Protein AF-A0A819XMG4-F1 (afdb_monomer)

Radius of gyration: 34.29 Å; Cα contacts (8 Å, |Δi|>4): 970; chains: 1; bounding box: 86×48×92 Å

Solvent-accessible surface area (backbone atoms only — not comparable to full-atom values): 28006 Å² total; per-residue (Å²): 86,74,60,94,89,38,77,43,90,73,27,44,36,31,44,34,34,37,42,88,62,66,63,46,47,63,45,48,31,40,25,40,52,85,72,46,71,40,34,88,86,48,76,94,79,68,89,57,91,60,71,51,48,63,50,72,63,67,97,52,45,42,45,26,35,40,26,20,46,78,94,39,76,69,63,68,35,52,29,37,37,17,43,24,34,45,52,44,34,73,60,94,87,39,62,74,43,57,39,37,35,42,36,37,44,62,95,50,78,75,44,77,51,67,44,75,40,75,68,66,31,70,62,80,86,56,64,41,93,86,34,96,28,45,60,51,75,47,67,56,58,64,76,82,66,68,56,77,51,78,56,82,54,82,57,99,50,97,89,53,81,58,77,55,81,50,84,52,76,76,55,97,58,87,77,67,70,77,46,76,56,98,78,87,59,76,63,82,64,80,86,48,93,90,56,90,71,84,86,84,77,76,55,62,69,51,69,52,101,82,71,50,65,42,78,48,70,52,66,20,68,94,43,65,46,56,93,55,38,43,70,55,95,52,34,61,41,80,46,30,48,35,26,42,34,34,36,46,72,95,60,71,60,47,63,42,48,28,40,19,42,54,85,73,28,57,36,23,86,93,47,38,57,72,38,81,74,32,61,51,31,36,48,50,67,62,85,78,88,54,52,48,26,35,40,25,28,47,73,92,54,76,77,70,73,18,51,29,30,37,18,44,22,37,48,42,46,45,72,57,96,87,39,57,74,47,60,39,38,35,43,37,41,37,70,97,53,76,75,46,76,49,70,44,74,42,73,64,74,35,73,68,77,83,64,56,45,96,86,32,97,38,49,62,50,74,47,65,66,52,86,47,64,87,70,27,41,68,34,98,86,46,42,70,41,45,18,35,57,32,40,57,18,24,58,37,75,74,35,56,44,54,94,88,27,71,25,15,53,86,22,37,64,29,73,57,79,50,80,41,69,76,61,93,72,73,66,64,89,82,70,88,82,80,75,77,93,83,62,82,78,59,69,69,81,86,78,58,74,46,74,57,85,69,92,65,96,72,76,79,50,71,57,94,88,44,77,86

Sequence (468 aa):
ACVRNMCIQRGRLSFTAHWTRSNGRGYIIVRTPLNNTIYFGSPRNKSSIGQGQHEQVGNGTQVDNVYWPLSRMPPKGPYKICFSTGSLLNGTDKSPLTVTIEIRRFRQSMETMSRTFNRSTTKLNECLDTSDTFIGSYSSEEKEQNCHFQILLFESNPDLIQFIYLNVPDTDDSDEIGVQNFESDIINLKYSSSQPFFMLRNMSIIFDTNQNIYTTAIICGSTACLTGETCVQNMCIQQGELSFTAHWPQRKGQGYIIVRTPLNNTIYFGNPRTNISVDQGQHEQVRDGHQVDNIYWPSNRMLPKGFFKICFSTGSLLNGTDKSPITVTIEIRRFRQRMETMTRTFNRSTTNMTECLETSDTLIGSYSSVICEWPYAVAPTATCVNILIDRNNCGKVGHECNNTYNSCSGGVCSMARAIKLTEPKTIIQGAINGTMDSKIVFVSLPFNITLYNDTGDTVYLNLHGVSL

Structure (mmCIF, N/CA/C/O backbone):
data_AF-A0A819XMG4-F1
#
_entry.id   AF-A0A819XMG4-F1
#
loop_
_atom_site.group_PDB
_atom_site.id
_atom_site.type_symbol
_atom_site.label_atom_id
_atom_site.label_alt_id
_atom_site.label_comp_id
_atom_site.label_asym_id
_atom_site.label_entity_id
_atom_site.label_seq_id
_atom_site.pdbx_PDB_ins_code
_atom_site.Cartn_x
_atom_site.Cartn_y
_atom_site.Cartn_z
_atom_site.occupancy
_atom_site.B_iso_or_equiv
_atom_site.auth_seq_id
_atom_site.auth_comp_id
_atom_site.auth_asym_id
_atom_site.auth_atom_id
_atom_site.pdbx_PDB_model_num
ATOM 1 N N . ALA A 1 1 ? 29.562 -8.354 -17.360 1.00 78.38 1 ALA A N 1
ATOM 2 C CA . ALA A 1 1 ? 28.385 -8.423 -18.256 1.00 78.38 1 ALA A CA 1
ATOM 3 C C . ALA A 1 1 ? 28.687 -9.316 -19.430 1.00 78.38 1 ALA A C 1
ATOM 5 O O . ALA A 1 1 ? 29.847 -9.358 -19.792 1.00 78.38 1 ALA A O 1
ATOM 6 N N . CYS A 1 2 ? 27.703 -9.977 -20.038 1.00 81.06 2 CYS A N 1
ATOM 7 C CA . CYS A 1 2 ? 27.976 -10.848 -21.181 1.00 81.06 2 CYS A CA 1
ATOM 8 C C . CYS A 1 2 ? 27.476 -10.221 -22.484 1.00 81.06 2 CYS A C 1
ATOM 10 O O . CYS A 1 2 ? 26.294 -9.897 -22.588 1.00 81.06 2 CYS A O 1
ATOM 12 N N . VAL A 1 3 ? 28.366 -10.079 -23.465 1.00 80.00 3 VAL A N 1
ATOM 13 C CA . VAL A 1 3 ? 28.030 -9.751 -24.859 1.00 80.00 3 VAL A CA 1
ATOM 14 C C . VAL A 1 3 ? 28.596 -10.871 -25.721 1.00 80.00 3 VAL A C 1
ATOM 16 O O . VAL A 1 3 ? 29.788 -11.158 -25.650 1.00 80.00 3 VAL A O 1
ATOM 19 N N . ARG A 1 4 ? 27.730 -11.564 -26.474 1.00 78.81 4 ARG A N 1
ATOM 20 C CA . ARG A 1 4 ? 28.092 -12.748 -27.283 1.00 78.81 4 ARG A CA 1
ATOM 21 C C . ARG A 1 4 ? 28.925 -13.788 -26.518 1.00 78.81 4 ARG A C 1
ATOM 23 O O . ARG A 1 4 ? 29.974 -14.218 -26.982 1.00 78.81 4 ARG A O 1
ATOM 30 N N . ASN A 1 5 ? 28.455 -14.173 -25.332 1.00 80.81 5 ASN A N 1
ATOM 31 C CA . ASN A 1 5 ? 29.118 -15.137 -24.440 1.00 80.81 5 ASN A CA 1
ATOM 32 C C . ASN A 1 5 ? 30.500 -14.705 -23.914 1.00 80.81 5 ASN A C 1
ATOM 34 O O . ASN A 1 5 ? 31.219 -15.528 -23.357 1.00 80.81 5 ASN A O 1
ATOM 38 N N . MET A 1 6 ? 30.869 -13.426 -24.041 1.00 80.19 6 MET A N 1
ATOM 39 C CA . MET A 1 6 ? 32.114 -12.888 -23.493 1.00 80.19 6 MET A CA 1
ATOM 40 C C . MET A 1 6 ? 31.836 -11.929 -22.344 1.00 80.19 6 MET A C 1
ATOM 42 O O . MET A 1 6 ? 31.008 -11.022 -22.460 1.00 80.19 6 MET A O 1
ATOM 46 N N . CYS A 1 7 ? 32.540 -12.138 -21.233 1.00 83.62 7 CYS A N 1
ATOM 47 C CA . CYS A 1 7 ? 32.470 -11.279 -20.062 1.00 83.62 7 CYS A CA 1
ATOM 48 C C . CYS A 1 7 ? 33.234 -9.978 -20.319 1.00 83.62 7 CYS A C 1
ATOM 50 O O . CYS A 1 7 ? 34.452 -10.003 -20.413 1.00 83.62 7 CYS A O 1
ATOM 52 N N . ILE A 1 8 ? 32.515 -8.862 -20.384 1.00 86.38 8 ILE A N 1
ATOM 53 C CA . ILE A 1 8 ? 33.066 -7.506 -20.425 1.00 86.38 8 ILE A CA 1
ATOM 54 C C . ILE A 1 8 ? 32.796 -6.773 -19.111 1.00 86.38 8 ILE A C 1
ATOM 56 O O . ILE A 1 8 ? 31.780 -7.010 -18.430 1.00 86.38 8 ILE A O 1
ATOM 60 N N . GLN A 1 9 ? 33.673 -5.834 -18.789 1.00 85.69 9 GLN A N 1
ATOM 61 C CA . GLN A 1 9 ? 33.482 -4.876 -17.712 1.00 85.69 9 GLN A CA 1
ATOM 62 C C . GLN A 1 9 ? 32.343 -3.894 -18.023 1.00 85.69 9 GLN A C 1
ATOM 64 O O . GLN A 1 9 ? 32.033 -3.583 -19.176 1.00 85.69 9 GLN A O 1
ATOM 69 N N . ARG A 1 10 ? 31.694 -3.406 -16.963 1.00 84.69 10 ARG A N 1
ATOM 70 C CA . ARG A 1 10 ? 30.645 -2.377 -17.017 1.00 84.69 10 ARG A CA 1
ATOM 71 C C . ARG A 1 10 ? 30.978 -1.248 -16.053 1.00 84.69 10 ARG A C 1
ATOM 73 O O . ARG A 1 10 ? 31.658 -1.457 -15.052 1.00 84.69 10 ARG A O 1
ATOM 80 N N . GLY A 1 11 ? 30.390 -0.086 -16.298 1.00 88.88 11 GLY A N 1
ATOM 81 C CA . GLY A 1 11 ? 30.247 0.922 -15.258 1.00 88.88 11 GLY A CA 1
ATOM 82 C C . GLY A 1 11 ? 29.196 1.968 -15.612 1.00 88.88 11 GLY A C 1
ATOM 83 O O . GLY A 1 11 ? 28.167 1.598 -16.177 1.00 88.88 11 GLY A O 1
ATOM 84 N N . ARG A 1 12 ? 29.419 3.235 -15.244 1.00 89.56 12 ARG A N 1
ATOM 85 C CA . ARG A 1 12 ? 28.427 4.320 -15.377 1.00 89.56 12 ARG A CA 1
ATOM 86 C C . ARG A 1 12 ? 28.005 4.562 -16.830 1.00 89.56 12 ARG A C 1
ATOM 88 O O . ARG A 1 12 ? 26.828 4.779 -17.096 1.00 89.56 12 ARG A O 1
ATOM 95 N N . LEU A 1 13 ? 28.951 4.441 -17.761 1.00 93.75 13 LEU A N 1
ATOM 96 C CA . LEU A 1 13 ? 28.737 4.479 -19.208 1.00 93.75 13 LEU A CA 1
ATOM 97 C C . LEU A 1 13 ? 29.641 3.440 -19.874 1.00 93.75 13 LEU A C 1
ATOM 99 O O . LEU A 1 13 ? 30.786 3.255 -19.457 1.00 93.75 13 LEU A O 1
ATOM 103 N N . SER A 1 14 ? 29.140 2.765 -20.905 1.00 94.31 14 SER A N 1
ATOM 104 C CA . SER A 1 14 ? 29.921 1.832 -21.719 1.00 94.31 14 SER A CA 1
ATOM 105 C C . SER A 1 14 ? 29.500 1.870 -23.184 1.00 94.31 14 SER A C 1
ATOM 107 O O . SER A 1 14 ? 28.311 1.986 -23.485 1.00 94.31 14 SER A O 1
ATOM 109 N N . PHE A 1 15 ? 30.493 1.746 -24.060 1.00 95.75 15 PHE A N 1
ATOM 110 C CA . PHE A 1 15 ? 30.372 1.576 -25.500 1.00 95.75 15 PHE A CA 1
ATOM 111 C C . PHE A 1 15 ? 31.029 0.247 -25.862 1.00 95.75 15 PHE A C 1
ATOM 113 O O . PHE A 1 15 ? 32.250 0.101 -25.771 1.00 95.75 15 PHE A O 1
ATOM 120 N N . THR A 1 16 ? 30.224 -0.727 -26.266 1.00 95.31 16 THR A N 1
ATOM 121 C CA . THR A 1 16 ? 30.703 -2.062 -26.616 1.00 95.31 16 THR A CA 1
ATOM 122 C C . THR A 1 16 ? 30.488 -2.306 -28.100 1.00 95.31 16 THR A C 1
ATOM 124 O O . THR A 1 16 ? 29.355 -2.472 -28.549 1.00 95.31 16 THR A O 1
ATOM 127 N N . ALA A 1 17 ? 31.574 -2.349 -28.866 1.00 94.62 17 ALA A N 1
ATOM 128 C CA . ALA A 1 17 ? 31.543 -2.748 -30.263 1.00 94.62 17 ALA A CA 1
ATOM 129 C C . ALA A 1 17 ? 31.510 -4.267 -30.387 1.00 94.62 17 ALA A C 1
ATOM 131 O O . ALA A 1 17 ? 32.249 -4.957 -29.688 1.00 94.62 17 ALA A O 1
ATOM 132 N N . HIS A 1 18 ? 30.718 -4.781 -31.324 1.00 93.06 18 HIS A N 1
ATOM 133 C CA . HIS A 1 18 ? 30.775 -6.176 -31.722 1.00 93.06 18 HIS A CA 1
ATOM 134 C C . HIS A 1 18 ? 30.524 -6.394 -33.220 1.00 93.06 18 HIS A C 1
ATOM 136 O O . HIS A 1 18 ? 29.807 -5.631 -33.867 1.00 93.06 18 HIS A O 1
ATOM 142 N N . TRP A 1 19 ? 31.124 -7.441 -33.792 1.00 91.75 19 TRP A N 1
ATOM 143 C CA . TRP A 1 19 ? 31.068 -7.747 -35.232 1.00 91.75 19 TRP A CA 1
ATOM 144 C C . TRP A 1 19 ? 31.058 -9.255 -35.492 1.00 91.75 19 TRP A C 1
ATOM 146 O O . TRP A 1 19 ? 31.425 -10.039 -34.636 1.00 91.75 19 TRP A O 1
ATOM 156 N N . THR A 1 20 ? 30.598 -9.723 -36.650 1.00 82.94 20 THR A N 1
ATOM 157 C CA . THR A 1 20 ? 30.348 -11.166 -36.899 1.00 82.94 20 THR A CA 1
ATOM 158 C C . THR A 1 20 ? 31.553 -11.975 -37.376 1.00 82.94 20 THR A C 1
ATOM 160 O O . THR A 1 20 ? 31.467 -13.197 -37.471 1.00 82.94 20 THR A O 1
ATOM 163 N N . ARG A 1 21 ? 32.686 -11.337 -37.677 1.00 82.81 21 ARG A N 1
ATOM 164 C CA . ARG A 1 21 ? 33.847 -12.022 -38.267 1.00 82.81 21 ARG A CA 1
ATOM 165 C C . ARG A 1 21 ? 34.819 -12.567 -37.236 1.00 82.81 21 ARG A C 1
ATOM 167 O O . ARG A 1 21 ? 35.225 -11.853 -36.329 1.00 82.81 21 ARG A O 1
ATOM 174 N N . SER A 1 22 ? 35.229 -13.817 -37.424 1.00 75.44 22 SER A N 1
ATOM 175 C CA . SER A 1 22 ? 36.150 -14.551 -36.546 1.00 75.44 22 SER A CA 1
ATOM 176 C C . SER A 1 22 ? 37.628 -14.180 -36.717 1.00 75.44 22 SER A C 1
ATOM 178 O O . SER A 1 22 ? 38.406 -14.393 -35.796 1.00 75.44 22 SER A O 1
ATOM 180 N N . ASN A 1 23 ? 38.026 -13.614 -37.863 1.00 76.88 23 ASN A N 1
ATOM 181 C CA . ASN A 1 23 ? 39.432 -13.351 -38.182 1.00 76.88 23 ASN A CA 1
ATOM 182 C C . ASN A 1 23 ? 39.726 -11.854 -38.326 1.00 76.88 23 ASN A C 1
ATOM 184 O O . ASN A 1 23 ? 39.167 -11.186 -39.197 1.00 76.88 23 ASN A O 1
ATOM 188 N N . GLY A 1 24 ? 40.680 -11.368 -37.530 1.00 79.56 24 GLY A N 1
ATOM 189 C CA . GLY A 1 24 ? 41.187 -9.994 -37.544 1.00 79.56 24 GLY A CA 1
ATOM 190 C C . GLY A 1 24 ? 40.896 -9.244 -36.244 1.00 79.56 24 GLY A C 1
ATOM 191 O O . GLY A 1 24 ? 40.224 -9.755 -35.352 1.00 79.56 24 GLY A O 1
ATOM 192 N N . ARG A 1 25 ? 41.441 -8.031 -36.123 1.00 85.50 25 ARG A N 1
ATOM 193 C CA . ARG A 1 25 ? 41.230 -7.154 -34.963 1.00 85.50 25 ARG A CA 1
ATOM 194 C C . ARG A 1 25 ? 40.601 -5.849 -35.418 1.00 85.50 25 ARG A C 1
ATOM 196 O O . ARG A 1 25 ? 41.159 -5.188 -36.295 1.00 85.50 25 ARG A O 1
ATOM 203 N N . GLY A 1 26 ? 39.466 -5.514 -34.820 1.00 88.81 26 GLY A N 1
ATOM 204 C CA . GLY A 1 26 ? 38.863 -4.191 -34.899 1.00 88.81 26 GLY A CA 1
ATOM 205 C C . GLY A 1 26 ? 38.959 -3.498 -33.550 1.00 88.81 26 GLY A C 1
ATOM 206 O O . GLY A 1 26 ? 39.114 -4.165 -32.527 1.00 88.81 26 GLY A O 1
ATOM 207 N N . TYR A 1 27 ? 38.903 -2.171 -33.572 1.00 91.75 27 TYR A N 1
ATOM 208 C CA . TYR A 1 27 ? 39.078 -1.355 -32.378 1.00 91.75 27 TYR A CA 1
ATOM 209 C C . TYR A 1 27 ? 38.009 -0.275 -32.307 1.00 91.75 27 TYR A C 1
ATOM 211 O O . TYR A 1 27 ? 37.865 0.512 -33.249 1.00 91.75 27 TYR A O 1
ATOM 219 N N . ILE A 1 28 ? 37.290 -0.213 -31.187 1.00 93.69 28 ILE A N 1
ATOM 220 C CA . ILE A 1 28 ? 36.413 0.913 -30.882 1.00 93.69 28 ILE A CA 1
ATOM 221 C C . ILE A 1 28 ? 37.261 2.113 -30.448 1.00 93.69 28 ILE A C 1
ATOM 223 O O . ILE A 1 28 ? 38.245 1.988 -29.716 1.00 93.69 28 ILE A O 1
ATOM 227 N N . ILE A 1 29 ? 36.877 3.289 -30.930 1.00 94.38 29 ILE A N 1
ATOM 228 C CA . ILE A 1 29 ? 37.505 4.566 -30.616 1.00 94.38 29 ILE A CA 1
ATOM 229 C C . ILE A 1 29 ? 36.394 5.496 -30.147 1.00 94.38 29 ILE A C 1
ATOM 231 O O . ILE A 1 29 ? 35.442 5.751 -30.884 1.00 94.38 29 ILE A O 1
ATOM 235 N N . VAL A 1 30 ? 36.510 6.014 -28.929 1.00 94.75 30 VAL A N 1
ATOM 236 C CA . VAL A 1 30 ? 35.518 6.927 -28.353 1.00 94.75 30 VAL A CA 1
ATOM 237 C C . VAL A 1 30 ? 36.178 8.269 -28.079 1.00 94.75 30 VAL A C 1
ATOM 239 O O . VAL A 1 30 ? 37.107 8.354 -27.275 1.00 94.75 30 VAL A O 1
ATOM 242 N N . ARG A 1 31 ? 35.699 9.328 -28.734 1.00 94.25 31 ARG A N 1
ATOM 243 C CA . ARG A 1 31 ? 36.097 10.706 -28.438 1.00 94.25 31 ARG A CA 1
ATOM 244 C C . ARG A 1 31 ? 35.096 11.317 -27.467 1.00 94.25 31 ARG A C 1
ATOM 246 O O . ARG A 1 31 ? 33.903 11.347 -27.755 1.00 94.25 31 ARG A O 1
ATOM 253 N N . THR A 1 32 ? 35.580 11.766 -26.318 1.00 94.19 32 THR A N 1
ATOM 254 C CA . THR A 1 32 ? 34.751 12.328 -25.248 1.00 94.19 32 THR A CA 1
ATOM 255 C C . THR A 1 32 ? 34.384 13.791 -25.526 1.00 94.19 32 THR A C 1
ATOM 257 O O . THR A 1 32 ? 35.040 14.437 -26.351 1.00 94.19 32 THR A O 1
ATOM 260 N N . PRO A 1 33 ? 33.411 14.352 -24.784 1.00 94.00 33 PRO A N 1
ATOM 261 C CA . PRO A 1 33 ? 33.073 15.778 -24.836 1.00 94.00 33 PRO A CA 1
ATOM 262 C C . PRO A 1 33 ? 34.264 16.698 -24.547 1.00 94.00 33 PRO A C 1
ATOM 264 O O . PRO A 1 33 ? 34.378 17.784 -25.103 1.00 94.00 33 PRO A O 1
ATOM 267 N N . LEU A 1 34 ? 35.210 16.228 -23.728 1.00 90.94 34 LEU A N 1
ATOM 268 C CA . LEU A 1 34 ? 36.452 16.935 -23.396 1.00 90.94 34 LEU A CA 1
ATOM 269 C C . LEU A 1 34 ? 37.543 16.757 -24.462 1.00 90.94 34 LEU A C 1
ATOM 271 O O . LEU A 1 34 ? 38.717 16.998 -24.196 1.00 90.94 34 LEU A O 1
ATOM 275 N N . ASN A 1 35 ? 37.177 16.288 -25.657 1.00 91.19 35 ASN A N 1
ATOM 276 C CA . ASN A 1 35 ? 38.070 16.085 -26.792 1.00 91.19 35 ASN A CA 1
ATOM 277 C C . ASN A 1 35 ? 39.155 15.005 -26.583 1.00 91.19 35 ASN A C 1
ATOM 279 O O . ASN A 1 35 ? 40.084 14.896 -27.386 1.00 91.19 35 ASN A O 1
ATOM 283 N N . ASN A 1 36 ? 39.035 14.179 -25.537 1.00 89.31 36 ASN A N 1
ATOM 284 C CA . ASN A 1 36 ? 39.950 13.067 -25.273 1.00 89.31 36 ASN A CA 1
ATOM 285 C C . ASN A 1 36 ? 39.559 11.852 -26.117 1.00 89.31 36 ASN A C 1
ATOM 287 O O . ASN A 1 36 ? 38.379 11.542 -26.228 1.00 89.31 36 ASN A O 1
ATOM 291 N N . THR A 1 37 ? 40.532 11.134 -26.680 1.00 89.06 37 THR A N 1
ATOM 292 C CA . THR A 1 37 ? 40.277 9.911 -27.461 1.00 89.06 37 THR A CA 1
ATOM 293 C C . THR A 1 37 ? 40.676 8.671 -26.661 1.00 89.06 37 THR A C 1
ATOM 295 O O . THR A 1 37 ? 41.809 8.570 -26.185 1.00 89.06 37 THR A O 1
ATOM 298 N N . ILE A 1 38 ? 39.743 7.731 -26.512 1.00 89.50 38 ILE A N 1
ATOM 299 C CA . ILE A 1 38 ? 39.903 6.485 -25.758 1.00 89.50 38 ILE A CA 1
ATOM 300 C C . ILE A 1 38 ? 39.861 5.308 -26.734 1.00 89.50 38 ILE A C 1
ATOM 302 O O . ILE A 1 38 ? 38.881 5.141 -27.460 1.00 89.50 38 ILE A O 1
ATOM 306 N N . TYR A 1 39 ? 40.927 4.510 -26.751 1.00 88.38 39 TYR A N 1
ATOM 307 C CA . TYR A 1 39 ? 41.080 3.291 -27.553 1.00 88.38 39 TYR A CA 1
ATOM 308 C C . TYR A 1 39 ? 42.159 2.385 -26.924 1.00 88.38 39 TYR A C 1
ATOM 310 O O . TYR A 1 39 ? 42.750 2.745 -25.905 1.00 88.38 39 TYR A O 1
ATOM 318 N N . PHE A 1 40 ? 42.461 1.230 -27.528 1.00 80.38 40 PHE A N 1
ATOM 319 C CA . PHE A 1 40 ? 43.416 0.249 -26.975 1.00 80.38 40 PHE A CA 1
ATOM 320 C C . PHE A 1 40 ? 44.826 0.793 -26.675 1.00 80.38 40 PHE A C 1
ATOM 322 O O . PHE A 1 40 ? 45.523 0.253 -25.818 1.00 80.38 40 PHE A O 1
ATOM 329 N N . GLY A 1 41 ? 45.262 1.835 -27.392 1.00 74.00 41 GLY A N 1
ATOM 330 C CA . GLY A 1 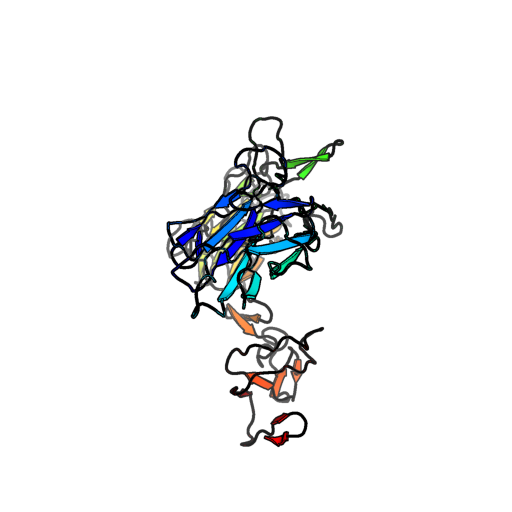41 ? 46.571 2.470 -27.215 1.00 74.00 41 GLY A CA 1
ATOM 331 C C . GLY A 1 41 ? 46.586 3.590 -26.172 1.00 74.00 41 GLY A C 1
ATOM 332 O O . GLY A 1 41 ? 47.648 4.145 -25.892 1.00 74.00 41 GLY A O 1
ATOM 333 N N . SER A 1 42 ? 45.436 3.944 -25.589 1.00 74.50 42 SER A N 1
ATOM 334 C CA . SER A 1 42 ? 45.362 4.977 -24.556 1.00 74.50 42 SER A CA 1
ATOM 335 C C . SER A 1 42 ? 46.052 4.493 -23.266 1.00 74.50 42 SER A C 1
ATOM 337 O O . SER A 1 42 ? 45.828 3.362 -22.828 1.00 74.50 42 SER A O 1
ATOM 339 N N . PRO A 1 43 ? 46.903 5.318 -22.623 1.00 67.50 43 PRO A N 1
ATOM 340 C CA . PRO A 1 43 ? 47.634 4.911 -21.425 1.00 67.50 43 PRO A CA 1
ATOM 341 C C . PRO A 1 43 ? 46.671 4.569 -20.281 1.00 67.50 43 PRO A C 1
ATOM 343 O O . PRO A 1 43 ? 45.867 5.403 -19.876 1.00 67.50 43 PRO A O 1
ATOM 346 N N . ARG A 1 44 ? 46.793 3.362 -19.709 1.00 61.84 44 ARG A N 1
ATOM 347 C CA . ARG A 1 44 ? 45.886 2.835 -18.664 1.00 61.84 44 ARG A CA 1
ATOM 348 C C . ARG A 1 44 ? 45.877 3.633 -17.343 1.00 61.84 44 ARG A C 1
ATOM 350 O O . ARG A 1 44 ? 44.974 3.433 -16.539 1.00 61.84 44 ARG A O 1
ATOM 357 N N . ASN A 1 45 ? 46.853 4.523 -17.119 1.00 51.12 45 ASN A N 1
ATOM 358 C CA . ASN A 1 45 ? 47.187 5.077 -15.796 1.00 51.12 45 ASN A CA 1
ATOM 359 C C . ASN A 1 45 ? 47.215 6.616 -15.679 1.00 51.12 45 ASN A C 1
ATOM 361 O O . ASN A 1 45 ? 47.820 7.130 -14.742 1.00 51.12 45 ASN A O 1
ATOM 365 N N . LYS A 1 46 ? 46.575 7.390 -16.567 1.00 54.44 46 LYS A N 1
ATOM 366 C CA . LYS A 1 46 ? 46.447 8.840 -16.315 1.00 54.44 46 LYS A CA 1
ATOM 367 C C . LYS A 1 46 ? 45.197 9.130 -15.477 1.00 54.44 46 LYS A C 1
ATOM 369 O O . LYS A 1 46 ? 44.088 8.739 -15.820 1.00 54.44 46 LYS A O 1
ATOM 374 N N . SER A 1 47 ? 45.405 9.799 -14.346 1.00 47.03 47 SER A N 1
ATOM 375 C CA . SER A 1 47 ? 44.415 10.154 -13.320 1.00 47.03 47 SER A CA 1
ATOM 376 C C . SER A 1 47 ? 43.446 11.272 -13.725 1.00 47.03 47 SER A C 1
ATOM 378 O O . SER A 1 47 ? 42.689 11.750 -12.883 1.00 47.03 47 SER A O 1
ATOM 380 N N . SER A 1 48 ? 43.444 11.719 -14.984 1.00 54.31 48 SER A N 1
ATOM 381 C CA . SER A 1 48 ? 42.565 12.808 -15.397 1.00 54.31 48 SER A CA 1
ATOM 382 C C . SER A 1 48 ? 41.119 12.334 -15.566 1.00 54.31 48 SER A C 1
ATOM 384 O O . SER A 1 48 ? 40.820 11.325 -16.212 1.00 54.31 48 SER A O 1
ATOM 386 N N . ILE A 1 49 ? 40.218 13.110 -14.965 1.00 48.53 49 ILE A N 1
ATOM 387 C CA . ILE A 1 49 ? 38.764 13.025 -15.097 1.00 48.53 49 ILE A CA 1
ATOM 388 C C . ILE A 1 49 ? 38.424 12.926 -16.593 1.00 48.53 49 ILE A C 1
ATOM 390 O O . ILE A 1 49 ? 38.819 13.775 -17.391 1.00 48.53 49 ILE A O 1
ATOM 394 N N . GLY A 1 50 ? 37.746 11.847 -16.992 1.00 53.69 50 GLY A N 1
ATOM 395 C CA . GLY A 1 50 ? 37.285 11.646 -18.368 1.00 53.69 50 GLY A CA 1
ATOM 396 C C . GLY A 1 50 ? 37.915 10.500 -19.160 1.00 53.69 50 GLY A C 1
ATOM 397 O O . GLY A 1 50 ? 37.467 10.261 -20.279 1.00 53.69 50 GLY A O 1
ATOM 398 N N . GLN A 1 51 ? 38.881 9.755 -18.616 1.00 61.53 51 GLN A N 1
ATOM 399 C CA . GLN A 1 51 ? 39.435 8.580 -19.301 1.00 61.53 51 GLN A CA 1
ATOM 400 C C . GLN A 1 51 ? 38.672 7.300 -18.930 1.00 61.53 51 GLN A C 1
ATOM 402 O O . GLN A 1 51 ? 38.807 6.771 -17.822 1.00 61.53 51 GLN A O 1
ATOM 407 N N . GLY A 1 52 ? 37.859 6.819 -19.871 1.00 57.28 52 GLY A N 1
ATOM 408 C CA . GLY A 1 52 ? 37.322 5.462 -19.849 1.00 57.28 52 GLY A CA 1
ATOM 409 C C . GLY A 1 52 ? 38.443 4.424 -19.975 1.00 57.28 52 GLY A C 1
ATOM 410 O O . GLY A 1 52 ? 39.544 4.720 -20.438 1.00 57.28 52 GLY A O 1
ATOM 411 N N . GLN A 1 53 ? 38.174 3.206 -19.528 1.00 75.44 53 GLN A N 1
ATOM 412 C CA . GLN A 1 53 ? 39.046 2.048 -19.663 1.00 75.44 53 GLN A CA 1
ATOM 413 C C . GLN A 1 53 ? 38.707 1.301 -20.950 1.00 75.44 53 GLN A C 1
ATOM 415 O O . GLN A 1 53 ? 37.549 1.255 -21.360 1.00 75.44 53 GLN A O 1
ATOM 420 N N . HIS A 1 54 ? 39.732 0.726 -21.573 1.00 77.69 54 HIS A N 1
ATOM 421 C CA . HIS A 1 54 ? 39.603 -0.131 -22.745 1.00 77.69 54 HIS A CA 1
ATOM 422 C C . HIS A 1 54 ? 39.848 -1.586 -22.346 1.00 77.69 54 HIS A C 1
ATOM 424 O O . HIS A 1 54 ? 40.800 -1.881 -21.616 1.00 77.69 54 HIS A O 1
ATOM 430 N N . GLU A 1 55 ? 38.990 -2.482 -22.821 1.00 77.06 55 GLU A N 1
ATOM 431 C CA . GLU A 1 55 ? 39.117 -3.920 -22.616 1.00 77.06 55 GLU A CA 1
ATOM 432 C C . GLU A 1 55 ? 38.839 -4.666 -23.924 1.00 77.06 55 GLU A C 1
ATOM 434 O O . GLU A 1 55 ? 37.738 -4.595 -24.472 1.00 77.06 55 GLU A O 1
ATOM 439 N N . GLN A 1 56 ? 39.830 -5.442 -24.371 1.00 70.31 56 GLN A N 1
ATOM 440 C CA . GLN A 1 56 ? 39.673 -6.442 -25.421 1.00 70.31 56 GLN A CA 1
ATOM 441 C C . GLN A 1 56 ? 39.666 -7.829 -24.776 1.00 70.31 56 GLN A C 1
ATOM 443 O O . GLN A 1 56 ? 40.648 -8.242 -24.153 1.00 70.31 56 GLN A O 1
ATOM 448 N N . VAL A 1 57 ? 38.562 -8.559 -24.912 1.00 68.75 57 VAL A N 1
ATOM 449 C CA . VAL A 1 57 ? 38.381 -9.849 -24.233 1.00 68.75 57 VAL A CA 1
ATOM 450 C C . VAL A 1 57 ? 38.776 -10.975 -25.175 1.00 68.75 57 VAL A C 1
ATOM 452 O O . VAL A 1 57 ? 37.923 -11.419 -25.915 1.00 68.75 57 VAL A O 1
ATOM 455 N N . GLY A 1 58 ? 40.025 -11.456 -25.166 1.00 55.88 58 GLY A N 1
ATOM 456 C CA . GLY A 1 58 ? 40.447 -12.698 -25.848 1.00 55.88 58 GLY A CA 1
ATOM 457 C C . GLY A 1 58 ? 41.160 -12.542 -27.206 1.00 55.88 58 GLY A C 1
ATOM 458 O O . GLY A 1 58 ? 41.039 -11.542 -27.908 1.00 55.88 58 GLY A O 1
ATOM 459 N N . ASN A 1 59 ? 41.953 -13.551 -27.585 1.00 54.94 59 ASN A N 1
ATOM 460 C CA . ASN A 1 59 ? 42.714 -13.565 -28.840 1.00 54.94 59 ASN A CA 1
ATOM 461 C C . ASN A 1 59 ? 41.777 -13.965 -30.001 1.00 54.94 59 ASN A C 1
ATOM 463 O O . ASN A 1 59 ? 41.384 -15.123 -30.098 1.00 54.94 59 ASN A O 1
ATOM 467 N N . GLY A 1 60 ? 41.404 -13.009 -30.861 1.00 58.72 60 GLY A N 1
ATOM 468 C CA . GLY A 1 60 ? 40.503 -13.241 -32.008 1.00 58.72 60 GLY A CA 1
ATOM 469 C C . GLY A 1 60 ? 39.026 -12.938 -31.741 1.00 58.72 60 GLY A C 1
ATOM 470 O O . GLY A 1 60 ? 38.151 -13.406 -32.466 1.00 58.72 60 GLY A O 1
ATOM 471 N N . THR A 1 61 ? 38.723 -12.180 -30.693 1.00 62.53 61 THR A N 1
ATOM 472 C CA . THR A 1 61 ? 37.343 -11.961 -30.279 1.00 62.53 61 THR A CA 1
ATOM 473 C C . THR A 1 61 ? 36.662 -10.801 -30.981 1.00 62.53 61 THR A C 1
ATOM 475 O O . THR A 1 61 ? 37.260 -9.807 -31.385 1.00 62.53 61 THR A O 1
ATOM 478 N N . GLN A 1 62 ? 35.358 -10.994 -31.133 1.00 81.56 62 GLN A N 1
ATOM 479 C CA . GLN A 1 62 ? 34.417 -10.169 -31.875 1.00 81.56 62 GLN A CA 1
ATOM 480 C C . GLN A 1 62 ? 33.880 -8.979 -31.078 1.00 81.56 62 GLN A C 1
ATOM 482 O O . GLN A 1 62 ? 32.836 -8.449 -31.451 1.00 81.56 62 GLN A O 1
ATOM 487 N N . VAL A 1 63 ? 34.508 -8.627 -29.951 1.00 89.19 63 VAL A N 1
ATOM 488 C CA . VAL A 1 63 ? 34.024 -7.594 -29.030 1.00 89.19 63 VAL A CA 1
ATOM 489 C C . VAL A 1 63 ? 35.173 -6.702 -28.580 1.00 89.19 63 VAL A C 1
ATOM 491 O O . VAL A 1 63 ? 36.239 -7.195 -28.213 1.00 89.19 63 VAL A O 1
ATOM 494 N N . ASP A 1 64 ? 34.921 -5.396 -28.574 1.00 90.62 64 ASP A N 1
ATOM 495 C CA . ASP A 1 64 ? 35.817 -4.383 -28.022 1.00 90.62 64 ASP A CA 1
ATOM 496 C C . ASP A 1 64 ? 35.025 -3.394 -27.157 1.00 90.62 64 ASP A C 1
ATOM 498 O O . ASP A 1 64 ? 33.908 -3.021 -27.521 1.00 90.62 64 ASP A O 1
ATOM 502 N N . ASN A 1 65 ? 35.552 -2.990 -25.999 1.00 92.69 65 ASN A N 1
ATOM 503 C CA . ASN A 1 65 ? 34.778 -2.252 -24.996 1.00 92.69 65 ASN A CA 1
ATOM 504 C C . ASN A 1 65 ? 35.514 -1.012 -24.478 1.00 92.69 65 ASN A C 1
ATOM 506 O O . ASN A 1 65 ? 36.678 -1.091 -24.087 1.00 92.69 65 ASN A O 1
ATOM 510 N N . VAL A 1 66 ? 34.804 0.117 -24.404 1.00 93.31 66 VAL A N 1
ATOM 511 C CA . VAL A 1 66 ? 35.228 1.332 -23.695 1.00 93.31 66 VAL A CA 1
ATOM 512 C C . VAL A 1 66 ? 34.208 1.657 -22.613 1.00 93.31 66 VAL A C 1
ATOM 514 O O . VAL A 1 66 ? 33.032 1.832 -22.915 1.00 93.31 66 VAL A O 1
ATOM 517 N N . TYR A 1 67 ? 34.634 1.764 -21.354 1.00 93.56 67 TYR A N 1
ATOM 518 C CA . TYR A 1 67 ? 33.720 1.992 -20.230 1.00 93.56 67 TYR A CA 1
ATOM 519 C C . TYR A 1 67 ? 34.300 2.903 -19.147 1.00 93.56 67 TYR A C 1
ATOM 521 O O . TYR A 1 67 ? 35.509 3.005 -18.971 1.00 93.56 67 TYR A O 1
ATOM 529 N N . TRP A 1 68 ? 33.432 3.534 -18.363 1.00 91.94 68 TRP A N 1
ATOM 530 C CA . TRP A 1 68 ? 33.801 4.277 -17.159 1.00 91.94 68 TRP A CA 1
ATOM 531 C C . TRP A 1 68 ? 33.387 3.456 -15.942 1.00 91.94 68 TRP A C 1
ATOM 533 O O . TRP A 1 68 ? 32.189 3.212 -15.810 1.00 91.94 68 TRP A O 1
ATOM 543 N N . PRO A 1 69 ? 34.318 3.005 -15.074 1.00 88.00 69 PRO A N 1
ATOM 544 C CA . PRO A 1 69 ? 33.992 2.259 -13.855 1.00 88.00 69 PRO A CA 1
ATOM 545 C C . PRO A 1 69 ? 32.940 2.963 -12.991 1.00 88.00 69 PRO A C 1
ATOM 547 O O . PRO A 1 69 ? 32.793 4.178 -13.065 1.00 88.00 69 PRO A O 1
ATOM 550 N N . LEU A 1 70 ? 32.250 2.223 -12.116 1.00 84.31 70 LEU A N 1
ATOM 551 C CA . LEU A 1 70 ? 31.239 2.811 -11.220 1.00 84.31 70 LEU A CA 1
ATOM 552 C C . LEU A 1 70 ? 31.791 3.948 -10.338 1.00 84.31 70 LEU A C 1
ATOM 554 O O . LEU A 1 70 ? 31.062 4.876 -10.009 1.00 84.31 70 LEU A O 1
ATOM 558 N N . SER A 1 71 ? 33.088 3.919 -10.029 1.00 83.69 71 SER A N 1
ATOM 559 C CA . SER A 1 71 ? 33.795 4.948 -9.260 1.00 83.69 71 SER A CA 1
ATOM 560 C C . SER A 1 71 ? 34.230 6.181 -10.065 1.00 83.69 71 SER A C 1
ATOM 562 O O . SER A 1 71 ? 34.891 7.056 -9.513 1.00 83.69 71 SER A O 1
ATOM 564 N N . ARG A 1 72 ? 33.942 6.257 -11.373 1.00 82.75 72 ARG A N 1
ATOM 565 C CA . ARG A 1 72 ? 34.357 7.380 -12.230 1.00 82.75 72 ARG A CA 1
ATOM 566 C C . ARG A 1 72 ? 33.192 7.911 -13.048 1.00 82.75 72 ARG A C 1
ATOM 568 O O . ARG A 1 72 ? 32.611 7.182 -13.848 1.00 82.75 72 ARG A O 1
ATOM 575 N N . MET A 1 73 ? 32.919 9.205 -12.914 1.00 85.69 73 MET A N 1
ATOM 576 C CA . MET A 1 73 ? 31.873 9.867 -13.686 1.00 85.69 73 MET A CA 1
ATOM 577 C C . MET A 1 73 ? 32.337 10.121 -15.137 1.00 85.69 73 MET A C 1
ATOM 579 O O . MET A 1 73 ? 33.410 10.704 -15.344 1.00 85.69 73 MET A O 1
ATOM 583 N N . PRO A 1 74 ? 31.591 9.659 -16.159 1.00 91.06 74 PRO A N 1
ATOM 584 C CA . PRO A 1 74 ? 31.861 10.015 -17.548 1.00 91.06 74 PRO A CA 1
ATOM 585 C C . PRO A 1 74 ? 31.570 11.512 -17.770 1.00 91.06 74 PRO A C 1
ATOM 587 O O . PRO A 1 74 ? 30.614 12.030 -17.195 1.00 91.06 74 PRO A O 1
ATOM 590 N N . PRO A 1 75 ? 32.346 12.237 -18.598 1.00 91.12 75 PRO A N 1
ATOM 591 C CA . PRO A 1 75 ? 32.042 13.630 -18.914 1.00 91.12 75 PRO A CA 1
ATOM 592 C C . PRO A 1 75 ? 30.634 13.800 -19.507 1.00 91.12 75 PRO A C 1
ATOM 594 O O . PRO A 1 75 ? 30.196 12.991 -20.334 1.00 91.12 75 PRO A O 1
ATOM 597 N N . LYS A 1 76 ? 29.932 14.864 -19.111 1.00 90.62 76 LYS A N 1
ATOM 598 C CA . LYS A 1 76 ? 28.645 15.246 -19.707 1.00 90.62 76 LYS A CA 1
ATOM 599 C C . LYS A 1 76 ? 28.872 15.899 -21.083 1.00 90.62 76 LYS A C 1
ATOM 601 O O . LYS A 1 76 ? 29.869 16.598 -21.260 1.00 90.62 76 LYS A O 1
ATOM 606 N N . GLY A 1 77 ? 28.001 15.630 -22.057 1.00 93.19 77 GLY A N 1
ATOM 607 C CA . GLY A 1 77 ? 28.058 16.207 -23.408 1.00 93.19 77 GLY A CA 1
ATOM 608 C C . GLY A 1 77 ? 28.143 15.183 -24.554 1.00 93.19 77 GLY A C 1
ATOM 609 O O . GLY A 1 77 ? 27.960 13.981 -24.347 1.00 93.19 77 GLY A O 1
ATOM 610 N N . PRO A 1 78 ? 28.459 15.632 -25.782 1.00 94.69 78 PRO A N 1
ATOM 611 C CA . PRO A 1 78 ? 28.505 14.781 -26.969 1.00 94.69 78 PRO A CA 1
ATOM 612 C C . PRO A 1 78 ? 29.779 13.924 -27.071 1.00 94.69 78 PRO A C 1
ATOM 614 O O . PRO A 1 78 ? 30.906 14.416 -27.031 1.00 94.69 78 PRO A O 1
ATOM 617 N N . TYR A 1 79 ? 29.586 12.628 -27.291 1.00 95.75 79 TYR A N 1
ATOM 618 C CA . TYR A 1 79 ? 30.598 11.632 -27.627 1.00 95.75 79 TYR A CA 1
ATOM 619 C C . TYR A 1 79 ? 30.566 11.339 -29.122 1.00 95.75 79 TYR A C 1
ATOM 621 O O . TYR A 1 79 ? 29.492 11.256 -29.720 1.00 95.75 79 TYR A O 1
ATOM 629 N N . LYS A 1 80 ? 31.740 11.099 -29.707 1.00 96.81 80 LYS A N 1
ATOM 630 C CA . LYS A 1 80 ? 31.876 10.574 -31.073 1.00 96.81 80 LYS A CA 1
ATOM 631 C C . LYS A 1 80 ? 32.394 9.153 -31.004 1.00 96.81 80 LYS A C 1
ATOM 633 O O . LYS A 1 80 ? 33.380 8.887 -30.313 1.00 96.81 80 LYS A O 1
ATOM 638 N N . ILE A 1 81 ? 31.729 8.250 -31.709 1.00 97.06 81 ILE A N 1
ATOM 639 C CA . ILE A 1 81 ? 32.038 6.826 -31.680 1.00 97.06 81 ILE A CA 1
ATOM 640 C C . ILE A 1 81 ? 32.518 6.429 -33.061 1.00 97.06 81 ILE A C 1
ATOM 642 O O . ILE A 1 81 ? 31.823 6.622 -34.058 1.00 97.06 81 ILE A O 1
ATOM 646 N N . CYS A 1 82 ? 33.710 5.858 -33.113 1.00 96.69 82 CYS A N 1
ATOM 647 C CA . CYS A 1 82 ? 34.340 5.404 -34.334 1.00 96.69 82 CYS A CA 1
ATOM 648 C C . CYS A 1 82 ? 34.837 3.972 -34.175 1.00 96.69 82 CYS A C 1
ATOM 650 O O . CYS A 1 82 ? 35.007 3.463 -33.066 1.00 96.69 82 CYS A O 1
ATOM 652 N N . PHE A 1 83 ? 35.091 3.320 -35.300 1.00 95.38 83 PHE A N 1
ATOM 653 C CA . PHE A 1 83 ? 35.627 1.973 -35.332 1.00 95.38 83 PHE A CA 1
ATOM 654 C C . PHE A 1 83 ? 36.694 1.848 -36.413 1.00 95.38 83 PHE A C 1
ATOM 656 O O . PHE A 1 83 ? 36.466 2.162 -37.583 1.00 95.38 83 PHE A O 1
ATOM 663 N N . SER A 1 84 ? 37.875 1.393 -36.004 1.00 93.62 84 SER A N 1
ATOM 664 C CA . SER A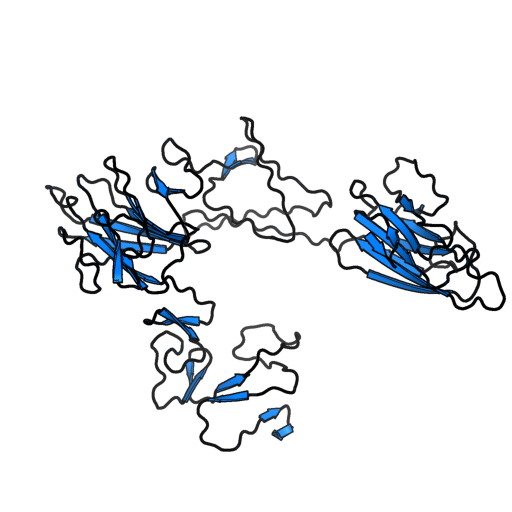 1 84 ? 38.961 1.031 -36.908 1.00 93.62 84 SER A CA 1
ATOM 665 C C . SER A 1 84 ? 38.820 -0.439 -37.252 1.00 93.62 84 SER A C 1
ATOM 667 O O . SER A 1 84 ? 38.868 -1.297 -36.368 1.00 93.62 84 SER A O 1
ATOM 669 N N . THR A 1 85 ? 38.645 -0.750 -38.534 1.00 90.25 85 THR A N 1
ATOM 670 C CA . THR A 1 85 ? 38.500 -2.142 -38.965 1.00 90.25 85 THR A CA 1
ATOM 671 C C . THR A 1 85 ? 39.816 -2.909 -38.892 1.00 90.25 85 THR A C 1
ATOM 673 O O . THR A 1 85 ? 39.796 -4.135 -38.950 1.00 90.25 85 THR A O 1
ATOM 676 N N . GLY A 1 86 ? 40.958 -2.217 -38.785 1.00 83.88 86 GLY A N 1
ATOM 677 C CA . GLY A 1 86 ? 42.271 -2.840 -38.631 1.00 83.88 86 GLY A CA 1
ATOM 678 C C . GLY A 1 86 ? 42.524 -3.916 -39.689 1.00 83.88 86 GLY A C 1
ATOM 679 O O . GLY A 1 86 ? 42.426 -3.664 -40.887 1.00 83.88 86 GLY A O 1
ATOM 680 N N . SER A 1 87 ? 42.814 -5.141 -39.249 1.00 81.44 87 SER A N 1
ATOM 681 C CA . SER A 1 87 ? 43.047 -6.287 -40.140 1.00 81.44 87 SER A CA 1
ATOM 682 C C . SER A 1 87 ? 41.775 -7.044 -40.555 1.00 81.44 87 SER A C 1
ATOM 684 O O . SER A 1 87 ? 41.871 -7.984 -41.348 1.00 81.44 87 SER A O 1
ATOM 686 N N . LEU A 1 88 ? 40.584 -6.652 -40.073 1.00 81.25 88 LEU A N 1
ATOM 687 C CA . LEU A 1 88 ? 39.308 -7.334 -40.369 1.00 81.25 88 LEU A CA 1
ATOM 688 C C . LEU A 1 88 ? 38.932 -7.302 -41.857 1.00 81.25 88 LEU A C 1
ATOM 690 O O . LEU A 1 88 ? 38.172 -8.158 -42.316 1.00 81.25 88 LEU A O 1
ATOM 694 N N . LEU A 1 89 ? 39.454 -6.323 -42.600 1.00 80.81 89 LEU A N 1
ATOM 695 C CA . LEU A 1 89 ? 39.175 -6.099 -44.021 1.00 80.81 89 LEU A CA 1
ATOM 696 C C . LEU A 1 89 ? 40.387 -6.378 -44.935 1.00 80.81 89 LEU A C 1
ATOM 698 O O . LEU A 1 89 ? 40.325 -6.090 -46.125 1.00 80.81 89 LEU A O 1
ATOM 702 N N . ASN A 1 90 ? 41.477 -6.968 -44.424 1.00 79.19 90 ASN A N 1
ATOM 703 C CA . ASN A 1 90 ? 42.632 -7.336 -45.256 1.00 79.19 90 ASN A CA 1
ATOM 704 C C . ASN A 1 90 ? 42.383 -8.686 -45.964 1.00 79.19 90 ASN A C 1
ATOM 706 O O . ASN A 1 90 ? 42.503 -9.743 -45.334 1.00 79.19 90 ASN A O 1
ATOM 710 N N . GLY A 1 91 ? 42.010 -8.659 -47.250 1.00 70.62 91 GLY A N 1
ATOM 711 C CA . GLY A 1 91 ? 41.800 -9.835 -48.116 1.00 70.62 91 GLY A CA 1
ATOM 712 C C . GLY A 1 91 ? 40.646 -9.654 -49.117 1.00 70.62 91 GLY A C 1
ATOM 713 O O . GLY A 1 91 ? 39.804 -8.782 -48.923 1.00 70.62 91 GLY A O 1
ATOM 714 N N . THR A 1 92 ? 40.599 -10.476 -50.172 1.00 59.09 92 THR A N 1
ATOM 715 C CA . THR A 1 92 ? 39.650 -10.356 -51.303 1.00 59.09 92 THR A CA 1
ATOM 716 C C . THR A 1 92 ? 38.188 -10.659 -50.952 1.00 59.09 92 THR A C 1
ATOM 718 O O . THR A 1 92 ? 37.306 -10.024 -51.515 1.00 59.09 92 THR A O 1
ATOM 721 N N . ASP A 1 93 ? 37.913 -11.508 -49.954 1.00 58.81 93 ASP A N 1
ATOM 722 C CA . ASP A 1 93 ? 36.538 -11.931 -49.593 1.00 58.81 93 ASP A CA 1
ATOM 723 C C . ASP A 1 93 ? 36.013 -11.287 -48.307 1.00 58.81 93 ASP A C 1
ATOM 725 O O . ASP A 1 93 ? 35.192 -11.833 -47.569 1.00 58.81 93 ASP A O 1
ATOM 729 N N . LYS A 1 94 ? 36.554 -10.118 -47.972 1.00 66.69 94 LYS A N 1
ATOM 730 C CA . LYS A 1 94 ? 36.363 -9.508 -46.662 1.00 66.69 94 LYS A CA 1
ATOM 731 C C . LYS A 1 94 ? 35.582 -8.208 -46.732 1.00 66.69 94 LYS A C 1
ATOM 733 O O . LYS A 1 94 ? 35.716 -7.407 -45.832 1.00 66.69 94 LYS A O 1
ATOM 738 N N . SER A 1 95 ? 34.661 -7.995 -47.657 1.00 76.25 95 SER A N 1
ATOM 739 C CA . SER A 1 95 ? 33.710 -6.869 -47.606 1.00 76.25 95 SER A CA 1
ATOM 740 C C . SER A 1 95 ? 32.305 -7.383 -47.927 1.00 76.25 95 SER A C 1
ATOM 742 O O . SER A 1 95 ? 32.208 -8.244 -48.798 1.00 76.25 95 SER A O 1
ATOM 744 N N . PRO A 1 96 ? 31.231 -6.941 -47.241 1.00 89.81 96 PRO A N 1
ATOM 745 C CA . PRO A 1 96 ? 31.151 -5.883 -46.223 1.00 89.81 96 PRO A CA 1
ATOM 746 C C . PRO A 1 96 ? 31.275 -6.378 -44.761 1.00 89.81 96 PRO A C 1
ATOM 748 O O . PRO A 1 96 ? 31.021 -7.548 -44.463 1.00 89.81 96 PRO A O 1
ATOM 751 N N . LEU A 1 97 ? 31.668 -5.501 -43.825 1.00 90.38 97 LEU A N 1
ATOM 752 C CA . LEU A 1 97 ? 31.700 -5.761 -42.372 1.00 90.38 97 LEU A CA 1
ATOM 753 C C . LEU A 1 97 ? 30.707 -4.857 -41.641 1.00 90.38 97 LEU A C 1
ATOM 755 O O . LEU A 1 97 ? 30.906 -3.647 -41.597 1.00 90.38 97 LEU A O 1
ATOM 759 N N . THR A 1 98 ? 29.698 -5.438 -40.999 1.00 93.56 98 THR A N 1
ATOM 760 C CA . THR A 1 98 ? 28.802 -4.698 -40.101 1.00 93.56 98 THR A CA 1
ATOM 761 C C . THR A 1 98 ? 29.321 -4.747 -38.669 1.00 93.56 98 THR A C 1
ATOM 763 O O . THR A 1 98 ? 29.627 -5.819 -38.139 1.00 93.56 98 THR A O 1
ATOM 766 N N . VAL A 1 99 ? 29.411 -3.571 -38.057 1.00 94.81 99 VAL A N 1
ATOM 767 C CA . VAL A 1 99 ? 29.789 -3.370 -36.658 1.00 94.81 99 VAL A CA 1
ATOM 768 C C . VAL A 1 99 ? 28.608 -2.745 -35.938 1.00 94.81 99 VAL A C 1
ATOM 770 O O . VAL A 1 99 ? 28.057 -1.752 -36.415 1.00 94.81 99 VAL A O 1
ATOM 773 N N . THR A 1 100 ? 28.254 -3.305 -34.788 1.00 96.25 100 THR A N 1
ATOM 774 C CA . THR A 1 100 ? 27.205 -2.796 -33.904 1.00 96.25 100 THR A CA 1
ATOM 775 C C . THR A 1 100 ? 27.837 -2.313 -32.608 1.00 96.25 100 THR A C 1
ATOM 777 O O . THR A 1 100 ? 28.660 -3.010 -32.021 1.00 96.25 100 THR A O 1
ATOM 780 N N . ILE A 1 101 ? 27.461 -1.117 -32.166 1.00 96.94 101 ILE A N 1
ATOM 781 C CA . ILE A 1 101 ? 27.832 -0.545 -30.876 1.00 96.94 101 ILE A CA 1
ATOM 782 C C . ILE A 1 101 ? 26.618 -0.637 -29.958 1.00 96.94 101 ILE A C 1
ATOM 784 O O . ILE A 1 101 ? 25.576 -0.053 -30.251 1.00 96.94 101 ILE A O 1
ATOM 788 N N . GLU A 1 102 ? 26.766 -1.347 -28.845 1.00 96.38 102 GLU A N 1
ATOM 789 C CA . GLU A 1 102 ? 25.845 -1.273 -27.713 1.00 96.38 102 GLU A CA 1
ATOM 790 C C . GLU A 1 102 ? 26.284 -0.139 -26.791 1.00 96.38 102 GLU A C 1
ATOM 792 O O . GLU A 1 102 ? 27.418 -0.124 -26.306 1.00 96.38 102 GLU A O 1
ATOM 797 N N . ILE A 1 103 ? 25.377 0.797 -26.532 1.00 95.88 103 ILE A N 1
ATOM 798 C CA . ILE A 1 103 ? 25.582 1.897 -25.596 1.00 95.88 103 ILE A CA 1
ATOM 799 C C . ILE A 1 103 ? 24.722 1.621 -24.377 1.00 95.88 103 ILE A C 1
ATOM 801 O O . ILE A 1 103 ? 23.514 1.395 -24.477 1.00 95.88 103 ILE A O 1
ATOM 805 N N . ARG A 1 104 ? 25.352 1.595 -23.207 1.00 93.00 104 ARG A N 1
ATOM 806 C CA . ARG A 1 104 ? 24.654 1.349 -21.946 1.00 93.00 104 ARG A CA 1
ATOM 807 C C . ARG A 1 104 ? 25.084 2.371 -20.917 1.00 93.00 104 ARG A C 1
ATOM 809 O O . ARG A 1 104 ? 26.279 2.478 -20.625 1.00 93.00 104 ARG A O 1
ATOM 816 N N . ARG A 1 105 ? 24.102 3.044 -20.322 1.00 90.31 105 ARG A N 1
ATOM 817 C CA . ARG A 1 105 ? 24.267 3.745 -19.050 1.00 90.31 105 ARG A CA 1
ATOM 818 C C . ARG A 1 105 ? 23.799 2.878 -17.901 1.00 90.31 105 ARG A C 1
ATOM 820 O O . ARG A 1 105 ? 22.987 1.964 -18.069 1.00 90.31 105 ARG A O 1
ATOM 827 N N . PHE A 1 106 ? 24.327 3.162 -16.722 1.00 82.81 106 PHE A N 1
ATOM 828 C CA . PHE A 1 106 ? 23.831 2.547 -15.506 1.00 82.81 106 PHE A CA 1
ATOM 829 C C . PHE A 1 106 ? 22.330 2.843 -15.359 1.00 82.81 106 PHE A C 1
ATOM 831 O O . PHE A 1 106 ? 21.914 3.990 -15.435 1.00 82.81 106 PHE A O 1
ATOM 838 N N . ARG A 1 107 ? 21.517 1.789 -15.195 1.00 79.81 107 ARG A N 1
ATOM 839 C CA . ARG A 1 107 ? 20.051 1.847 -15.002 1.00 79.81 107 ARG A CA 1
ATOM 840 C C . ARG A 1 107 ? 19.201 2.390 -16.164 1.00 79.81 107 ARG A C 1
ATOM 842 O O . ARG A 1 107 ? 17.988 2.458 -16.002 1.00 79.81 107 ARG A O 1
ATOM 849 N N . GLN A 1 108 ? 19.769 2.685 -17.332 1.00 84.06 108 GLN A N 1
ATOM 850 C CA . GLN A 1 108 ? 18.986 3.045 -18.525 1.00 84.06 108 GLN A CA 1
ATOM 851 C C . GLN A 1 108 ? 18.842 1.858 -19.490 1.00 84.06 108 GLN A C 1
ATOM 853 O O . GLN A 1 108 ? 19.614 0.892 -19.444 1.00 84.06 108 GLN A O 1
ATOM 858 N N . SER A 1 109 ? 17.839 1.922 -20.371 1.00 85.69 109 SER A N 1
ATOM 859 C CA . SER A 1 109 ? 17.697 0.966 -21.472 1.00 85.69 109 SER A CA 1
ATOM 860 C C . SER A 1 109 ? 18.914 1.024 -22.392 1.00 85.69 109 SER A C 1
ATOM 862 O O . SER A 1 109 ? 19.504 2.079 -22.603 1.00 85.69 109 SER A O 1
ATOM 864 N N . MET A 1 110 ? 19.287 -0.121 -22.954 1.00 92.19 110 MET A N 1
ATOM 865 C CA . MET A 1 110 ? 20.374 -0.195 -23.922 1.00 92.19 110 MET A CA 1
ATOM 866 C C . MET A 1 110 ? 19.982 0.495 -25.230 1.00 92.19 110 MET A C 1
ATOM 868 O O . MET A 1 110 ? 18.913 0.227 -25.775 1.00 92.19 110 MET A O 1
ATOM 872 N N . GLU A 1 111 ? 20.888 1.306 -25.761 1.00 94.69 111 GLU A N 1
ATOM 873 C CA . GLU A 1 111 ? 20.794 1.888 -27.097 1.00 94.69 111 GLU A CA 1
ATOM 874 C C . GLU A 1 111 ? 21.761 1.170 -28.043 1.00 94.69 111 GLU A C 1
ATOM 876 O O . GLU A 1 111 ? 22.771 0.604 -27.614 1.00 94.69 111 GLU A O 1
ATOM 881 N N . THR A 1 112 ? 21.462 1.171 -29.342 1.00 96.00 112 THR A N 1
ATOM 882 C CA . THR A 1 112 ? 22.337 0.548 -30.343 1.00 96.00 112 THR A CA 1
ATOM 883 C C . THR A 1 112 ? 22.508 1.436 -31.564 1.00 96.00 112 THR A C 1
ATOM 885 O O . THR A 1 112 ? 21.576 2.109 -31.993 1.00 96.00 112 THR A O 1
ATOM 888 N N . MET A 1 113 ? 23.706 1.412 -32.143 1.00 96.75 113 MET A N 1
ATOM 889 C CA . MET A 1 113 ? 23.996 1.997 -33.455 1.00 96.75 113 MET A CA 1
ATOM 890 C C . MET A 1 113 ? 24.849 1.027 -34.261 1.00 96.75 113 MET A C 1
ATOM 892 O O . MET A 1 113 ? 25.605 0.247 -33.690 1.00 96.75 113 MET A O 1
ATOM 896 N N . SER A 1 114 ? 24.724 1.033 -35.586 1.00 96.12 114 SER A N 1
ATOM 897 C CA . SER A 1 114 ? 25.480 0.117 -36.444 1.00 96.12 114 SER A CA 1
ATOM 898 C C . SER A 1 114 ? 25.967 0.810 -37.710 1.00 96.12 114 SER A C 1
ATOM 900 O O . SER A 1 114 ? 25.273 1.664 -38.255 1.00 96.12 114 SER A O 1
ATOM 902 N N . ARG A 1 115 ? 27.143 0.408 -38.205 1.00 95.88 115 ARG A N 1
ATOM 903 C CA . ARG A 1 115 ? 27.679 0.839 -39.505 1.00 95.88 115 ARG A CA 1
ATOM 904 C C . ARG A 1 115 ? 28.261 -0.347 -40.263 1.00 95.88 115 ARG A C 1
ATOM 906 O O . ARG A 1 115 ? 28.889 -1.228 -39.678 1.00 95.88 115 ARG A O 1
ATOM 913 N N . THR A 1 116 ? 28.081 -0.331 -41.580 1.00 94.94 116 THR A N 1
ATOM 914 C CA . THR A 1 116 ? 28.687 -1.293 -42.502 1.00 94.94 116 THR A CA 1
ATOM 915 C C . THR A 1 116 ? 29.891 -0.666 -43.205 1.00 94.94 116 THR A C 1
ATOM 917 O O . THR A 1 116 ? 29.786 0.403 -43.804 1.00 94.94 116 THR A O 1
ATOM 920 N N . PHE A 1 117 ? 31.040 -1.333 -43.123 1.00 92.50 117 PHE A N 1
ATOM 921 C CA . PHE A 1 117 ? 32.308 -0.916 -43.709 1.00 92.50 117 PHE A CA 1
ATOM 922 C C . PHE A 1 117 ? 32.612 -1.740 -44.957 1.00 92.50 117 PHE A C 1
ATOM 924 O O . PHE A 1 117 ? 32.679 -2.970 -44.895 1.00 92.50 117 PHE A O 1
ATOM 931 N N . ASN A 1 118 ? 32.847 -1.046 -46.073 1.00 90.94 118 ASN A N 1
ATOM 932 C CA . ASN A 1 118 ? 33.139 -1.680 -47.361 1.00 90.94 118 ASN A CA 1
ATOM 933 C C . ASN A 1 118 ? 34.637 -1.713 -47.711 1.00 90.94 118 ASN A C 1
ATOM 935 O O . ASN A 1 118 ? 35.027 -2.379 -48.667 1.00 90.94 118 ASN A O 1
ATOM 939 N N . ARG A 1 119 ? 35.474 -0.990 -46.957 1.00 88.62 119 ARG A N 1
ATOM 940 C CA . ARG A 1 119 ? 36.924 -0.862 -47.164 1.00 88.62 119 ARG A CA 1
ATOM 941 C C . ARG A 1 119 ? 37.652 -0.757 -45.830 1.00 88.62 119 ARG A C 1
ATOM 943 O O . ARG A 1 119 ? 37.068 -0.268 -44.865 1.00 88.62 119 ARG A O 1
ATOM 950 N N . SER A 1 120 ? 38.910 -1.198 -45.794 1.00 87.69 120 SER A N 1
ATOM 951 C CA . SER A 1 120 ? 39.739 -1.139 -44.586 1.00 87.69 120 SER A CA 1
ATOM 952 C C . SER A 1 120 ? 39.963 0.300 -44.122 1.00 87.69 120 SER A C 1
ATOM 954 O O . SER A 1 120 ? 40.340 1.163 -44.913 1.00 87.69 120 SER A O 1
ATOM 956 N N . THR A 1 121 ? 39.749 0.544 -42.832 1.00 87.31 121 THR A N 1
ATOM 957 C CA . THR A 1 121 ? 40.059 1.790 -42.137 1.00 87.31 121 THR A CA 1
ATOM 958 C C . THR A 1 121 ? 41.049 1.494 -41.008 1.00 87.31 121 THR A C 1
ATOM 960 O O . THR A 1 121 ? 40.809 0.646 -40.148 1.00 87.31 121 THR A O 1
ATOM 963 N N . THR A 1 122 ? 42.205 2.162 -41.025 1.00 82.31 122 THR A N 1
ATOM 964 C CA . THR A 1 122 ? 43.304 1.920 -40.066 1.00 82.31 122 THR A CA 1
ATOM 965 C C . THR A 1 122 ? 43.651 3.139 -39.214 1.00 82.31 122 THR A C 1
ATOM 967 O O . THR A 1 122 ? 44.512 3.061 -38.338 1.00 82.31 122 THR A O 1
ATOM 970 N N . LYS A 1 123 ? 42.976 4.274 -39.424 1.00 82.06 123 LYS A N 1
ATOM 971 C CA . LYS A 1 123 ? 43.244 5.512 -38.689 1.00 82.06 123 LYS A CA 1
ATOM 972 C C . LYS A 1 123 ? 42.687 5.440 -37.264 1.00 82.06 123 LYS A C 1
ATOM 974 O O . LYS A 1 123 ? 41.493 5.619 -37.050 1.00 82.06 123 LYS A O 1
ATOM 979 N N . LEU A 1 124 ? 43.564 5.202 -36.290 1.00 77.62 124 LEU A N 1
ATOM 980 C CA . LEU A 1 124 ? 43.200 5.100 -34.868 1.00 77.62 124 LEU A CA 1
ATOM 981 C C . LEU A 1 124 ? 43.022 6.458 -34.169 1.00 77.62 124 LEU A C 1
ATOM 983 O O . LEU A 1 124 ? 42.330 6.537 -33.160 1.00 77.62 124 LEU A O 1
ATOM 987 N N . ASN A 1 125 ? 43.605 7.530 -34.715 1.00 75.12 125 ASN A N 1
ATOM 988 C CA . ASN A 1 125 ? 43.654 8.841 -34.050 1.00 75.12 125 ASN A CA 1
ATOM 989 C C . ASN A 1 125 ? 42.600 9.838 -34.563 1.00 75.12 125 ASN A C 1
ATOM 991 O O . ASN A 1 125 ? 42.442 10.921 -34.004 1.00 75.12 125 ASN A O 1
ATOM 995 N N . GLU A 1 126 ? 41.872 9.490 -35.624 1.00 82.81 126 GLU A N 1
ATOM 996 C CA . GLU A 1 126 ? 40.872 10.358 -36.244 1.00 82.81 126 GLU A CA 1
ATOM 997 C C . GLU A 1 126 ? 39.473 9.804 -35.969 1.00 82.81 126 GLU A C 1
ATOM 999 O O . GLU A 1 126 ? 38.943 9.002 -36.737 1.00 82.81 126 GLU A O 1
ATOM 1004 N N . CYS A 1 127 ? 38.878 10.234 -34.854 1.00 92.19 127 CYS A N 1
ATOM 1005 C CA . CYS A 1 127 ? 37.446 10.077 -34.620 1.00 92.19 127 CYS A CA 1
ATOM 1006 C C . CYS A 1 127 ? 36.747 11.429 -34.776 1.00 92.19 127 CYS A C 1
ATOM 1008 O O . CYS A 1 127 ? 36.581 12.182 -33.814 1.00 92.19 127 CYS A O 1
ATOM 1010 N N . LEU A 1 128 ? 36.443 11.765 -36.029 1.00 93.31 128 LEU A N 1
ATOM 1011 C CA . LEU A 1 128 ? 35.771 12.991 -36.459 1.00 93.31 128 LEU A CA 1
ATOM 1012 C C . LEU A 1 128 ? 34.546 12.595 -37.285 1.00 93.31 128 LEU A C 1
ATOM 1014 O O . LEU A 1 128 ? 34.562 11.544 -37.909 1.00 93.31 128 LEU A O 1
ATOM 1018 N N . ASP A 1 129 ? 33.522 13.442 -37.353 1.00 91.56 129 ASP A N 1
ATOM 1019 C CA . ASP A 1 129 ? 32.260 13.099 -38.042 1.00 91.56 129 ASP A CA 1
ATOM 1020 C C . ASP A 1 129 ? 32.455 12.897 -39.555 1.00 91.56 129 ASP A C 1
ATOM 1022 O O . ASP A 1 129 ? 31.657 12.247 -40.222 1.00 91.56 129 ASP A O 1
ATOM 1026 N N . THR A 1 130 ? 33.550 13.435 -40.094 1.00 92.06 130 THR A N 1
ATOM 1027 C CA . THR A 1 130 ? 33.971 13.290 -41.490 1.00 92.06 130 THR A CA 1
ATOM 1028 C C . THR A 1 130 ? 34.868 12.077 -41.737 1.00 92.06 130 THR A C 1
ATOM 1030 O O . THR A 1 130 ? 35.251 11.833 -42.881 1.00 92.06 130 THR A O 1
ATOM 1033 N N . SER A 1 131 ? 35.253 11.322 -40.701 1.00 92.88 131 SER A N 1
ATOM 1034 C CA . SER A 1 131 ? 36.175 10.201 -40.861 1.00 92.88 131 SER A CA 1
ATOM 1035 C C . SER A 1 131 ? 35.471 8.951 -41.397 1.00 92.88 131 SER A C 1
ATOM 1037 O O . SER A 1 131 ? 34.335 8.613 -41.053 1.00 92.88 131 SER A O 1
ATOM 1039 N N . ASP A 1 132 ? 36.205 8.166 -42.185 1.00 91.62 132 ASP A N 1
ATOM 1040 C CA . ASP A 1 132 ? 35.736 6.860 -42.659 1.00 91.62 132 ASP A CA 1
ATOM 1041 C C . ASP A 1 132 ? 35.511 5.845 -41.525 1.00 91.62 132 ASP A C 1
ATOM 1043 O O . ASP A 1 132 ? 34.908 4.799 -41.751 1.00 91.62 132 ASP A O 1
ATOM 1047 N N . THR A 1 133 ? 35.979 6.140 -40.308 1.00 93.81 133 THR A N 1
ATOM 1048 C CA . THR A 1 133 ? 35.811 5.315 -39.104 1.00 93.81 133 THR A CA 1
ATOM 1049 C C . THR A 1 133 ? 34.547 5.664 -38.308 1.00 93.81 133 THR A C 1
ATOM 1051 O O . THR A 1 133 ? 34.156 4.879 -37.449 1.00 93.81 133 THR A O 1
ATOM 1054 N N . PHE A 1 134 ? 33.895 6.804 -38.561 1.00 96.38 134 PHE A N 1
ATOM 1055 C CA . PHE A 1 134 ? 32.791 7.332 -37.747 1.00 96.38 134 PHE A CA 1
ATOM 1056 C C . PHE A 1 134 ? 31.514 6.478 -37.783 1.00 96.38 134 PHE A C 1
ATOM 1058 O O . PHE A 1 134 ? 30.960 6.231 -38.844 1.00 96.38 134 PHE A O 1
ATOM 1065 N N . ILE A 1 135 ? 31.003 6.019 -36.646 1.00 96.69 135 ILE A N 1
ATOM 1066 C CA . ILE A 1 135 ? 29.745 5.256 -36.591 1.00 96.69 135 ILE A CA 1
ATOM 1067 C C . ILE A 1 135 ? 28.569 6.176 -36.271 1.00 96.69 135 ILE A C 1
ATOM 1069 O O . ILE A 1 135 ? 27.524 6.069 -36.909 1.00 96.69 135 ILE A O 1
ATOM 1073 N N . GLY A 1 136 ? 28.736 7.070 -35.299 1.00 96.81 136 GLY A N 1
ATOM 1074 C CA . GLY A 1 136 ? 27.678 7.963 -34.850 1.00 96.81 136 GLY A CA 1
ATOM 1075 C C . GLY A 1 136 ? 28.086 8.803 -33.645 1.00 96.81 136 GLY A C 1
ATOM 1076 O O . GLY A 1 136 ? 29.175 8.643 -33.083 1.00 96.81 136 GLY A O 1
ATOM 1077 N N . SER A 1 137 ? 27.181 9.694 -33.251 1.00 96.50 137 SER A N 1
ATOM 1078 C CA . SER A 1 137 ? 27.315 10.530 -32.058 1.00 96.50 137 SER A CA 1
ATOM 1079 C C . SER A 1 137 ? 26.361 10.064 -30.966 1.00 96.50 137 SER A C 1
ATOM 1081 O O . SER A 1 137 ? 25.272 9.570 -31.249 1.00 96.50 137 SER A O 1
ATOM 1083 N N . TYR A 1 138 ? 26.763 10.259 -29.715 1.00 95.31 138 TYR A N 1
ATOM 1084 C CA . TYR A 1 138 ? 25.958 9.961 -28.537 1.00 95.31 138 TYR A CA 1
ATOM 1085 C C . TYR A 1 138 ? 26.041 11.119 -27.549 1.00 95.31 138 TYR A C 1
ATOM 1087 O O . TYR A 1 138 ? 27.141 11.452 -27.125 1.00 95.31 138 TYR A O 1
ATOM 1095 N N . SER A 1 139 ? 24.926 11.741 -27.163 1.00 93.00 139 SER A N 1
ATOM 1096 C CA . SER A 1 139 ? 24.964 12.775 -26.119 1.00 93.00 139 SER A CA 1
ATOM 1097 C C . SER A 1 139 ? 24.747 12.148 -24.752 1.00 93.00 139 SER A C 1
ATOM 1099 O O . SER A 1 139 ? 23.721 11.507 -24.527 1.00 93.00 139 SER A O 1
ATOM 1101 N N . SER A 1 140 ? 25.705 12.337 -23.838 1.00 88.75 140 SER A N 1
ATOM 1102 C CA . SER A 1 140 ? 25.526 11.977 -22.433 1.00 88.75 140 SER A CA 1
ATOM 1103 C C . SER A 1 140 ? 24.722 13.007 -21.643 1.00 88.75 140 SER A C 1
ATOM 1105 O O . SER A 1 140 ? 24.427 12.751 -20.479 1.00 88.75 140 SER A O 1
ATOM 1107 N N . GLU A 1 141 ? 24.355 14.143 -22.252 1.00 81.12 141 GLU A N 1
ATOM 1108 C CA . GLU A 1 141 ? 23.403 15.075 -21.651 1.00 81.12 141 GLU A CA 1
ATOM 1109 C C . GLU A 1 141 ? 22.109 14.314 -21.407 1.00 81.12 141 GLU A C 1
ATOM 1111 O O . GLU A 1 141 ? 21.365 13.957 -22.321 1.00 81.12 141 GLU A O 1
ATOM 1116 N N . GLU A 1 142 ? 21.887 13.977 -20.146 1.00 62.16 142 GLU A N 1
ATOM 1117 C CA . GLU A 1 142 ? 20.556 13.648 -19.698 1.00 62.16 142 GLU A CA 1
ATOM 1118 C C . GLU A 1 142 ? 19.701 14.864 -20.027 1.00 62.16 142 GLU A C 1
ATOM 1120 O O . GLU A 1 142 ? 20.083 16.000 -19.742 1.00 62.16 142 GLU A O 1
ATOM 1125 N N . LYS A 1 143 ? 18.533 14.637 -20.634 1.00 52.03 143 LYS A N 1
ATOM 1126 C CA . LYS A 1 143 ? 17.429 15.547 -20.345 1.00 52.03 143 LYS A CA 1
ATOM 1127 C C . LYS A 1 143 ? 17.380 15.564 -18.830 1.00 52.03 143 LYS A C 1
ATOM 1129 O O . LYS A 1 143 ? 17.126 14.492 -18.291 1.00 52.03 143 LYS A O 1
ATOM 1134 N N . GLU A 1 144 ? 17.714 16.686 -18.1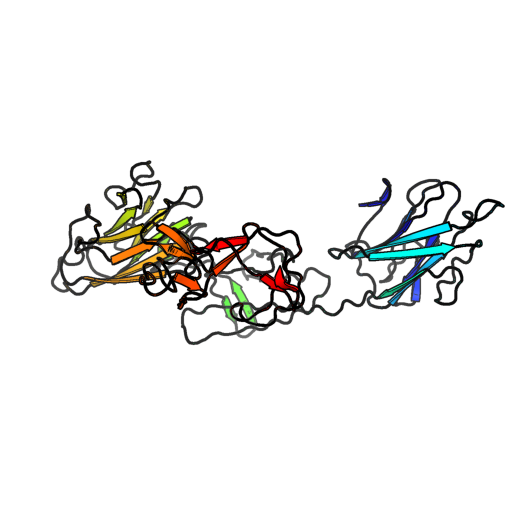96 1.00 48.34 144 GLU A N 1
ATOM 1135 C CA . GLU A 1 144 ? 17.596 16.857 -16.751 1.00 48.34 144 GLU A CA 1
ATOM 1136 C C . GLU A 1 144 ? 16.208 16.357 -16.358 1.00 48.34 144 GLU A C 1
ATOM 1138 O O . GLU A 1 144 ? 15.194 17.035 -16.534 1.00 48.34 144 GLU A O 1
ATOM 1143 N N . GLN A 1 145 ? 16.136 15.105 -15.919 1.00 46.91 145 GLN A N 1
ATOM 1144 C CA . GLN A 1 145 ? 14.966 14.600 -15.254 1.00 46.91 145 GLN A CA 1
ATOM 1145 C C . GLN A 1 145 ? 15.163 15.117 -13.850 1.00 46.91 145 GLN A C 1
ATOM 1147 O O . GLN A 1 145 ? 15.736 14.444 -13.004 1.00 46.91 145 GLN A O 1
ATOM 1152 N N . ASN A 1 146 ? 14.751 16.367 -13.637 1.00 41.47 146 ASN A N 1
ATOM 1153 C CA . ASN A 1 146 ? 14.570 16.879 -12.294 1.00 41.47 146 ASN A CA 1
ATOM 1154 C C . ASN A 1 146 ? 13.631 15.895 -11.602 1.00 41.47 146 ASN A C 1
ATOM 1156 O O . ASN A 1 146 ? 12.432 15.838 -11.897 1.00 41.47 146 ASN A O 1
ATOM 1160 N N . CYS A 1 147 ? 14.194 15.052 -10.741 1.00 41.75 147 CYS A N 1
ATOM 1161 C CA . CYS A 1 147 ? 13.406 14.199 -9.886 1.00 41.75 147 CYS A CA 1
ATOM 1162 C C . CYS A 1 147 ? 12.778 15.122 -8.846 1.00 41.75 147 CYS A C 1
ATOM 1164 O O . CYS A 1 147 ? 13.390 15.494 -7.850 1.00 41.75 147 CYS A O 1
ATOM 1166 N N . HIS A 1 148 ? 11.551 15.556 -9.116 1.00 40.12 148 HIS A N 1
ATOM 1167 C CA . HIS A 1 148 ? 10.770 16.291 -8.139 1.00 40.12 148 HIS A CA 1
ATOM 1168 C C . HIS A 1 148 ? 10.324 15.316 -7.053 1.00 40.12 148 HIS A C 1
ATOM 1170 O O . HIS A 1 148 ? 9.431 14.496 -7.269 1.00 40.12 148 HIS A O 1
ATOM 1176 N N . PHE A 1 149 ? 10.928 15.419 -5.875 1.00 42.41 149 PHE A N 1
ATOM 1177 C CA . PHE A 1 149 ? 10.425 14.743 -4.691 1.00 42.41 149 PHE A CA 1
ATOM 1178 C C . PHE A 1 149 ? 9.466 15.691 -3.973 1.00 42.41 149 PHE A C 1
ATOM 1180 O O . PHE A 1 149 ? 9.857 16.751 -3.490 1.00 42.41 149 PHE A O 1
ATOM 1187 N N . GLN A 1 150 ? 8.188 15.318 -3.916 1.00 40.25 150 GLN A N 1
ATOM 1188 C CA . GLN A 1 150 ? 7.237 15.947 -3.005 1.00 40.25 150 GLN A CA 1
ATOM 1189 C C . GLN A 1 150 ? 7.207 15.135 -1.717 1.00 40.25 150 GLN A C 1
ATOM 1191 O O . GLN A 1 150 ? 6.714 14.007 -1.693 1.00 40.25 150 GLN A O 1
ATOM 1196 N N . ILE A 1 151 ? 7.722 15.716 -0.637 1.00 45.75 151 ILE A N 1
ATOM 1197 C CA . ILE A 1 151 ? 7.502 15.181 0.704 1.00 45.75 151 ILE A CA 1
ATOM 1198 C C . ILE A 1 151 ? 6.182 15.775 1.192 1.00 45.75 151 ILE A C 1
ATOM 1200 O O . ILE A 1 151 ? 6.105 16.960 1.512 1.00 45.75 151 ILE A O 1
ATOM 1204 N N . LEU A 1 152 ? 5.123 14.960 1.205 1.00 39.91 152 LEU A N 1
ATOM 1205 C CA . LEU A 1 152 ? 3.868 15.339 1.849 1.00 39.91 152 LEU A CA 1
ATOM 1206 C C . LEU A 1 152 ? 4.008 15.126 3.356 1.00 39.91 152 LEU A C 1
ATOM 1208 O O . LEU A 1 152 ? 4.009 13.990 3.834 1.00 39.91 152 LEU A O 1
ATOM 1212 N N . LEU A 1 153 ? 4.103 16.224 4.096 1.00 43.69 153 LEU A N 1
ATOM 1213 C CA . LEU A 1 153 ? 3.976 16.211 5.545 1.00 43.69 153 LEU A CA 1
ATOM 1214 C C . LEU A 1 153 ? 2.498 16.406 5.880 1.00 43.69 153 LEU A C 1
ATOM 1216 O O . LEU A 1 153 ? 1.904 17.431 5.555 1.00 43.69 153 LEU A O 1
ATOM 1220 N N . PHE A 1 154 ? 1.887 15.392 6.488 1.00 39.16 154 PHE A N 1
ATOM 1221 C CA . PHE A 1 154 ? 0.543 15.516 7.037 1.00 39.16 154 PHE A CA 1
ATOM 1222 C C . PHE A 1 154 ? 0.669 15.995 8.479 1.00 39.16 154 PHE A C 1
ATOM 1224 O O . PHE A 1 154 ? 0.975 15.200 9.367 1.00 39.16 154 PHE A O 1
ATOM 1231 N N . GLU A 1 155 ? 0.433 17.283 8.713 1.00 39.72 155 GLU A N 1
ATOM 1232 C CA . GLU A 1 155 ? 0.097 17.742 10.057 1.00 39.72 155 GLU A CA 1
ATOM 1233 C C . GLU A 1 155 ? -1.320 17.281 10.417 1.00 39.72 155 GLU A C 1
ATOM 1235 O O . GLU A 1 155 ? -2.199 17.126 9.568 1.00 39.72 155 GLU A O 1
ATOM 1240 N N . SER A 1 156 ? -1.555 17.053 11.705 1.00 40.41 156 SER A N 1
ATOM 1241 C CA . SER A 1 156 ? -2.847 16.648 12.269 1.00 40.41 156 SER A CA 1
ATOM 1242 C C . SER A 1 156 ? -3.937 17.731 12.185 1.00 40.41 156 SER A C 1
ATOM 1244 O O . SER A 1 156 ? -5.038 17.520 12.693 1.00 40.41 156 SER A O 1
ATOM 1246 N N . ASN A 1 157 ? -3.665 18.868 11.536 1.00 40.84 157 ASN A N 1
ATOM 1247 C CA . ASN A 1 157 ? -4.598 19.972 11.350 1.00 40.84 157 ASN A CA 1
ATOM 1248 C C . ASN A 1 157 ? -5.074 20.023 9.877 1.00 40.84 157 ASN A C 1
ATOM 1250 O O . ASN A 1 157 ? -4.243 20.216 8.989 1.00 40.84 157 ASN A O 1
ATOM 1254 N N . PRO A 1 158 ? -6.376 19.832 9.581 1.00 43.81 158 PRO A N 1
ATOM 1255 C CA . PRO A 1 158 ? -6.886 19.653 8.214 1.00 43.81 158 PRO A CA 1
ATOM 1256 C C . PRO A 1 158 ? -6.723 20.858 7.272 1.00 43.81 158 PRO A C 1
ATOM 1258 O O . PRO A 1 158 ? -6.885 20.683 6.066 1.00 43.81 158 PRO A O 1
ATOM 1261 N N . ASP A 1 159 ? -6.375 22.039 7.787 1.00 38.31 159 ASP A N 1
ATOM 1262 C CA . ASP A 1 159 ? -6.366 23.287 7.012 1.00 38.31 159 ASP A CA 1
ATOM 1263 C C . ASP A 1 159 ? -4.962 23.794 6.631 1.00 38.31 159 ASP A C 1
ATOM 1265 O O . ASP A 1 159 ? -4.836 24.846 6.004 1.00 38.31 159 ASP A O 1
ATOM 1269 N N . LEU A 1 160 ? -3.893 23.057 6.964 1.00 35.03 160 LEU A N 1
ATOM 1270 C CA . LEU A 1 160 ? -2.519 23.445 6.628 1.00 35.03 160 LEU A CA 1
ATOM 1271 C C . LEU A 1 160 ? -1.781 22.298 5.923 1.00 35.03 160 LEU A C 1
ATOM 1273 O O . LEU A 1 160 ? -1.257 21.384 6.550 1.00 35.03 160 LEU A O 1
ATOM 1277 N N . ILE A 1 161 ? -1.718 22.350 4.591 1.00 38.41 161 ILE A N 1
ATOM 1278 C CA . ILE A 1 161 ? -0.799 21.507 3.818 1.00 38.41 161 ILE A CA 1
ATOM 1279 C C . ILE A 1 161 ? 0.454 22.338 3.561 1.00 38.41 161 ILE A C 1
ATOM 1281 O O . ILE A 1 161 ? 0.457 23.216 2.697 1.00 38.41 161 ILE A O 1
ATOM 1285 N N . GLN A 1 162 ? 1.523 22.079 4.312 1.00 41.22 162 GLN A N 1
ATOM 1286 C CA . GLN A 1 162 ? 2.833 22.618 3.966 1.00 41.22 162 GLN A CA 1
ATOM 1287 C C . GLN A 1 162 ? 3.494 21.715 2.929 1.00 41.22 162 GLN A C 1
ATOM 1289 O O . GLN A 1 162 ? 3.783 20.544 3.172 1.00 41.22 162 GLN A O 1
ATOM 1294 N N . PHE A 1 163 ? 3.742 22.283 1.752 1.00 36.25 163 PHE A N 1
ATOM 1295 C CA . PHE A 1 163 ? 4.568 21.655 0.734 1.00 36.25 163 PHE A CA 1
ATOM 1296 C C . PHE A 1 163 ? 6.010 22.096 0.948 1.00 36.25 163 PHE A C 1
ATOM 1298 O O . PHE A 1 163 ? 6.338 23.262 0.726 1.00 36.25 163 PHE A O 1
ATOM 1305 N N . ILE A 1 164 ? 6.882 21.170 1.341 1.00 41.69 164 ILE A N 1
ATOM 1306 C CA . ILE A 1 164 ? 8.321 21.404 1.248 1.00 41.69 164 ILE A CA 1
ATOM 1307 C C . ILE A 1 164 ? 8.758 20.916 -0.130 1.00 41.69 164 ILE A C 1
ATOM 1309 O O . ILE A 1 164 ? 8.765 19.718 -0.417 1.00 41.69 164 ILE A O 1
ATOM 1313 N N . TYR A 1 165 ? 9.085 21.868 -0.999 1.00 33.84 165 TYR A N 1
ATOM 1314 C CA . TYR A 1 165 ? 9.675 21.585 -2.299 1.00 33.84 165 TYR A CA 1
ATOM 1315 C C . TYR A 1 165 ? 11.185 21.458 -2.132 1.00 33.84 165 TYR A C 1
ATOM 1317 O O . TYR A 1 165 ? 11.878 22.454 -1.937 1.00 33.84 165 TYR A O 1
ATOM 1325 N N . LEU A 1 166 ? 11.694 20.234 -2.230 1.00 42.91 166 LEU A N 1
ATOM 1326 C CA . LEU A 1 166 ? 13.126 19.985 -2.332 1.00 42.91 166 LEU A CA 1
ATOM 1327 C C . LEU A 1 166 ? 13.443 19.718 -3.799 1.00 42.91 166 LEU A C 1
ATOM 1329 O O . LEU A 1 166 ? 13.041 18.700 -4.362 1.00 42.91 166 LEU A O 1
ATOM 1333 N N . ASN A 1 167 ? 14.129 20.666 -4.429 1.00 39.50 167 ASN A N 1
ATOM 1334 C CA . ASN A 1 167 ? 14.706 20.451 -5.745 1.00 39.50 167 ASN A CA 1
ATOM 1335 C C . ASN A 1 167 ? 16.117 19.904 -5.540 1.00 39.50 167 ASN A C 1
ATOM 1337 O O . ASN A 1 167 ? 17.041 20.673 -5.277 1.00 39.50 167 ASN A O 1
ATOM 1341 N N . VAL A 1 168 ? 16.258 18.581 -5.584 1.00 46.78 168 VAL A N 1
ATOM 1342 C CA . VAL A 1 168 ? 17.575 17.949 -5.546 1.00 46.78 168 VAL A CA 1
ATOM 1343 C C . VAL A 1 168 ? 17.975 17.702 -6.997 1.00 46.78 168 VAL A C 1
ATOM 1345 O O . VAL A 1 168 ? 17.299 16.918 -7.668 1.00 46.78 168 VAL A O 1
ATOM 1348 N N . PRO A 1 169 ? 18.994 18.402 -7.527 1.00 44.81 169 PRO A N 1
ATOM 1349 C CA . PRO A 1 169 ? 19.507 18.081 -8.849 1.00 44.81 169 PRO A CA 1
ATOM 1350 C C . PRO A 1 169 ? 19.953 16.620 -8.841 1.00 44.81 169 PRO A C 1
ATOM 1352 O O . PRO A 1 169 ? 20.599 16.190 -7.890 1.00 44.81 169 PRO A O 1
ATOM 1355 N N . ASP A 1 170 ? 19.593 15.864 -9.879 1.00 45.59 170 ASP A N 1
ATOM 1356 C CA . ASP A 1 170 ? 20.060 14.488 -10.065 1.00 45.59 170 ASP A CA 1
ATOM 1357 C C . ASP A 1 170 ? 21.568 14.551 -10.352 1.00 45.59 170 ASP A C 1
ATOM 1359 O O . ASP A 1 170 ? 22.035 14.682 -11.491 1.00 45.59 170 ASP A O 1
ATOM 1363 N N . THR A 1 171 ? 22.355 14.637 -9.282 1.00 45.12 171 THR A N 1
ATOM 1364 C CA . THR A 1 171 ? 23.789 14.451 -9.361 1.00 45.12 171 THR A CA 1
ATOM 1365 C C . THR A 1 171 ? 23.993 12.951 -9.266 1.00 45.12 171 THR A C 1
ATOM 1367 O O . THR A 1 171 ? 23.521 12.306 -8.347 1.00 45.12 171 THR A O 1
ATOM 1370 N N . ASP A 1 172 ? 24.619 12.357 -10.277 1.00 48.19 172 ASP A N 1
ATOM 1371 C CA . ASP A 1 172 ? 24.781 10.909 -10.453 1.00 48.19 172 ASP A CA 1
ATOM 1372 C C . ASP A 1 172 ? 25.453 10.167 -9.270 1.00 48.19 172 ASP A C 1
ATOM 1374 O O . ASP A 1 172 ? 25.636 8.943 -9.318 1.00 48.19 172 ASP A O 1
ATOM 1378 N N . ASP A 1 173 ? 25.881 10.859 -8.221 1.00 43.81 173 ASP A N 1
ATOM 1379 C CA . ASP A 1 173 ? 26.304 10.242 -6.975 1.00 43.81 173 ASP A CA 1
ATOM 1380 C C . ASP A 1 173 ? 25.074 9.974 -6.102 1.00 43.81 173 ASP A C 1
ATOM 1382 O O . ASP A 1 173 ? 24.071 10.670 -6.158 1.00 43.81 173 ASP A O 1
ATOM 1386 N N . SER A 1 174 ? 25.083 8.886 -5.334 1.00 38.41 174 SER A N 1
ATOM 1387 C CA . SER A 1 174 ? 24.049 8.712 -4.319 1.00 38.41 174 SER A CA 1
ATOM 1388 C C . SER A 1 174 ? 24.179 9.874 -3.341 1.00 38.41 174 SER A C 1
ATOM 1390 O O . SER A 1 174 ? 25.029 9.810 -2.454 1.00 38.41 174 SER A O 1
ATOM 1392 N N . ASP A 1 175 ? 23.389 10.925 -3.523 1.00 41.88 175 ASP A N 1
ATOM 1393 C CA . ASP A 1 175 ? 23.292 11.984 -2.538 1.00 41.88 175 ASP A CA 1
ATOM 1394 C C . ASP A 1 175 ? 22.655 11.355 -1.296 1.00 41.88 175 ASP A C 1
ATOM 1396 O O . ASP A 1 175 ? 21.468 11.017 -1.249 1.00 41.88 175 ASP A O 1
ATOM 1400 N N . GLU A 1 176 ? 23.498 11.084 -0.301 1.00 38.00 176 GLU A N 1
ATOM 1401 C CA . GLU A 1 176 ? 23.046 10.775 1.043 1.00 38.00 176 GLU A CA 1
ATOM 1402 C C . GLU A 1 176 ? 22.463 12.065 1.614 1.00 38.00 176 GLU A C 1
ATOM 1404 O O . GLU A 1 176 ? 23.183 13.023 1.894 1.00 38.00 176 GLU A O 1
ATOM 1409 N N . ILE A 1 177 ? 21.149 12.089 1.832 1.00 40.81 177 ILE A N 1
ATOM 1410 C CA . ILE A 1 177 ? 20.575 13.037 2.785 1.00 40.81 177 ILE A CA 1
ATOM 1411 C C . ILE A 1 177 ? 20.968 12.511 4.169 1.00 40.81 177 ILE A C 1
ATOM 1413 O O . ILE A 1 177 ? 20.254 11.717 4.782 1.00 40.81 177 ILE A O 1
ATOM 1417 N N . GLY A 1 178 ? 22.170 12.878 4.614 1.00 35.16 178 GLY A N 1
ATOM 1418 C CA . GLY A 1 178 ? 22.673 12.557 5.942 1.00 35.16 178 GLY A CA 1
ATOM 1419 C C . GLY A 1 178 ? 21.884 13.332 6.991 1.00 35.16 178 GLY A C 1
ATOM 1420 O O . GLY A 1 178 ? 21.996 14.551 7.082 1.00 35.16 178 GLY A O 1
ATOM 1421 N N . VAL A 1 179 ? 21.086 12.626 7.787 1.00 36.38 179 VAL A N 1
ATOM 1422 C CA . VAL A 1 179 ? 20.433 13.188 8.972 1.00 36.38 179 VAL A CA 1
ATOM 1423 C C . VAL A 1 179 ? 21.321 12.865 10.169 1.00 36.38 179 VAL A C 1
ATOM 1425 O O . VAL A 1 179 ? 21.415 11.710 10.585 1.00 36.38 179 VAL A O 1
ATOM 1428 N N . GLN A 1 180 ? 22.040 13.865 10.680 1.00 30.92 180 GLN A N 1
ATOM 1429 C CA . GLN A 1 180 ? 22.999 13.687 11.770 1.00 30.92 180 GLN A CA 1
ATOM 1430 C C . GLN A 1 180 ? 22.335 13.975 13.124 1.00 30.92 180 GLN A C 1
ATOM 1432 O O . GLN A 1 180 ? 21.901 15.094 13.387 1.00 30.92 180 GLN A O 1
ATOM 1437 N N . ASN A 1 181 ? 22.277 12.966 13.996 1.00 33.19 181 ASN A N 1
ATOM 1438 C CA . ASN A 1 181 ? 21.959 13.139 15.414 1.00 33.19 181 ASN A CA 1
ATOM 1439 C C . ASN A 1 181 ? 23.253 13.445 16.197 1.00 33.19 181 ASN A C 1
ATOM 1441 O O . ASN A 1 181 ? 24.317 12.920 15.865 1.00 33.19 181 ASN A O 1
ATOM 1445 N N . PHE A 1 182 ? 23.171 14.269 17.245 1.00 33.41 182 PHE A N 1
ATOM 1446 C CA . PHE A 1 182 ? 24.307 14.587 18.119 1.00 33.41 182 PHE A CA 1
ATOM 1447 C C . PHE A 1 182 ? 24.755 13.400 18.991 1.00 33.41 182 PHE A C 1
ATOM 1449 O O . PHE A 1 182 ? 25.864 13.429 19.517 1.00 33.41 182 PHE A O 1
ATOM 1456 N N . GLU A 1 183 ? 23.960 12.329 19.085 1.00 37.28 183 GLU A N 1
ATOM 1457 C CA . GLU A 1 183 ? 24.329 11.105 19.807 1.00 37.28 183 GLU A CA 1
ATOM 1458 C C . GLU A 1 183 ? 24.2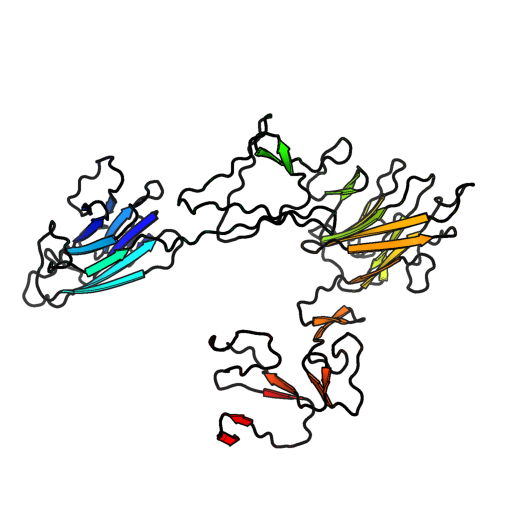43 9.860 18.894 1.00 37.28 183 GLU A C 1
ATOM 1460 O O . GLU A 1 183 ? 23.250 9.145 18.802 1.00 37.28 183 GLU A O 1
ATOM 1465 N N . SER A 1 184 ? 25.339 9.690 18.150 1.00 35.34 184 SER A N 1
ATOM 1466 C CA . SER A 1 184 ? 26.005 8.459 17.683 1.00 35.34 184 SER A CA 1
ATOM 1467 C C . SER A 1 184 ? 25.360 7.421 16.753 1.00 35.34 184 SER A C 1
ATOM 1469 O O . SER A 1 184 ? 26.096 6.509 16.395 1.00 35.34 184 SER A O 1
ATOM 1471 N N . ASP A 1 185 ? 24.137 7.556 16.237 1.00 35.34 185 ASP A N 1
ATOM 1472 C CA . ASP A 1 185 ? 23.677 6.660 15.152 1.00 35.34 185 ASP A CA 1
ATOM 1473 C C . ASP A 1 185 ? 23.184 7.410 13.903 1.00 35.34 185 ASP A C 1
ATOM 1475 O O . ASP A 1 185 ? 22.245 8.206 13.944 1.00 35.34 185 ASP A O 1
ATOM 1479 N N . ILE A 1 186 ? 23.835 7.134 12.765 1.00 34.75 186 ILE A N 1
ATOM 1480 C CA . ILE A 1 186 ? 23.459 7.629 11.434 1.00 34.75 186 ILE A CA 1
ATOM 1481 C C . ILE A 1 186 ? 22.394 6.691 10.859 1.00 34.75 186 ILE A C 1
ATOM 1483 O O . ILE A 1 186 ? 22.678 5.531 10.545 1.00 34.75 186 ILE A O 1
ATOM 1487 N N . ILE A 1 187 ? 21.175 7.193 10.654 1.00 36.97 187 ILE A N 1
ATOM 1488 C CA . ILE A 1 187 ? 20.168 6.479 9.863 1.00 36.97 187 ILE A CA 1
ATOM 1489 C C . ILE A 1 187 ? 20.422 6.791 8.386 1.00 36.97 187 ILE A C 1
ATOM 1491 O O . ILE A 1 187 ? 20.052 7.846 7.878 1.00 36.97 187 ILE A O 1
ATOM 1495 N N . ASN A 1 188 ? 21.054 5.851 7.686 1.00 37.25 188 ASN A N 1
ATOM 1496 C CA . ASN A 1 188 ? 21.292 5.954 6.248 1.00 37.25 188 ASN A CA 1
ATOM 1497 C C . ASN A 1 188 ? 20.015 5.609 5.469 1.00 37.25 188 ASN A C 1
ATOM 1499 O O . ASN A 1 188 ? 19.687 4.433 5.283 1.00 37.25 188 ASN A O 1
ATOM 1503 N N . LEU A 1 189 ? 19.298 6.620 4.976 1.00 37.38 189 LEU A N 1
ATOM 1504 C CA . LEU A 1 189 ? 18.194 6.415 4.039 1.00 37.38 189 LEU A CA 1
ATOM 1505 C C . LEU A 1 189 ? 18.753 6.261 2.620 1.00 37.38 189 LEU A C 1
ATOM 1507 O O . LEU A 1 189 ? 19.061 7.233 1.939 1.00 37.38 189 LEU A O 1
ATOM 1511 N N . LYS A 1 190 ? 18.885 5.013 2.158 1.00 39.41 190 LYS A N 1
ATOM 1512 C CA . LYS A 1 190 ? 19.259 4.726 0.767 1.00 39.41 190 LYS A CA 1
ATOM 1513 C C . LYS A 1 190 ? 18.039 4.815 -0.142 1.00 39.41 190 LYS A C 1
ATOM 1515 O O . LYS A 1 190 ? 17.161 3.954 -0.102 1.00 39.41 190 LYS A O 1
ATOM 1520 N N . TYR A 1 191 ? 18.021 5.823 -1.007 1.00 39.25 191 TYR A N 1
ATOM 1521 C CA . TYR A 1 191 ? 17.065 5.918 -2.104 1.00 39.25 191 TYR A CA 1
ATOM 1522 C C . TYR A 1 191 ? 17.354 4.857 -3.184 1.00 39.25 191 TYR A C 1
ATOM 1524 O O . TYR A 1 191 ? 18.501 4.624 -3.576 1.00 39.25 191 TYR A O 1
ATOM 1532 N N . SER A 1 192 ? 16.299 4.224 -3.701 1.00 39.53 192 SER A N 1
ATOM 1533 C CA . SER A 1 192 ? 16.343 3.417 -4.923 1.00 39.53 192 SER A CA 1
ATOM 1534 C C . SER A 1 192 ? 15.233 3.890 -5.849 1.00 39.53 192 SER A C 1
ATOM 1536 O O . SER A 1 192 ? 14.070 3.908 -5.455 1.00 39.53 192 SER A O 1
ATOM 1538 N N . SER A 1 193 ? 15.560 4.180 -7.108 1.00 39.66 193 SER A N 1
ATOM 1539 C CA . SER A 1 193 ? 14.585 4.593 -8.128 1.00 39.66 193 SER A CA 1
ATOM 1540 C C . SER A 1 193 ? 13.503 3.542 -8.427 1.00 39.66 193 SER A C 1
ATOM 1542 O O . SER A 1 193 ? 12.523 3.838 -9.103 1.00 39.66 193 SER A O 1
ATOM 1544 N N . SER A 1 194 ? 13.634 2.317 -7.902 1.00 34.53 194 SER A N 1
ATOM 1545 C CA . SER A 1 194 ? 12.599 1.277 -7.957 1.00 34.53 194 SER A CA 1
ATOM 1546 C C . SER A 1 194 ? 11.477 1.442 -6.917 1.00 34.53 194 SER A C 1
ATOM 1548 O O . SER A 1 194 ? 10.505 0.692 -6.965 1.00 34.53 194 SER A O 1
ATOM 1550 N N . GLN A 1 195 ? 11.607 2.370 -5.961 1.00 40.53 195 GLN A N 1
ATOM 1551 C CA . GLN A 1 195 ? 10.587 2.707 -4.961 1.00 40.53 195 GLN A CA 1
ATOM 1552 C C . GLN A 1 195 ? 10.559 4.234 -4.749 1.00 40.53 195 GLN A C 1
ATOM 1554 O O . GLN A 1 195 ? 11.218 4.737 -3.843 1.00 40.53 195 GLN A O 1
ATOM 1559 N N . PRO A 1 196 ? 9.804 4.996 -5.564 1.00 36.41 196 PRO A N 1
ATOM 1560 C CA . PRO A 1 196 ? 9.817 6.463 -5.520 1.00 36.41 196 PRO A CA 1
ATOM 1561 C C . PRO A 1 196 ? 9.083 7.070 -4.310 1.00 36.41 196 PRO A C 1
ATOM 1563 O O . PRO A 1 196 ? 8.999 8.288 -4.195 1.00 36.41 196 PRO A O 1
ATOM 1566 N N . PHE A 1 197 ? 8.550 6.247 -3.402 1.00 35.94 197 PHE A N 1
ATOM 1567 C CA . PHE A 1 197 ? 7.779 6.710 -2.252 1.00 35.94 197 PHE A CA 1
ATOM 1568 C C . PHE A 1 197 ? 8.340 6.131 -0.956 1.00 35.94 197 PHE A C 1
ATOM 1570 O O . PHE A 1 197 ? 8.224 4.932 -0.701 1.00 35.94 197 PHE A O 1
ATOM 1577 N N . PHE A 1 198 ? 8.871 7.002 -0.101 1.00 37.09 198 PHE A N 1
ATOM 1578 C CA . PHE A 1 198 ? 9.065 6.710 1.314 1.00 37.09 198 PHE A CA 1
ATOM 1579 C C . PHE A 1 198 ? 7.896 7.328 2.071 1.00 37.09 198 PHE A C 1
ATOM 1581 O O . PHE A 1 198 ? 7.763 8.546 2.147 1.00 37.09 198 PHE A O 1
ATOM 1588 N N . MET A 1 199 ? 7.010 6.486 2.599 1.00 34.44 199 MET A N 1
ATOM 1589 C CA . MET A 1 199 ? 5.937 6.956 3.468 1.00 34.44 199 MET A CA 1
ATOM 1590 C C . MET A 1 199 ? 6.443 6.917 4.907 1.00 34.44 199 MET A C 1
ATOM 1592 O O . MET A 1 199 ? 6.325 5.908 5.598 1.00 34.44 199 MET A O 1
ATOM 1596 N N . LEU A 1 200 ? 7.043 8.017 5.339 1.00 38.78 200 LEU A N 1
ATOM 1597 C CA . LEU A 1 200 ? 7.408 8.226 6.731 1.00 38.78 200 LEU A CA 1
ATOM 1598 C C . LEU A 1 200 ? 6.144 8.675 7.476 1.00 38.78 200 LEU A C 1
ATOM 1600 O O . LEU A 1 200 ? 5.670 9.790 7.280 1.00 38.78 200 LEU A O 1
ATOM 1604 N N . ARG A 1 201 ? 5.539 7.790 8.276 1.00 37.25 201 ARG A N 1
ATOM 1605 C CA . ARG A 1 201 ? 4.402 8.144 9.142 1.00 37.25 201 ARG A CA 1
ATOM 1606 C C . ARG A 1 201 ? 4.848 8.161 10.594 1.00 37.25 201 ARG A C 1
ATOM 1608 O O . ARG A 1 201 ? 5.551 7.254 11.024 1.00 37.25 201 ARG A O 1
ATOM 1615 N N . ASN A 1 202 ? 4.373 9.168 11.327 1.00 39.09 202 ASN A N 1
ATOM 1616 C CA . ASN A 1 202 ? 4.639 9.390 12.747 1.00 39.09 202 ASN A CA 1
ATOM 1617 C C . ASN A 1 202 ? 6.113 9.686 13.079 1.00 39.09 202 ASN A C 1
ATOM 1619 O O . ASN A 1 202 ? 6.617 9.221 14.091 1.00 39.09 202 ASN A O 1
ATOM 1623 N N . MET A 1 203 ? 6.813 10.471 12.260 1.00 40.78 203 MET A N 1
ATOM 1624 C CA . MET A 1 203 ? 8.024 11.149 12.734 1.00 40.78 203 MET A CA 1
ATOM 1625 C C . MET A 1 203 ? 7.690 12.609 12.984 1.00 40.78 203 MET A C 1
ATOM 1627 O O . MET A 1 203 ? 7.214 13.296 12.080 1.00 40.78 203 MET A O 1
ATOM 1631 N N . SER A 1 204 ? 7.953 13.081 14.200 1.00 36.56 204 SER A N 1
ATOM 1632 C CA . SER A 1 204 ? 8.046 14.513 14.450 1.00 36.56 204 SER A CA 1
ATOM 1633 C C . SER A 1 204 ? 9.357 14.983 13.842 1.00 36.56 204 SER A C 1
ATOM 1635 O O . SER A 1 204 ? 10.428 14.606 14.316 1.00 36.56 204 SER A O 1
ATOM 1637 N N . ILE A 1 205 ? 9.260 15.763 12.769 1.00 40.06 205 ILE A N 1
ATOM 1638 C CA . ILE A 1 205 ? 10.408 16.452 12.193 1.00 40.06 205 ILE A CA 1
ATOM 1639 C C . ILE A 1 205 ? 10.483 17.818 12.861 1.00 40.06 205 ILE A C 1
ATOM 1641 O O . ILE A 1 205 ? 9.643 18.679 12.613 1.00 40.06 205 ILE A O 1
ATOM 1645 N N . ILE A 1 206 ? 11.449 17.992 13.758 1.00 38.06 206 ILE A N 1
ATOM 1646 C CA . ILE A 1 206 ? 11.747 19.302 14.344 1.00 38.06 206 ILE A CA 1
ATOM 1647 C C . ILE A 1 206 ? 12.742 19.989 13.408 1.00 38.06 206 ILE A C 1
ATOM 1649 O O . ILE A 1 206 ? 13.690 19.351 12.953 1.00 38.06 206 ILE A O 1
ATOM 1653 N N . PHE A 1 207 ? 12.515 21.269 13.120 1.00 35.47 207 PHE A N 1
ATOM 1654 C CA . PHE A 1 207 ? 13.480 22.133 12.444 1.00 35.47 207 PHE A CA 1
ATOM 1655 C C . PHE A 1 207 ? 14.064 23.082 13.488 1.00 35.47 207 PHE A C 1
ATOM 1657 O O . PHE A 1 207 ? 13.306 23.767 14.179 1.00 35.47 207 PHE A O 1
ATOM 1664 N N . ASP A 1 208 ? 15.388 23.126 13.631 1.00 37.88 208 ASP A N 1
ATOM 1665 C CA . ASP A 1 208 ? 16.021 24.217 14.376 1.00 37.88 208 ASP A CA 1
ATOM 1666 C C . ASP A 1 208 ? 16.161 25.472 13.491 1.00 37.88 208 ASP A C 1
ATOM 1668 O O . ASP A 1 208 ? 15.907 25.458 12.282 1.00 37.88 208 ASP A O 1
ATOM 1672 N N . THR A 1 209 ? 16.598 26.582 14.088 1.00 36.84 209 THR A N 1
ATOM 1673 C CA . THR A 1 209 ? 16.848 27.848 13.375 1.00 36.84 209 THR A CA 1
ATOM 1674 C C . THR A 1 209 ? 17.951 27.756 12.313 1.00 36.84 209 THR A C 1
ATOM 1676 O O . THR A 1 209 ? 18.138 28.708 11.560 1.00 36.84 209 THR A O 1
ATOM 1679 N N . ASN A 1 210 ? 18.667 26.630 12.236 1.00 42.59 210 ASN A N 1
ATOM 1680 C CA . ASN A 1 210 ? 19.747 26.364 11.292 1.00 42.59 210 ASN A CA 1
ATOM 1681 C C . ASN A 1 210 ? 19.352 25.337 10.213 1.00 42.59 210 ASN A C 1
ATOM 1683 O O . ASN A 1 210 ? 20.220 24.899 9.465 1.00 42.59 210 ASN A O 1
ATOM 1687 N N . GLN A 1 211 ? 18.064 24.978 10.103 1.00 40.03 211 GLN A N 1
ATOM 1688 C CA . GLN A 1 211 ? 17.530 24.011 9.130 1.00 40.03 211 GLN A CA 1
ATOM 1689 C C . GLN A 1 211 ? 18.013 22.561 9.322 1.00 40.03 211 GLN A C 1
ATOM 1691 O O . GLN A 1 211 ? 17.954 21.763 8.386 1.00 40.03 211 GLN A O 1
ATOM 1696 N N . ASN A 1 212 ? 18.434 22.181 10.530 1.00 39.03 212 ASN A N 1
ATOM 1697 C CA . ASN A 1 212 ? 18.715 20.780 10.836 1.00 39.03 212 ASN A CA 1
ATOM 1698 C C . ASN A 1 212 ? 17.406 19.989 10.983 1.00 39.03 212 ASN A C 1
ATOM 1700 O O . ASN A 1 212 ? 16.462 20.449 11.627 1.00 39.03 212 ASN A O 1
ATOM 1704 N N . ILE A 1 213 ? 17.358 18.800 10.378 1.00 37.84 213 ILE A N 1
ATOM 1705 C CA . ILE A 1 213 ? 16.208 17.886 10.392 1.00 37.84 213 ILE A CA 1
ATOM 1706 C C . ILE A 1 213 ? 16.448 16.837 11.478 1.00 37.84 213 ILE A C 1
ATOM 1708 O O . ILE A 1 213 ? 17.469 16.159 11.453 1.00 37.84 213 ILE A O 1
ATOM 1712 N N . TYR A 1 214 ? 15.505 16.656 12.401 1.00 41.56 214 TYR A N 1
ATOM 1713 C CA . TYR A 1 214 ? 15.569 15.596 13.415 1.00 41.56 214 TYR A CA 1
ATOM 1714 C C . TYR A 1 214 ? 14.453 14.578 13.186 1.00 41.56 214 TYR A C 1
ATOM 1716 O O . TYR A 1 214 ? 13.308 14.968 12.988 1.00 41.56 214 TYR A O 1
ATOM 1724 N N . THR A 1 215 ? 14.751 13.279 13.253 1.00 41.50 215 THR A N 1
ATOM 1725 C CA . THR A 1 215 ? 13.726 12.227 13.306 1.00 41.50 215 THR A CA 1
ATOM 1726 C C . THR A 1 215 ? 13.727 11.607 14.691 1.00 41.50 215 THR A C 1
ATOM 1728 O O . THR A 1 215 ? 14.665 10.896 15.050 1.00 41.50 215 THR A O 1
ATOM 1731 N N . THR A 1 216 ? 12.700 11.869 15.490 1.00 45.97 216 THR A N 1
ATOM 1732 C CA . THR A 1 216 ? 12.557 11.194 16.778 1.00 45.97 216 THR A CA 1
ATOM 1733 C C . THR A 1 216 ? 11.845 9.859 16.576 1.00 45.97 216 THR A C 1
ATOM 1735 O O . THR A 1 216 ? 10.872 9.761 15.824 1.00 45.97 216 THR A O 1
ATOM 1738 N N . ALA A 1 217 ? 12.310 8.812 17.269 1.00 54.41 217 ALA A N 1
ATOM 1739 C CA . ALA A 1 217 ? 11.424 7.709 17.626 1.00 54.41 217 ALA A CA 1
ATOM 1740 C C . ALA A 1 217 ? 10.135 8.314 18.204 1.00 54.41 217 ALA A C 1
ATOM 1742 O O . ALA A 1 217 ? 10.210 9.357 18.855 1.00 54.41 217 ALA A O 1
ATOM 1743 N N . ILE A 1 218 ? 8.965 7.713 17.966 1.00 60.72 218 ILE A N 1
ATOM 1744 C CA . ILE A 1 218 ? 7.718 8.207 18.564 1.00 60.72 218 ILE A CA 1
ATOM 1745 C C . ILE A 1 218 ? 7.873 8.085 20.079 1.00 60.72 218 ILE A C 1
ATOM 1747 O O . ILE A 1 218 ? 7.668 7.010 20.647 1.00 60.72 218 ILE A O 1
ATOM 1751 N N . ILE A 1 219 ? 8.290 9.174 20.721 1.00 76.25 219 ILE A N 1
ATOM 1752 C CA . ILE A 1 219 ? 8.372 9.265 22.167 1.00 76.25 219 ILE A CA 1
ATOM 1753 C C . ILE A 1 219 ? 6.927 9.284 22.639 1.00 76.25 219 ILE A C 1
ATOM 1755 O O . ILE A 1 219 ? 6.175 10.222 22.378 1.00 76.25 219 ILE A O 1
ATOM 1759 N N . CYS A 1 220 ? 6.533 8.198 23.283 1.00 85.88 220 CYS A N 1
ATOM 1760 C CA . CYS A 1 220 ? 5.213 8.002 23.823 1.00 85.88 220 CYS A CA 1
ATOM 1761 C C . CYS A 1 220 ? 5.287 8.127 25.340 1.00 85.88 220 CYS A C 1
ATOM 1763 O O . CYS A 1 220 ? 5.716 7.209 26.039 1.00 85.88 220 CYS A O 1
ATOM 1765 N N . GLY A 1 221 ? 4.953 9.312 25.852 1.00 85.88 221 GLY A N 1
ATOM 1766 C CA . GLY A 1 221 ? 5.262 9.650 27.238 1.00 85.88 221 GLY A CA 1
ATOM 1767 C C . GLY A 1 221 ? 6.775 9.730 27.456 1.00 85.88 221 GLY A C 1
ATOM 1768 O O . GLY A 1 221 ? 7.426 10.613 26.909 1.00 85.88 221 GLY A O 1
ATOM 1769 N N . SER A 1 222 ? 7.331 8.823 28.262 1.00 85.94 222 SER A N 1
ATOM 1770 C CA . SER A 1 222 ? 8.770 8.744 28.562 1.00 85.94 222 SER A CA 1
ATOM 1771 C C . SER A 1 222 ? 9.515 7.649 27.791 1.00 85.94 222 SER A C 1
ATOM 1773 O O . SER A 1 222 ? 10.731 7.532 27.932 1.00 85.94 222 SER A O 1
ATOM 1775 N N . THR A 1 223 ? 8.818 6.840 26.988 1.00 85.25 223 THR A N 1
ATOM 1776 C CA . THR A 1 223 ? 9.394 5.672 26.306 1.00 85.25 223 THR A CA 1
ATOM 1777 C C . THR A 1 223 ? 9.121 5.709 24.810 1.00 85.25 223 THR A C 1
ATOM 1779 O O . THR A 1 223 ? 8.046 6.116 24.381 1.00 85.25 223 THR A O 1
ATOM 1782 N N . ALA A 1 224 ? 10.077 5.262 23.998 1.00 87.06 224 ALA A N 1
ATOM 1783 C CA . ALA A 1 224 ? 9.838 5.019 22.579 1.00 87.06 224 ALA A CA 1
ATOM 1784 C C . ALA A 1 224 ? 9.077 3.699 22.388 1.00 87.06 224 ALA A C 1
ATOM 1786 O O . ALA A 1 224 ? 9.407 2.704 23.034 1.00 87.06 224 ALA A O 1
ATOM 1787 N N . CYS A 1 225 ? 8.090 3.685 21.492 1.00 88.50 225 CYS A N 1
ATOM 1788 C CA . CYS A 1 225 ? 7.366 2.456 21.161 1.00 88.50 225 CYS A CA 1
ATOM 1789 C C . CYS A 1 225 ? 8.227 1.480 20.357 1.00 88.50 225 CYS A C 1
ATOM 1791 O O . CYS A 1 225 ? 9.039 1.892 19.523 1.00 88.50 225 CYS A O 1
ATOM 1793 N N . LEU A 1 226 ? 8.042 0.183 20.606 1.00 90.19 226 LEU A N 1
ATOM 1794 C CA . LEU A 1 226 ? 8.744 -0.881 19.899 1.00 90.19 226 LEU A CA 1
ATOM 1795 C C . LEU A 1 226 ? 8.237 -1.023 18.457 1.00 90.19 226 LEU A C 1
ATOM 1797 O O . LEU A 1 226 ? 7.205 -0.484 18.051 1.00 90.19 226 LEU A O 1
ATOM 1801 N N . THR A 1 227 ? 8.975 -1.788 17.651 1.00 85.62 227 THR A N 1
ATOM 1802 C CA . THR A 1 227 ? 8.523 -2.136 16.298 1.00 85.62 227 THR A CA 1
ATOM 1803 C C . THR A 1 227 ? 7.216 -2.919 16.373 1.00 85.62 227 THR A C 1
ATOM 1805 O O . THR A 1 227 ? 7.147 -3.945 17.044 1.00 85.62 227 THR A O 1
ATOM 1808 N N . GLY A 1 228 ? 6.205 -2.451 15.641 1.00 87.12 228 GLY A N 1
ATOM 1809 C CA . GLY A 1 228 ? 4.862 -3.025 15.686 1.00 87.12 228 GLY A CA 1
ATOM 1810 C C . GLY A 1 228 ? 3.954 -2.381 16.729 1.00 87.12 228 GLY A C 1
ATOM 1811 O O . GLY A 1 228 ? 2.812 -2.796 16.833 1.00 87.12 228 GLY A O 1
ATOM 1812 N N . GLU A 1 229 ? 4.405 -1.355 17.452 1.00 91.38 229 GLU A N 1
ATOM 1813 C CA . GLU A 1 229 ? 3.571 -0.584 18.372 1.00 91.38 229 GLU A CA 1
ATOM 1814 C C . GLU A 1 229 ? 3.269 0.821 17.833 1.00 91.38 229 GLU A C 1
ATOM 1816 O O . GLU A 1 229 ? 3.980 1.368 16.986 1.00 91.38 229 GLU A O 1
ATOM 1821 N N . THR A 1 230 ? 2.209 1.436 18.350 1.00 90.38 230 THR A N 1
ATOM 1822 C CA . THR A 1 230 ? 1.893 2.848 18.136 1.00 90.38 230 THR A CA 1
ATOM 1823 C C . THR A 1 230 ? 1.627 3.548 19.456 1.00 90.38 230 THR A C 1
ATOM 1825 O O . THR A 1 230 ? 1.088 2.958 20.385 1.00 90.38 230 THR A O 1
ATOM 1828 N N . CYS A 1 231 ? 1.942 4.841 19.513 1.00 91.62 231 CYS A N 1
ATOM 1829 C CA . CYS A 1 231 ? 1.591 5.671 20.651 1.00 91.62 231 CYS A CA 1
ATOM 1830 C C . CYS A 1 231 ? 0.119 6.095 20.610 1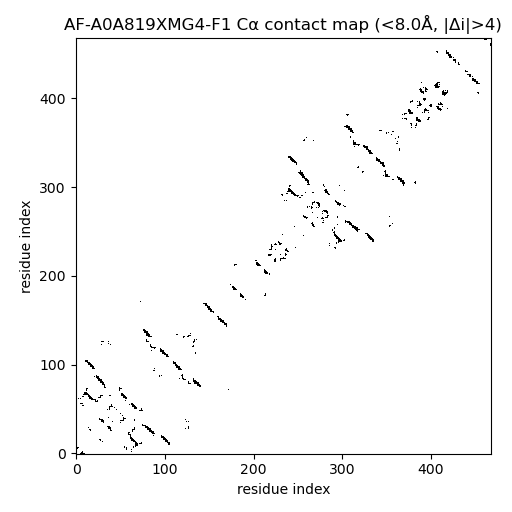.00 91.62 231 CYS A C 1
ATOM 1832 O O . CYS A 1 231 ? -0.309 6.708 19.629 1.00 91.62 231 CYS A O 1
ATOM 1834 N N . VAL A 1 232 ? -0.632 5.812 21.675 1.00 89.88 232 VAL A N 1
ATOM 1835 C CA . VAL A 1 232 ? -1.985 6.326 21.925 1.00 89.88 232 VAL A CA 1
ATOM 1836 C C . VAL A 1 232 ? -2.072 6.767 23.383 1.00 89.88 232 VAL A C 1
ATOM 1838 O O . VAL A 1 232 ? -1.809 5.986 24.291 1.00 89.88 232 VAL A O 1
ATOM 1841 N N . GLN A 1 233 ? -2.411 8.041 23.613 1.00 88.19 233 GLN A N 1
ATOM 1842 C CA . GLN A 1 233 ? -2.484 8.652 24.952 1.00 88.19 233 GLN A CA 1
ATOM 1843 C C . GLN A 1 233 ? -1.249 8.375 25.839 1.00 88.19 233 GLN A C 1
ATOM 1845 O O . GLN A 1 233 ? -1.382 7.997 27.001 1.00 88.19 233 GLN A O 1
ATOM 1850 N N . ASN A 1 234 ? -0.042 8.581 25.300 1.00 88.56 234 ASN A N 1
ATOM 1851 C CA . ASN A 1 234 ? 1.232 8.321 25.989 1.00 88.56 234 ASN A CA 1
ATOM 1852 C C . ASN A 1 234 ? 1.476 6.849 26.370 1.00 88.56 234 ASN A C 1
ATOM 1854 O O . ASN A 1 234 ? 2.310 6.579 27.229 1.00 88.56 234 ASN A O 1
ATOM 1858 N N . MET A 1 235 ? 0.791 5.903 25.723 1.00 88.75 235 MET A N 1
ATOM 1859 C CA . MET A 1 235 ? 1.092 4.478 25.835 1.00 88.75 235 MET A CA 1
ATOM 1860 C C . MET A 1 235 ? 1.387 3.849 24.487 1.00 88.75 235 MET A C 1
ATOM 1862 O O . MET A 1 235 ? 0.702 4.108 23.497 1.00 88.75 235 MET A O 1
ATOM 1866 N N . CYS A 1 236 ? 2.385 2.979 24.480 1.00 91.56 236 CYS A N 1
ATOM 1867 C CA . CYS A 1 236 ? 2.653 2.114 23.351 1.00 91.56 236 CYS A CA 1
ATOM 1868 C C . CYS A 1 236 ? 1.687 0.937 23.393 1.00 91.56 236 CYS A C 1
ATOM 1870 O O . CYS A 1 236 ? 1.616 0.220 24.388 1.00 91.56 236 CYS A O 1
ATOM 1872 N N . ILE A 1 237 ? 0.918 0.786 22.322 1.00 93.00 237 ILE A N 1
ATOM 1873 C CA . ILE A 1 237 ? -0.010 -0.324 22.125 1.00 93.00 237 ILE A CA 1
ATOM 1874 C C . ILE A 1 237 ? 0.379 -1.086 20.869 1.00 93.00 237 ILE A C 1
ATOM 1876 O O . ILE A 1 237 ? 0.861 -0.496 19.899 1.00 93.00 237 ILE A O 1
ATOM 1880 N N . GLN A 1 238 ? 0.145 -2.388 20.865 1.00 93.25 238 GLN A N 1
ATOM 1881 C CA . GLN A 1 238 ? 0.440 -3.252 19.736 1.00 93.25 238 GLN A CA 1
ATOM 1882 C C . GLN A 1 238 ? -0.438 -2.913 18.525 1.00 93.25 238 GLN A C 1
ATOM 1884 O O . GLN A 1 238 ? -1.622 -2.580 18.617 1.00 93.25 238 GLN A O 1
ATOM 1889 N N . GLN A 1 239 ? 0.157 -3.035 17.350 1.00 91.94 239 GLN A N 1
ATOM 1890 C CA . GLN A 1 239 ? -0.466 -2.855 16.054 1.00 91.94 239 GLN A CA 1
ATOM 1891 C C . GLN A 1 239 ? -0.174 -4.088 15.189 1.00 91.94 239 GLN A C 1
ATOM 1893 O O . GLN A 1 239 ? 0.822 -4.790 15.354 1.00 91.94 239 GLN A O 1
ATOM 1898 N N . GLY A 1 240 ? -1.048 -4.365 14.226 1.00 92.00 240 GLY A N 1
ATOM 1899 C CA . GLY A 1 240 ? -0.775 -5.372 13.205 1.00 92.00 240 GLY A CA 1
ATOM 1900 C C . GLY A 1 240 ? -1.460 -5.053 11.882 1.00 92.00 240 GLY A C 1
ATOM 1901 O O . GLY A 1 240 ? -1.589 -3.881 11.524 1.00 92.00 240 GLY A O 1
ATOM 1902 N N . GLU A 1 241 ? -1.909 -6.080 11.153 1.00 93.56 241 GLU A N 1
ATOM 1903 C CA . GLU A 1 241 ? -2.640 -5.899 9.889 1.00 93.56 241 GLU A CA 1
ATOM 1904 C C . GLU A 1 241 ? -3.903 -5.053 10.076 1.00 93.56 241 GLU A C 1
ATOM 1906 O O . GLU A 1 241 ? -4.232 -4.250 9.203 1.00 93.56 241 GLU A O 1
ATOM 1911 N N . LEU A 1 242 ? -4.591 -5.225 11.209 1.00 95.75 242 LEU A N 1
ATOM 1912 C CA . LEU A 1 242 ? -5.757 -4.451 11.634 1.00 95.75 242 LEU A CA 1
ATOM 1913 C C . LEU A 1 242 ? -5.695 -4.231 13.149 1.00 95.75 242 LEU A C 1
ATOM 1915 O O . LEU A 1 242 ? -5.394 -5.172 13.881 1.00 95.75 242 LEU A O 1
ATOM 1919 N N . SER A 1 243 ? -6.024 -3.034 13.624 1.00 96.50 243 SER A N 1
ATOM 1920 C CA . SER A 1 243 ? -6.263 -2.755 15.039 1.00 96.50 243 SER A CA 1
ATOM 1921 C C . SER A 1 243 ? -7.479 -1.853 15.245 1.00 96.50 243 SER A C 1
ATOM 1923 O O . SER A 1 243 ? -7.778 -0.981 14.426 1.00 96.50 243 SER A O 1
ATOM 1925 N N . PHE A 1 244 ? -8.167 -2.089 16.358 1.00 97.31 244 PHE A N 1
ATOM 1926 C CA . PHE A 1 244 ? -9.235 -1.274 16.909 1.00 97.31 244 PHE A CA 1
ATOM 1927 C C . PHE A 1 244 ? -8.798 -0.821 18.294 1.00 97.31 244 PHE A C 1
ATOM 1929 O O . PHE A 1 244 ? -8.714 -1.626 19.221 1.00 97.31 244 PHE A O 1
ATOM 1936 N N . THR A 1 245 ? -8.532 0.468 18.435 1.00 97.19 245 THR A N 1
ATOM 1937 C CA . THR A 1 245 ? -8.067 1.048 19.688 1.00 97.19 245 THR A CA 1
ATOM 1938 C C . THR A 1 245 ? -9.136 1.977 20.230 1.00 97.19 245 THR A C 1
ATOM 1940 O O . THR A 1 245 ? -9.392 3.035 19.661 1.00 97.19 245 THR A O 1
ATOM 1943 N N . ALA A 1 246 ? -9.765 1.589 21.333 1.00 96.62 246 ALA A N 1
ATOM 1944 C CA . ALA A 1 246 ? -10.659 2.454 22.076 1.00 96.62 246 ALA A CA 1
ATOM 1945 C C . ALA A 1 246 ? -9.864 3.359 23.005 1.00 96.62 246 ALA A C 1
ATOM 1947 O O . ALA A 1 246 ? -9.002 2.875 23.732 1.00 96.62 246 ALA A O 1
ATOM 1948 N N . HIS A 1 247 ? -10.213 4.641 23.045 1.00 95.00 247 HIS A N 1
ATOM 1949 C CA . HIS A 1 247 ? -9.754 5.540 24.087 1.00 95.00 247 HIS A CA 1
ATOM 1950 C C . HIS A 1 247 ? -10.836 6.524 24.548 1.00 95.00 247 HIS A C 1
ATOM 1952 O O . HIS A 1 247 ? -11.776 6.843 23.814 1.00 95.00 247 HIS A O 1
ATOM 1958 N N . TRP A 1 248 ? -10.735 6.988 25.794 1.00 93.69 248 TRP A N 1
ATOM 1959 C CA . TRP A 1 248 ? -11.721 7.884 26.415 1.00 93.69 248 TRP A CA 1
ATOM 1960 C C . TRP A 1 248 ? -11.058 8.913 27.350 1.00 93.69 248 TRP A C 1
ATOM 1962 O O . TRP A 1 248 ? -9.865 8.805 27.626 1.00 93.69 248 TRP A O 1
ATOM 1972 N N . PRO A 1 249 ? -11.779 9.960 27.805 1.00 89.56 249 PRO A N 1
ATOM 1973 C CA . PRO A 1 249 ? -11.244 10.935 28.755 1.00 89.56 249 PRO A CA 1
ATOM 1974 C C . PRO A 1 249 ? -10.928 10.331 30.126 1.00 89.56 249 PRO A C 1
ATOM 1976 O O . PRO A 1 249 ? -11.584 9.383 30.562 1.00 89.56 249 PRO A O 1
ATOM 1979 N N . GLN A 1 250 ? -10.005 10.956 30.859 1.00 84.00 250 GLN A N 1
ATOM 1980 C CA . GLN A 1 250 ? -9.557 10.485 32.169 1.00 84.00 250 GLN A CA 1
ATOM 1981 C C . GLN A 1 250 ? -10.672 10.490 33.204 1.00 84.00 250 GLN A C 1
ATOM 1983 O O . GLN A 1 250 ? -11.070 11.529 33.724 1.00 84.00 250 GLN A O 1
ATOM 1988 N N . ARG A 1 251 ? -11.181 9.287 33.493 1.00 84.88 251 ARG A N 1
ATOM 1989 C CA . ARG A 1 251 ? -12.214 9.012 34.492 1.00 84.88 251 ARG A CA 1
ATOM 1990 C C . ARG A 1 251 ? -11.868 7.760 35.278 1.00 84.88 251 ARG A C 1
ATOM 1992 O O . ARG A 1 251 ? -11.258 6.833 34.751 1.00 84.88 251 ARG A O 1
ATOM 1999 N N . LYS A 1 252 ? -12.289 7.730 36.543 1.00 85.00 252 LYS A N 1
ATOM 2000 C CA . LYS A 1 252 ? -12.193 6.525 37.370 1.00 85.00 252 LYS A CA 1
ATOM 2001 C C . LYS A 1 252 ? -13.114 5.445 36.799 1.00 85.00 252 LYS A C 1
ATOM 2003 O O . LYS A 1 252 ? -14.270 5.720 36.495 1.00 85.00 252 LYS A O 1
ATOM 2008 N N . GLY A 1 253 ? -12.600 4.225 36.704 1.00 86.56 253 GLY A N 1
ATOM 2009 C CA . GLY A 1 253 ? -13.324 3.067 36.189 1.00 86.56 253 GLY A CA 1
ATOM 2010 C C . GLY A 1 253 ? -12.635 2.444 34.979 1.00 86.56 253 GLY A C 1
ATOM 2011 O O . GLY A 1 253 ? -11.586 2.902 34.536 1.00 86.56 253 GLY A O 1
ATOM 2012 N N . GLN A 1 254 ? -13.230 1.372 34.469 1.00 88.31 254 GLN A N 1
ATOM 2013 C CA . GLN A 1 254 ? -12.720 0.588 33.348 1.00 88.31 254 GLN A CA 1
ATOM 2014 C C . GLN A 1 254 ? -13.808 0.455 32.291 1.00 88.31 254 GLN A C 1
ATOM 2016 O O . GLN A 1 254 ? -14.938 0.080 32.616 1.00 88.31 254 GLN A O 1
ATOM 2021 N N . GLY A 1 255 ? -13.451 0.775 31.051 1.00 91.62 255 GLY A N 1
ATOM 2022 C CA . GLY A 1 255 ? -14.233 0.457 29.865 1.00 91.62 255 GLY A CA 1
ATOM 2023 C C . GLY A 1 255 ? -13.534 -0.621 29.054 1.00 91.62 255 GLY A C 1
ATOM 2024 O O . GLY A 1 255 ? -12.338 -0.857 29.237 1.00 91.62 255 GLY A O 1
ATOM 2025 N N . TYR A 1 256 ? -14.300 -1.278 28.191 1.00 93.69 256 TYR A N 1
ATOM 2026 C CA . TYR A 1 256 ? -13.824 -2.423 27.428 1.00 93.69 256 TYR A CA 1
ATOM 2027 C C . TYR A 1 256 ? -14.285 -2.339 25.980 1.00 93.69 256 TYR A C 1
ATOM 2029 O O . TYR A 1 256 ? -15.489 -2.224 25.719 1.00 93.69 256 TYR A O 1
ATOM 2037 N N . ILE A 1 257 ? -13.344 -2.444 25.045 1.00 95.56 257 ILE A N 1
ATOM 2038 C CA . ILE A 1 257 ? -13.662 -2.645 23.635 1.00 95.56 257 ILE A CA 1
ATOM 2039 C C . ILE A 1 257 ? -14.063 -4.105 23.408 1.00 95.56 257 ILE A C 1
ATOM 2041 O O . ILE A 1 257 ? -13.483 -5.041 23.961 1.00 95.56 257 ILE A O 1
ATOM 2045 N N . ILE A 1 258 ? -15.102 -4.294 22.603 1.00 95.62 258 ILE A N 1
ATOM 2046 C CA . ILE A 1 258 ? -15.628 -5.602 22.228 1.00 95.62 258 ILE A CA 1
ATOM 2047 C C . ILE A 1 258 ? -15.739 -5.607 20.713 1.00 95.62 258 ILE A C 1
ATOM 2049 O O . ILE A 1 258 ? -16.427 -4.764 20.136 1.00 95.62 258 ILE A O 1
ATOM 2053 N N . VAL A 1 259 ? -15.082 -6.555 20.058 1.00 95.88 259 VAL A N 1
ATOM 2054 C CA . VAL A 1 259 ? -15.118 -6.679 18.601 1.00 95.88 259 VAL A CA 1
ATOM 2055 C C . VAL A 1 259 ? -15.716 -8.024 18.234 1.00 95.88 259 VAL A C 1
ATOM 2057 O O . VAL A 1 259 ? -15.169 -9.069 18.582 1.00 95.88 259 VAL A O 1
ATOM 2060 N N . ARG A 1 260 ? -16.838 -8.006 17.513 1.00 95.44 260 ARG A N 1
ATOM 2061 C CA . ARG A 1 260 ? -17.396 -9.202 16.881 1.00 95.44 260 ARG A CA 1
ATOM 2062 C C . ARG A 1 260 ? -16.881 -9.296 15.455 1.00 95.44 260 ARG A C 1
ATOM 2064 O O . ARG A 1 260 ? -17.032 -8.360 14.673 1.00 95.44 260 ARG A O 1
ATOM 2071 N N . THR A 1 261 ? -16.260 -10.414 15.128 1.00 95.12 261 THR A N 1
ATOM 2072 C CA . THR A 1 261 ? -15.652 -10.673 13.829 1.00 95.12 261 THR A CA 1
ATOM 2073 C C . THR A 1 261 ? -16.706 -11.063 12.782 1.00 95.12 261 THR A C 1
ATOM 2075 O O . THR A 1 261 ? -17.830 -11.442 13.132 1.00 95.12 261 THR A O 1
ATOM 2078 N N . PRO A 1 262 ? -16.336 -11.066 11.489 1.00 94.25 262 PRO A N 1
ATOM 2079 C CA . PRO A 1 262 ? -17.178 -11.590 10.414 1.00 94.25 262 PRO A CA 1
ATOM 2080 C C . PRO A 1 262 ? -17.635 -13.041 10.590 1.00 94.25 262 PRO A C 1
ATOM 2082 O O . PRO A 1 262 ? -18.673 -13.427 10.062 1.00 94.25 262 PRO A O 1
ATOM 2085 N N . LEU A 1 263 ? -16.865 -13.850 11.325 1.00 92.31 263 LEU A N 1
ATOM 2086 C CA . LEU A 1 263 ? -17.180 -15.253 11.602 1.00 92.31 263 LEU A CA 1
ATOM 2087 C C . LEU A 1 263 ? -17.999 -15.417 12.892 1.00 92.31 263 LEU A C 1
ATOM 2089 O O . LEU A 1 263 ? -18.121 -16.524 13.406 1.00 92.31 263 LEU A O 1
ATOM 2093 N N . ASN A 1 264 ? -18.593 -14.326 13.395 1.00 92.44 264 ASN A N 1
ATOM 2094 C CA . ASN A 1 264 ? -19.412 -14.272 14.608 1.00 92.44 264 ASN A CA 1
ATOM 2095 C C . ASN A 1 264 ? -18.676 -14.585 15.922 1.00 92.44 264 ASN A C 1
ATOM 2097 O O . ASN A 1 264 ? -19.331 -14.762 16.952 1.00 92.44 264 ASN A O 1
ATOM 2101 N N . ASN A 1 265 ? -17.344 -14.581 15.919 1.00 91.56 265 ASN A N 1
ATOM 2102 C CA . ASN A 1 265 ? -16.548 -14.702 17.134 1.00 91.56 265 ASN A CA 1
ATOM 2103 C C . ASN A 1 265 ? -16.435 -13.342 17.833 1.00 91.56 265 ASN A C 1
ATOM 2105 O O . ASN A 1 265 ? -16.373 -12.309 17.172 1.00 91.56 265 ASN A O 1
ATOM 2109 N N . THR A 1 266 ? -16.404 -13.319 19.166 1.00 91.62 266 THR A N 1
ATOM 2110 C CA . THR A 1 266 ? -16.290 -12.074 19.946 1.00 91.62 266 THR A CA 1
ATOM 2111 C C . THR A 1 266 ? -14.947 -12.020 20.669 1.00 91.62 266 THR A C 1
ATOM 2113 O O . THR A 1 266 ? -14.604 -12.938 21.418 1.00 91.62 266 THR A O 1
ATOM 2116 N N . ILE A 1 267 ? -14.222 -10.919 20.484 1.00 92.75 267 ILE A N 1
ATOM 2117 C CA . ILE A 1 267 ? -12.929 -10.621 21.107 1.00 92.75 267 ILE A CA 1
ATOM 2118 C C . ILE A 1 267 ? -13.124 -9.488 22.113 1.00 92.75 267 ILE A C 1
ATOM 2120 O O . ILE A 1 267 ? -13.717 -8.462 21.780 1.00 92.75 267 ILE A O 1
ATOM 2124 N N . TYR A 1 268 ? -12.669 -9.698 23.346 1.00 92.19 268 TYR A N 1
ATOM 2125 C CA . TYR A 1 268 ? -12.741 -8.751 24.465 1.00 92.19 268 TYR A CA 1
ATOM 2126 C C . TYR A 1 268 ? -11.845 -9.252 25.613 1.00 92.19 268 TYR A C 1
ATOM 2128 O O . TYR A 1 268 ? -11.321 -10.365 25.541 1.00 92.19 268 TYR A O 1
ATOM 2136 N N . PHE A 1 269 ? -11.716 -8.490 26.706 1.00 87.94 269 PHE A N 1
ATOM 2137 C CA . PHE A 1 269 ? -10.837 -8.844 27.838 1.00 87.94 269 PHE A CA 1
ATOM 2138 C C . PHE A 1 269 ? -11.080 -10.240 28.447 1.00 87.94 269 PHE A C 1
ATOM 2140 O O . PHE A 1 269 ? -10.146 -10.875 28.933 1.00 87.94 269 PHE A O 1
ATOM 2147 N N . GLY A 1 270 ? -12.327 -10.728 28.435 1.00 83.69 270 GLY A N 1
ATOM 2148 C CA . GLY A 1 270 ? -12.692 -12.047 28.961 1.00 83.69 270 GLY A CA 1
ATOM 2149 C C . GLY A 1 270 ? -12.436 -13.195 27.981 1.00 83.69 270 GLY A C 1
ATOM 2150 O O . GLY A 1 270 ? -12.481 -14.355 28.382 1.00 83.69 270 GLY A O 1
ATOM 2151 N N . ASN A 1 271 ? -12.128 -12.881 26.719 1.00 83.00 271 ASN A N 1
ATOM 2152 C CA . ASN A 1 271 ? -11.752 -13.836 25.679 1.00 83.00 271 ASN A CA 1
ATOM 2153 C C . ASN A 1 271 ? -10.517 -13.342 24.888 1.00 83.00 271 ASN A C 1
ATOM 2155 O O . ASN A 1 271 ? -10.622 -13.052 23.695 1.00 83.00 271 ASN A O 1
ATOM 2159 N N . PRO A 1 272 ? -9.341 -13.208 25.536 1.00 74.88 272 PRO A N 1
ATOM 2160 C CA . PRO A 1 272 ? -8.199 -12.503 24.951 1.00 74.88 272 PRO A CA 1
ATOM 2161 C C . PRO A 1 272 ? -7.298 -13.381 24.062 1.00 74.88 272 PRO A C 1
ATOM 2163 O O . PRO A 1 272 ? -6.296 -12.901 23.535 1.00 74.88 272 PRO A O 1
ATOM 2166 N N . ARG A 1 273 ? -7.565 -14.692 23.956 1.00 68.56 273 ARG A N 1
ATOM 2167 C CA . ARG A 1 273 ? -6.573 -15.674 23.479 1.00 68.56 273 ARG A CA 1
ATOM 2168 C C . ARG A 1 273 ? -6.628 -15.914 21.981 1.00 68.56 273 ARG A C 1
ATOM 2170 O O . ARG A 1 273 ? -7.681 -16.256 21.479 1.00 68.56 273 ARG A O 1
ATOM 2177 N N . THR A 1 274 ? -5.453 -15.966 21.352 1.00 63.34 274 THR A N 1
ATOM 2178 C CA . THR A 1 274 ? -5.149 -16.351 19.958 1.00 63.34 274 THR A CA 1
ATOM 2179 C C . THR A 1 274 ? -5.512 -17.795 19.583 1.00 63.34 274 THR A C 1
ATOM 2181 O O . THR A 1 274 ? -4.663 -18.593 19.182 1.00 63.34 274 THR A O 1
ATOM 2184 N N . ASN A 1 275 ? -6.775 -18.176 19.683 1.00 69.75 275 ASN A N 1
ATOM 2185 C CA . ASN A 1 275 ? -7.249 -19.444 19.145 1.00 69.75 275 ASN A CA 1
ATOM 2186 C C . ASN A 1 275 ? -8.186 -19.213 17.952 1.00 69.75 275 ASN A C 1
ATOM 2188 O O . ASN A 1 275 ? -8.516 -18.085 17.579 1.00 69.75 275 ASN A O 1
ATOM 2192 N N . ILE A 1 276 ? -8.591 -20.308 17.314 1.00 69.50 276 ILE A N 1
ATOM 2193 C CA . ILE A 1 276 ? -9.525 -20.249 16.189 1.00 69.50 276 ILE A CA 1
ATOM 2194 C C . ILE A 1 276 ? -10.895 -19.681 16.595 1.00 69.50 276 ILE A C 1
ATOM 2196 O O . ILE A 1 276 ? -11.578 -19.121 15.751 1.00 69.50 276 ILE A O 1
ATOM 2200 N N . SER A 1 277 ? -11.270 -19.742 17.881 1.00 62.00 277 SER A N 1
ATOM 2201 C CA . SER A 1 277 ? -12.533 -19.181 18.389 1.00 62.00 277 SER A CA 1
ATOM 2202 C C . SER A 1 277 ? -12.532 -17.658 18.589 1.00 62.00 277 SER A C 1
ATOM 2204 O O . SER A 1 277 ? -13.534 -17.112 19.034 1.00 62.00 277 SER A O 1
ATOM 2206 N N . VAL A 1 278 ? -11.440 -16.959 18.262 1.00 68.38 278 VAL A N 1
ATOM 2207 C CA . VAL A 1 278 ? -11.385 -15.481 18.174 1.00 68.38 278 VAL A CA 1
ATOM 2208 C C . VAL A 1 278 ? -10.835 -15.002 16.833 1.00 68.38 278 VAL A C 1
ATOM 2210 O O . VAL A 1 278 ? -10.378 -13.870 16.704 1.00 68.38 278 VAL A O 1
ATOM 2213 N N . ASP A 1 279 ? -10.781 -15.890 15.842 1.00 79.31 279 ASP A N 1
ATOM 2214 C CA . ASP A 1 279 ? -10.193 -15.608 14.534 1.00 79.31 279 ASP A CA 1
ATOM 2215 C C . ASP A 1 279 ? -8.799 -14.978 14.601 1.00 79.31 279 ASP A C 1
ATOM 2217 O O . ASP A 1 279 ? -8.462 -14.071 13.838 1.00 79.31 279 ASP A O 1
ATOM 2221 N N . GLN A 1 280 ? -7.983 -15.474 15.536 1.00 85.75 280 GLN A N 1
ATOM 2222 C CA . GLN A 1 280 ? -6.580 -15.090 15.708 1.00 85.75 280 GLN A CA 1
ATOM 2223 C C . GLN A 1 280 ? -6.339 -13.633 16.143 1.00 85.75 280 GLN A C 1
ATOM 2225 O O . GLN A 1 280 ? -5.176 -13.225 16.203 1.00 85.75 280 GLN A O 1
ATOM 2230 N N . GLY A 1 281 ? -7.387 -12.868 16.466 1.00 86.00 281 GLY A N 1
ATOM 2231 C CA . GLY A 1 281 ? -7.226 -11.544 17.061 1.00 86.00 281 GLY A CA 1
ATOM 2232 C C . GLY A 1 281 ? -6.697 -11.627 18.495 1.00 86.00 281 GLY A C 1
ATOM 2233 O O . GLY A 1 281 ? -6.796 -12.662 19.161 1.00 86.00 281 GLY A O 1
ATOM 2234 N N . GLN A 1 282 ? -6.099 -10.534 18.953 1.00 90.62 282 GLN A N 1
ATOM 2235 C CA . GLN A 1 282 ? -5.536 -10.375 20.289 1.00 90.62 282 GLN A CA 1
ATOM 2236 C C . GLN A 1 282 ? -6.184 -9.195 20.982 1.00 90.62 282 GLN A C 1
ATOM 2238 O O . GLN A 1 282 ? -6.419 -8.164 20.359 1.00 90.62 282 GLN A O 1
ATOM 2243 N N . HIS A 1 283 ? -6.451 -9.358 22.272 1.00 91.25 283 HIS A N 1
ATOM 2244 C CA . HIS A 1 283 ? -6.840 -8.264 23.146 1.00 91.25 283 HIS A CA 1
ATOM 2245 C C . HIS A 1 283 ? -5.633 -7.836 23.973 1.00 91.25 283 HIS A C 1
ATOM 2247 O O . HIS A 1 283 ? -4.910 -8.673 24.517 1.00 91.25 283 HIS A O 1
ATOM 2253 N N . GLU A 1 284 ? -5.428 -6.531 24.051 1.00 88.81 284 GLU A N 1
ATOM 2254 C CA . GLU A 1 284 ? -4.396 -5.901 24.849 1.00 88.81 284 GLU A CA 1
ATOM 2255 C C . GLU A 1 284 ? -5.025 -4.760 25.643 1.00 88.81 284 GLU A C 1
ATOM 2257 O O . GLU A 1 284 ? -5.582 -3.817 25.083 1.00 88.81 284 GLU A O 1
ATOM 2262 N N . GLN A 1 285 ? -4.883 -4.839 26.962 1.00 80.81 285 GLN A N 1
ATOM 2263 C CA . GLN A 1 285 ? -5.257 -3.767 27.869 1.00 80.81 285 GLN A CA 1
ATOM 2264 C C . GLN A 1 285 ? -4.034 -3.351 28.672 1.00 80.81 285 GLN A C 1
ATOM 2266 O O . GLN A 1 285 ? -3.420 -4.173 29.360 1.00 80.81 285 GLN A O 1
ATOM 2271 N N . VAL A 1 286 ? -3.708 -2.063 28.622 1.00 78.19 286 VAL A N 1
ATOM 2272 C CA . VAL A 1 286 ? -2.633 -1.491 29.434 1.00 78.19 286 VAL A CA 1
ATOM 2273 C C . VAL A 1 286 ? -3.173 -1.283 30.854 1.00 78.19 286 VAL A C 1
ATOM 2275 O O . VAL A 1 286 ? -4.127 -0.536 31.064 1.00 78.19 286 VAL A O 1
ATOM 2278 N N . ARG A 1 287 ? -2.630 -2.012 31.839 1.00 61.91 287 ARG A N 1
ATOM 2279 C CA . ARG A 1 287 ? -3.289 -2.235 33.145 1.00 61.91 287 ARG A CA 1
ATOM 2280 C C . ARG A 1 287 ? -3.233 -1.094 34.175 1.00 61.91 287 ARG A C 1
ATOM 2282 O O . ARG A 1 287 ? -3.899 -1.218 35.199 1.00 61.91 287 ARG A O 1
ATOM 2289 N N . ASP A 1 288 ? -2.580 0.034 33.919 1.00 62.22 288 ASP A N 1
ATOM 2290 C CA . ASP A 1 288 ? -2.314 1.038 34.968 1.00 62.22 288 ASP A CA 1
ATOM 2291 C C . ASP A 1 288 ? -3.203 2.292 34.910 1.00 62.22 288 ASP A C 1
ATOM 2293 O O . ASP A 1 288 ? -2.756 3.407 34.669 1.00 62.22 288 ASP A O 1
ATOM 2297 N N . GLY A 1 289 ? -4.508 2.134 35.163 1.00 60.78 289 GLY A N 1
ATOM 2298 C CA . GLY A 1 289 ? -5.429 3.283 35.281 1.00 60.78 289 GLY A CA 1
ATOM 2299 C C . GLY A 1 289 ? -5.615 4.079 33.982 1.00 60.78 289 GLY A C 1
ATOM 2300 O O . GLY A 1 289 ? -6.108 5.213 33.993 1.00 60.78 289 GLY A O 1
ATOM 2301 N N . HIS A 1 290 ? -5.217 3.487 32.863 1.00 69.62 290 HIS A N 1
ATOM 2302 C CA . HIS A 1 290 ? -5.214 4.138 31.574 1.00 69.62 290 HIS A CA 1
ATOM 2303 C C . HIS A 1 290 ? -6.525 3.933 30.812 1.00 69.62 290 HIS A C 1
ATOM 2305 O O . HIS A 1 290 ? -7.243 2.953 31.001 1.00 69.62 290 HIS A O 1
ATOM 2311 N N . GLN A 1 291 ? -6.848 4.902 29.955 1.00 86.44 291 GLN A N 1
ATOM 2312 C CA . GLN A 1 291 ? -8.110 4.966 29.219 1.00 86.44 291 GLN A CA 1
ATOM 2313 C C . GLN A 1 291 ? -7.985 4.411 27.803 1.00 86.44 291 GLN A C 1
ATOM 2315 O O . GLN A 1 291 ? -8.586 4.973 26.895 1.00 86.44 291 GLN A O 1
ATOM 2320 N N . VAL A 1 292 ? -7.177 3.368 27.600 1.00 92.88 292 VAL A N 1
ATOM 2321 C CA . VAL A 1 292 ? -6.990 2.747 26.284 1.00 92.88 292 VAL A CA 1
ATOM 2322 C C . VAL A 1 292 ? -7.226 1.250 26.377 1.00 92.88 292 VAL A C 1
ATOM 2324 O O . VAL A 1 292 ? -6.731 0.590 27.291 1.00 92.88 292 VAL A O 1
ATOM 2327 N N . ASP A 1 293 ? -7.979 0.724 25.418 1.00 94.44 293 ASP A N 1
ATOM 2328 C CA . ASP A 1 293 ? -8.210 -0.706 25.243 1.00 94.44 293 ASP A CA 1
ATOM 2329 C C . ASP A 1 293 ? -8.050 -1.068 23.764 1.00 94.44 293 ASP A C 1
ATOM 2331 O O . ASP A 1 293 ? -8.531 -0.338 22.895 1.00 94.44 293 ASP A O 1
ATOM 2335 N N . ASN A 1 294 ? -7.351 -2.157 23.452 1.00 95.75 294 ASN A N 1
ATOM 2336 C CA . ASN A 1 294 ? -6.906 -2.450 22.092 1.00 95.75 294 ASN A CA 1
ATOM 2337 C C . ASN A 1 294 ? -7.250 -3.886 21.677 1.00 95.75 294 ASN A C 1
ATOM 2339 O O . ASN A 1 294 ? -7.051 -4.840 22.428 1.00 95.75 294 ASN A O 1
ATOM 2343 N N . ILE A 1 295 ? -7.746 -4.050 20.451 1.00 95.75 295 ILE A N 1
ATOM 2344 C CA . ILE A 1 295 ? -7.893 -5.353 19.795 1.00 95.75 295 ILE A CA 1
ATOM 2345 C C . ILE A 1 295 ? -7.183 -5.301 18.450 1.00 95.75 295 ILE A C 1
ATOM 2347 O O . ILE A 1 295 ? -7.508 -4.456 17.620 1.00 95.75 295 ILE A O 1
ATOM 2351 N N . TYR A 1 296 ? -6.252 -6.218 18.199 1.00 95.62 296 TYR A N 1
ATOM 2352 C CA . TYR A 1 296 ? -5.444 -6.207 16.979 1.00 95.62 296 TYR A CA 1
ATOM 2353 C C . TYR A 1 296 ? -5.191 -7.604 16.398 1.00 95.62 296 TYR A C 1
ATOM 2355 O O . TYR A 1 296 ? -5.264 -8.620 17.086 1.00 95.62 296 TYR A O 1
ATOM 2363 N N . TRP A 1 297 ? -4.879 -7.652 15.103 1.00 94.56 297 TRP A N 1
ATOM 2364 C CA . TRP A 1 297 ? -4.460 -8.849 14.372 1.00 94.56 297 TRP A CA 1
ATOM 2365 C C . TRP A 1 297 ? -2.993 -8.704 13.983 1.00 94.56 297 TRP A C 1
ATOM 2367 O O . TRP A 1 297 ? -2.706 -7.878 13.118 1.00 94.56 297 TRP A O 1
ATOM 2377 N N . PRO A 1 298 ? -2.064 -9.485 14.563 1.00 92.06 298 PRO A N 1
ATOM 2378 C CA . PRO A 1 298 ? -0.645 -9.410 14.218 1.00 92.06 298 PRO A CA 1
ATOM 2379 C C . PRO A 1 298 ? -0.383 -9.604 12.719 1.00 92.06 298 PRO A C 1
ATOM 2381 O O . PRO A 1 298 ? -1.103 -10.348 12.053 1.00 92.06 298 PRO A O 1
ATOM 2384 N N . SER A 1 299 ? 0.700 -9.016 12.202 1.00 90.25 299 SER A N 1
ATOM 2385 C CA . SER A 1 299 ? 1.043 -9.041 10.766 1.00 90.25 299 SER A CA 1
ATOM 2386 C C . SER A 1 299 ? 1.219 -10.437 10.149 1.00 90.25 299 SER A C 1
ATOM 2388 O O . SER A 1 299 ? 1.150 -10.607 8.937 1.00 90.25 299 SER A O 1
ATOM 2390 N N . ASN A 1 300 ? 1.439 -11.464 10.972 1.00 87.75 300 ASN A N 1
ATOM 2391 C CA . ASN A 1 300 ? 1.572 -12.855 10.533 1.00 87.75 300 ASN A CA 1
ATOM 2392 C C . ASN A 1 300 ? 0.256 -13.657 10.593 1.00 87.75 300 ASN A C 1
ATOM 2394 O O . ASN A 1 300 ? 0.282 -14.881 10.442 1.00 87.75 300 ASN A O 1
ATOM 2398 N N . ARG A 1 301 ? -0.883 -13.005 10.854 1.00 86.44 301 ARG A N 1
ATOM 2399 C CA . ARG A 1 301 ? -2.201 -13.643 10.955 1.00 86.44 301 ARG A CA 1
ATOM 2400 C C . ARG A 1 301 ? -3.097 -13.247 9.791 1.00 86.44 301 ARG A C 1
ATOM 2402 O O . ARG A 1 301 ? -3.041 -12.134 9.278 1.00 86.44 301 ARG A O 1
ATOM 2409 N N . MET A 1 302 ? -3.942 -14.186 9.372 1.00 87.19 302 MET A N 1
ATOM 2410 C CA . MET A 1 302 ? -4.889 -13.940 8.291 1.00 87.19 302 MET A CA 1
ATOM 2411 C C . MET A 1 302 ? -6.100 -13.193 8.845 1.00 87.19 302 MET A C 1
ATOM 2413 O O . MET A 1 302 ? -6.798 -13.698 9.721 1.00 87.19 302 MET A O 1
ATOM 2417 N N . LEU A 1 303 ? -6.358 -12.003 8.310 1.00 91.19 303 LEU A N 1
ATOM 2418 C CA . LEU A 1 303 ? -7.504 -11.195 8.703 1.00 91.19 303 LEU A CA 1
ATOM 2419 C C . LEU A 1 303 ? -8.815 -11.807 8.168 1.00 91.19 303 LEU A C 1
ATOM 2421 O O . LEU A 1 303 ? -8.919 -12.030 6.955 1.00 91.19 303 LEU A O 1
ATOM 2425 N N . PRO A 1 304 ? -9.839 -12.034 9.014 1.00 91.94 304 PRO A N 1
ATOM 2426 C CA . PRO A 1 304 ? -11.159 -12.440 8.546 1.00 91.94 304 PRO A CA 1
ATOM 2427 C C . PRO A 1 304 ? -11.727 -11.414 7.574 1.00 91.94 304 PRO A C 1
ATOM 2429 O O . PRO A 1 304 ? -11.736 -10.213 7.854 1.00 91.94 304 PRO A O 1
ATOM 2432 N N . LYS A 1 305 ? -12.213 -11.882 6.424 1.00 91.94 305 LYS A N 1
ATOM 2433 C CA . LYS A 1 305 ? -12.867 -11.028 5.432 1.00 91.94 305 LYS A CA 1
ATOM 2434 C C . LYS A 1 305 ? -14.321 -10.823 5.832 1.00 91.94 305 LYS A C 1
ATOM 2436 O O . LYS A 1 305 ? -15.053 -11.797 5.974 1.00 91.94 305 LYS A O 1
ATOM 2441 N N . GLY A 1 306 ? -14.730 -9.573 6.011 1.00 94.31 306 GLY A N 1
ATOM 2442 C CA . GLY A 1 306 ? -16.120 -9.238 6.280 1.00 94.31 306 GLY A CA 1
ATOM 2443 C C . GLY A 1 306 ? -16.313 -7.972 7.099 1.00 94.31 306 GLY A C 1
ATOM 2444 O O . GLY A 1 306 ? -15.401 -7.153 7.218 1.00 94.31 306 GLY A O 1
ATOM 2445 N N . PHE A 1 307 ? -17.500 -7.848 7.693 1.00 95.25 307 PHE A N 1
ATOM 2446 C CA . PHE A 1 307 ? -17.819 -6.775 8.628 1.00 95.25 307 PHE A CA 1
ATOM 2447 C C . PHE A 1 307 ? -17.511 -7.168 10.071 1.00 95.25 307 PHE A C 1
ATOM 2449 O O . PHE A 1 307 ? -18.016 -8.161 10.588 1.00 95.25 307 PHE A O 1
ATOM 2456 N N . PHE A 1 308 ? -16.720 -6.331 10.724 1.00 96.38 308 PHE A N 1
ATOM 2457 C CA . PHE A 1 308 ? -16.518 -6.308 12.159 1.00 96.38 308 PHE A CA 1
ATOM 2458 C C . PHE A 1 308 ? -17.591 -5.421 12.779 1.00 96.38 308 PHE A C 1
ATOM 2460 O O . PHE A 1 308 ? -17.863 -4.332 12.267 1.00 96.38 308 PHE A O 1
ATOM 2467 N N . LYS A 1 309 ? -18.186 -5.860 13.886 1.00 97.44 309 LYS A N 1
ATOM 2468 C CA . LYS A 1 309 ? -19.002 -5.000 14.749 1.00 97.44 309 LYS A CA 1
ATOM 2469 C C . LYS A 1 309 ? -18.144 -4.561 15.918 1.00 97.44 309 LYS A C 1
ATOM 2471 O O . LYS A 1 309 ? -17.496 -5.393 16.551 1.00 97.44 309 LYS A O 1
ATOM 2476 N N . ILE A 1 310 ? -18.129 -3.263 16.177 1.00 97.69 310 ILE A N 1
ATOM 2477 C CA . ILE A 1 310 ? -17.300 -2.664 17.215 1.00 97.69 310 ILE A CA 1
ATOM 2478 C C . ILE A 1 310 ? -18.239 -2.112 18.268 1.00 97.69 310 ILE A C 1
ATOM 2480 O O . ILE A 1 310 ? -19.081 -1.262 17.977 1.00 97.69 310 ILE A O 1
ATOM 2484 N N . CYS A 1 311 ? -18.088 -2.598 19.486 1.00 97.44 311 CYS A N 1
ATOM 2485 C CA . CYS A 1 311 ? -18.873 -2.196 20.630 1.00 97.44 311 CYS A CA 1
ATOM 2486 C C . CYS A 1 311 ? -17.965 -1.753 21.770 1.00 97.44 311 CYS A C 1
ATOM 2488 O O . CYS A 1 311 ? -16.778 -2.080 21.815 1.00 97.44 311 CYS A O 1
ATOM 2490 N N . PHE A 1 312 ? -18.545 -1.022 22.712 1.00 96.19 312 PHE A N 1
ATOM 2491 C CA . PHE A 1 312 ? -17.855 -0.599 23.914 1.00 96.19 312 PHE A CA 1
ATOM 2492 C C . PHE A 1 312 ? -18.752 -0.755 25.137 1.00 96.19 312 PHE A C 1
ATOM 2494 O O . PHE A 1 312 ? -19.867 -0.229 25.190 1.00 96.19 312 PHE A O 1
ATOM 2501 N N . SER A 1 313 ? -18.255 -1.498 26.119 1.00 94.62 313 SER A N 1
ATOM 2502 C CA . SER A 1 313 ? -18.860 -1.602 27.442 1.00 94.62 313 SER A CA 1
ATOM 2503 C C . SER A 1 313 ? -18.283 -0.500 28.312 1.00 94.62 313 SER A C 1
ATOM 2505 O O . SER A 1 313 ? -17.069 -0.432 28.510 1.00 94.62 313 SER A O 1
ATOM 2507 N N . THR A 1 314 ? -19.139 0.361 28.859 1.00 92.44 314 THR A N 1
ATOM 2508 C CA . THR A 1 314 ? -18.670 1.407 29.775 1.00 92.44 314 THR A CA 1
ATOM 2509 C C . THR A 1 314 ? -18.208 0.835 31.113 1.00 92.44 314 THR A C 1
ATOM 2511 O O . THR A 1 314 ? -17.609 1.568 31.890 1.00 92.44 314 THR A O 1
ATOM 2514 N N . GLY A 1 315 ? -18.509 -0.437 31.411 1.00 87.50 315 GLY A N 1
ATOM 2515 C CA . GLY A 1 315 ? -18.060 -1.128 32.617 1.00 87.50 315 GLY A CA 1
ATOM 2516 C C . GLY A 1 315 ? -18.318 -0.312 33.885 1.00 87.50 315 GLY A C 1
ATOM 2517 O O . GLY A 1 315 ? -19.462 0.001 34.217 1.00 87.50 315 GLY A O 1
ATOM 2518 N N . SER A 1 316 ? -17.247 0.056 34.589 1.00 86.50 316 SER A N 1
ATOM 2519 C CA . SER A 1 316 ? -17.313 0.878 35.805 1.00 86.50 316 SER A CA 1
ATOM 2520 C C . SER A 1 316 ? -17.083 2.378 35.570 1.00 86.50 316 SER A C 1
ATOM 2522 O O . SER A 1 316 ? -17.114 3.138 36.536 1.00 86.50 316 SER A O 1
ATOM 2524 N N . LEU A 1 317 ? -16.914 2.838 34.322 1.00 84.81 317 LEU A N 1
ATOM 2525 C CA . LEU A 1 317 ? -16.672 4.257 33.988 1.00 84.81 317 LEU A CA 1
ATOM 2526 C C . LEU A 1 317 ? -17.809 5.191 34.408 1.00 84.81 317 LEU A C 1
ATOM 2528 O O . LEU A 1 317 ? -17.587 6.379 34.624 1.00 84.81 317 LEU A O 1
ATOM 2532 N N . LEU A 1 318 ? -19.029 4.665 34.529 1.00 82.31 318 LEU A N 1
ATOM 2533 C CA . LEU A 1 318 ? -20.214 5.425 34.935 1.00 82.31 318 LEU A CA 1
ATOM 2534 C C . LEU A 1 318 ? -20.650 5.063 36.372 1.00 82.31 318 LEU A C 1
ATOM 2536 O O . LEU A 1 318 ? -21.808 5.218 36.768 1.00 82.31 318 LEU A O 1
ATOM 2540 N N . ASN A 1 319 ? -19.710 4.609 37.211 1.00 78.00 319 ASN A N 1
ATOM 2541 C CA . ASN A 1 319 ? -19.920 4.363 38.640 1.00 78.00 319 ASN A CA 1
ATOM 2542 C C . ASN A 1 319 ? -19.388 5.528 39.519 1.00 78.00 319 ASN A C 1
ATOM 2544 O O . ASN A 1 319 ? -18.433 5.347 40.255 1.00 78.00 319 ASN A O 1
ATOM 2548 N N . GLY A 1 320 ? -19.997 6.725 39.495 1.00 66.38 320 GLY A N 1
ATOM 2549 C CA . GLY A 1 320 ? -19.687 7.835 40.439 1.00 66.38 320 GLY A CA 1
ATOM 2550 C C . GLY A 1 320 ? -20.509 9.124 40.219 1.00 66.38 320 GLY A C 1
ATOM 2551 O O . GLY A 1 320 ? -21.316 9.165 39.317 1.00 66.38 320 GLY A O 1
ATOM 2552 N N . THR A 1 321 ? -20.388 10.192 41.005 1.00 61.78 321 THR A N 1
ATOM 2553 C CA . THR A 1 321 ? -21.214 11.415 40.802 1.00 61.78 321 THR A CA 1
ATOM 2554 C C . THR A 1 321 ? -20.956 12.151 39.471 1.00 61.78 321 THR A C 1
ATOM 2556 O O . THR A 1 321 ? -21.851 12.833 38.983 1.00 61.78 321 THR A O 1
ATOM 2559 N N . ASP A 1 322 ? -19.813 11.921 38.815 1.00 61.56 322 ASP A N 1
ATOM 2560 C CA . ASP A 1 322 ? -19.413 12.538 37.530 1.00 61.56 322 ASP A CA 1
ATOM 2561 C C . ASP A 1 322 ? -19.837 11.696 36.303 1.00 61.56 322 ASP A C 1
ATOM 2563 O O . ASP A 1 322 ? -19.042 11.311 35.441 1.00 61.56 322 ASP A O 1
ATOM 2567 N N . LYS A 1 323 ? -21.112 11.299 36.284 1.00 67.06 323 LYS A N 1
ATOM 2568 C CA . LYS A 1 323 ? -21.532 9.979 35.779 1.00 67.06 323 LYS A CA 1
ATOM 2569 C C . LYS A 1 323 ? -21.911 9.872 34.301 1.00 67.06 323 LYS A C 1
ATOM 2571 O O . LYS A 1 323 ? -22.217 8.769 33.871 1.00 67.06 323 LYS A O 1
ATOM 2576 N N . SER A 1 324 ? -21.969 10.959 33.534 1.00 73.94 324 SER A N 1
ATOM 2577 C CA . SER A 1 324 ? -22.475 10.975 32.148 1.00 73.94 324 SER A CA 1
ATOM 2578 C C . SER A 1 324 ? -22.444 12.412 31.604 1.00 73.94 324 SER A C 1
ATOM 2580 O O . SER A 1 324 ? -22.605 13.332 32.406 1.00 73.94 324 SER A O 1
ATOM 2582 N N . PRO A 1 325 ? -22.267 12.649 30.293 1.00 90.38 325 PRO A N 1
ATOM 2583 C CA . PRO A 1 325 ? -21.944 11.683 29.238 1.00 90.38 325 PRO A CA 1
ATOM 2584 C C . PRO A 1 325 ? -20.464 11.272 29.240 1.00 90.38 325 PRO A C 1
ATOM 2586 O O . PRO A 1 325 ? -19.622 12.014 29.747 1.00 90.38 325 PRO A O 1
ATOM 2589 N N . ILE A 1 326 ? -20.120 10.118 28.655 1.00 91.50 326 ILE A N 1
ATOM 2590 C CA . ILE A 1 326 ? -18.738 9.783 28.260 1.00 91.50 326 ILE A CA 1
ATOM 2591 C C . ILE A 1 326 ? -18.659 9.595 26.747 1.00 91.50 326 ILE A C 1
ATOM 2593 O O . ILE A 1 326 ? -19.430 8.827 26.180 1.00 91.50 326 ILE A O 1
ATOM 2597 N N . THR A 1 327 ? -17.727 10.283 26.095 1.00 94.81 327 THR A N 1
ATOM 2598 C CA . THR A 1 327 ? -17.440 10.076 24.672 1.00 94.81 327 THR A CA 1
ATOM 2599 C C . THR A 1 327 ? -16.249 9.146 24.537 1.00 94.81 327 THR A C 1
ATOM 2601 O O . THR A 1 327 ? -15.195 9.399 25.116 1.00 94.81 327 THR A O 1
ATOM 2604 N N . VAL A 1 328 ? -16.441 8.070 23.786 1.00 96.00 328 VAL A N 1
ATOM 2605 C CA . VAL A 1 328 ? -15.417 7.078 23.467 1.00 96.00 328 VAL A CA 1
ATOM 2606 C C . VAL A 1 328 ? -15.066 7.230 21.998 1.00 96.00 328 VAL A C 1
ATOM 2608 O O . VAL A 1 328 ? -15.965 7.342 21.159 1.00 96.00 328 VAL A O 1
ATOM 2611 N N . THR A 1 329 ? -13.774 7.208 21.701 1.00 97.19 329 THR A N 1
ATOM 2612 C CA . THR A 1 329 ? -13.240 7.230 20.342 1.00 97.19 329 THR A CA 1
ATOM 2613 C C . THR A 1 329 ? -12.599 5.884 20.045 1.00 97.19 329 THR A C 1
ATOM 2615 O O . THR A 1 329 ? -11.825 5.378 20.851 1.00 97.19 329 THR A O 1
ATOM 2618 N N . ILE A 1 330 ? -12.928 5.298 18.898 1.00 97.81 330 ILE A N 1
ATOM 2619 C CA . ILE A 1 330 ? -12.251 4.130 18.342 1.00 97.81 330 ILE A CA 1
ATOM 2620 C C . ILE A 1 330 ? -11.381 4.601 17.183 1.00 97.81 330 ILE A C 1
ATOM 2622 O O . ILE A 1 330 ? -11.908 5.094 16.186 1.00 97.81 330 ILE A O 1
ATOM 2626 N N . GLU A 1 331 ? -10.072 4.411 17.296 1.00 97.44 331 GLU A N 1
ATOM 2627 C CA . GLU A 1 331 ? -9.148 4.490 16.169 1.00 97.44 331 GLU A CA 1
ATOM 2628 C C . GLU A 1 331 ? -9.083 3.131 15.474 1.00 97.44 331 GLU A C 1
ATOM 2630 O O . GLU A 1 331 ? -8.822 2.103 16.103 1.00 97.44 331 GLU A O 1
ATOM 2635 N N . ILE A 1 332 ? -9.305 3.127 14.164 1.00 97.12 332 ILE A N 1
ATOM 2636 C CA . ILE A 1 332 ? -9.200 1.941 13.322 1.00 97.12 332 ILE A CA 1
ATOM 2637 C C . ILE A 1 332 ? -7.993 2.119 12.420 1.00 97.12 332 ILE A C 1
ATOM 2639 O O . ILE A 1 332 ? -7.910 3.066 11.630 1.00 97.12 332 ILE A O 1
ATOM 2643 N N . ARG A 1 333 ? -7.039 1.199 12.534 1.00 94.75 333 ARG A N 1
ATOM 2644 C CA . ARG A 1 333 ? -5.808 1.233 11.746 1.00 94.75 333 ARG A CA 1
ATOM 2645 C C . ARG A 1 333 ? -5.657 -0.065 10.993 1.00 94.75 333 ARG A C 1
ATOM 2647 O O . ARG A 1 333 ? -5.680 -1.138 11.580 1.00 94.75 333 ARG A O 1
ATOM 2654 N N . ARG A 1 334 ? -5.431 0.046 9.690 1.00 92.44 334 ARG A N 1
ATOM 2655 C CA . ARG A 1 334 ? -5.079 -1.084 8.841 1.00 92.44 334 ARG A CA 1
ATOM 2656 C C . ARG A 1 334 ? -3.786 -0.795 8.104 1.00 92.44 334 ARG A C 1
ATOM 2658 O O . ARG A 1 334 ? -3.540 0.347 7.702 1.00 92.44 334 ARG A O 1
ATOM 2665 N N . PHE A 1 335 ? -2.965 -1.821 7.913 1.00 83.75 335 PHE A N 1
ATOM 2666 C CA . PHE A 1 335 ? -1.712 -1.683 7.187 1.00 83.75 335 PHE A CA 1
ATOM 2667 C C . PHE A 1 335 ? -1.941 -1.028 5.811 1.00 83.75 335 PHE A C 1
ATOM 2669 O O . PHE A 1 335 ? -2.806 -1.443 5.040 1.00 83.75 335 PHE A O 1
ATOM 2676 N N . ARG A 1 336 ? -1.174 0.036 5.526 1.00 80.31 336 ARG A N 1
ATOM 2677 C CA . ARG A 1 336 ? -1.233 0.857 4.295 1.00 80.31 336 ARG A CA 1
ATOM 2678 C C . ARG A 1 336 ? -2.543 1.608 4.032 1.00 80.31 336 ARG A C 1
ATOM 2680 O O . ARG A 1 336 ? -2.688 2.184 2.956 1.00 80.31 336 ARG A O 1
ATOM 2687 N N . GLN A 1 337 ? -3.465 1.672 4.989 1.00 83.00 337 GLN A N 1
ATOM 2688 C CA . GLN A 1 337 ? -4.665 2.500 4.862 1.00 83.00 337 GLN A CA 1
ATOM 2689 C C . GLN A 1 337 ? -4.552 3.803 5.658 1.00 83.00 337 GLN A C 1
ATOM 2691 O O . GLN A 1 337 ? -3.652 4.004 6.482 1.00 83.00 337 GLN A O 1
ATOM 2696 N N . ARG A 1 338 ? -5.438 4.753 5.350 1.00 85.19 338 ARG A N 1
ATOM 2697 C CA . ARG A 1 338 ? -5.645 5.926 6.201 1.00 85.19 338 ARG A CA 1
ATOM 2698 C C . ARG A 1 338 ? -6.294 5.455 7.506 1.00 85.19 338 ARG A C 1
ATOM 2700 O O . ARG A 1 338 ? -7.086 4.522 7.486 1.00 85.19 338 ARG A O 1
ATOM 2707 N N . MET A 1 339 ? -5.926 6.080 8.620 1.00 91.62 339 MET A N 1
ATOM 2708 C CA . MET A 1 339 ? -6.607 5.850 9.892 1.00 91.62 339 MET A CA 1
ATOM 2709 C C . MET A 1 339 ? -8.055 6.330 9.787 1.00 91.62 339 MET A C 1
ATOM 2711 O O . MET A 1 339 ? -8.308 7.421 9.272 1.00 91.62 339 MET A O 1
ATOM 2715 N N . GLU A 1 340 ? -8.977 5.520 10.286 1.00 94.94 340 GLU A N 1
ATOM 2716 C CA . GLU A 1 340 ? -10.388 5.868 10.416 1.00 94.94 340 GLU A CA 1
ATOM 2717 C C . GLU A 1 340 ? -10.728 6.034 11.896 1.00 94.94 340 GLU A C 1
ATOM 2719 O O . GLU A 1 340 ? -10.095 5.427 12.760 1.00 94.94 340 GLU A O 1
ATOM 2724 N N . THR A 1 341 ? -11.723 6.863 12.199 1.00 96.12 341 THR A N 1
ATOM 2725 C CA . THR A 1 341 ? -12.183 7.078 13.570 1.00 96.12 341 THR A CA 1
ATOM 2726 C C . THR A 1 341 ? -13.693 6.931 13.659 1.00 96.12 341 THR A C 1
ATOM 2728 O O . THR A 1 341 ? -14.435 7.340 12.768 1.00 96.12 341 THR A O 1
ATOM 2731 N N . MET A 1 342 ? -14.156 6.336 14.754 1.00 97.25 342 MET A N 1
ATOM 2732 C CA . MET A 1 342 ? -15.568 6.293 15.127 1.00 97.25 342 MET A CA 1
ATOM 2733 C C . MET A 1 342 ? -15.712 6.842 16.538 1.00 97.25 342 MET A C 1
ATOM 2735 O O . MET A 1 342 ? -14.891 6.547 17.401 1.00 97.25 342 MET A O 1
ATOM 2739 N N . THR A 1 343 ? -16.755 7.620 16.799 1.00 97.00 343 THR A N 1
ATOM 2740 C CA . THR A 1 343 ? -17.018 8.160 18.135 1.00 97.00 343 THR A CA 1
ATOM 2741 C C . THR A 1 343 ? -18.438 7.835 18.565 1.00 97.00 343 THR A C 1
ATOM 2743 O O . THR A 1 343 ? -19.368 7.838 17.757 1.00 97.00 343 THR A O 1
ATOM 2746 N N . ARG A 1 344 ? -18.623 7.537 19.853 1.00 96.44 344 ARG A N 1
ATOM 2747 C CA . ARG A 1 344 ? -19.954 7.382 20.447 1.00 96.44 344 ARG A CA 1
ATOM 2748 C C . ARG A 1 344 ? -19.981 7.957 21.852 1.00 96.44 344 ARG A C 1
ATOM 2750 O O . ARG A 1 344 ? -19.074 7.729 22.650 1.00 96.44 344 ARG A O 1
ATOM 2757 N N . THR A 1 345 ? -21.056 8.675 22.156 1.00 95.75 345 THR A N 1
ATOM 2758 C CA . THR A 1 345 ? -21.331 9.199 23.491 1.00 95.75 345 THR A CA 1
ATOM 2759 C C . THR A 1 345 ? -22.309 8.287 24.228 1.00 95.75 345 THR A C 1
ATOM 2761 O O . THR A 1 345 ? -23.402 8.003 23.737 1.00 95.75 345 THR A O 1
ATOM 2764 N N . PHE A 1 346 ? -21.918 7.829 25.415 1.00 93.31 346 PHE A N 1
ATOM 2765 C CA . PHE A 1 346 ? -22.721 6.982 26.288 1.00 93.31 346 PHE A CA 1
ATOM 2766 C C . PHE A 1 346 ? -23.276 7.796 27.452 1.00 93.31 346 PHE A C 1
ATOM 2768 O O . PHE A 1 346 ? -22.525 8.413 28.210 1.00 93.31 346 PHE A O 1
ATOM 2775 N N . ASN A 1 347 ? -24.603 7.755 27.601 1.00 91.50 347 ASN A N 1
ATOM 2776 C CA . ASN A 1 347 ? -25.314 8.492 28.646 1.00 91.50 347 ASN A CA 1
ATOM 2777 C C . ASN A 1 347 ? -25.666 7.642 29.878 1.00 91.50 347 ASN A C 1
ATOM 2779 O O . ASN A 1 347 ? -26.137 8.177 30.881 1.00 91.50 347 ASN A O 1
ATOM 2783 N N . ARG A 1 348 ? -25.480 6.321 29.793 1.00 89.00 348 ARG A N 1
ATOM 2784 C CA . ARG A 1 348 ? -25.826 5.337 30.825 1.00 89.00 348 ARG A CA 1
ATOM 2785 C C . ARG A 1 348 ? -24.807 4.207 30.838 1.00 89.00 348 ARG A C 1
ATOM 2787 O O . ARG A 1 348 ? -24.189 3.941 29.809 1.00 89.00 348 ARG A O 1
ATOM 2794 N N . SER A 1 349 ? -24.672 3.545 31.987 1.00 87.19 349 SER A N 1
ATOM 2795 C CA . SER A 1 349 ? -23.794 2.381 32.107 1.00 87.19 349 SER A CA 1
ATOM 2796 C C . SER A 1 349 ? -24.295 1.225 31.247 1.00 87.19 349 SER A C 1
ATOM 2798 O O . SER A 1 349 ? -25.463 0.845 31.325 1.00 87.19 349 SER A O 1
ATOM 2800 N N . THR A 1 350 ? -23.399 0.671 30.442 1.00 87.06 350 THR A N 1
ATOM 2801 C CA . THR A 1 350 ? -23.547 -0.592 29.735 1.00 87.06 350 THR A CA 1
ATOM 2802 C C . THR A 1 350 ? -22.527 -1.580 30.300 1.00 87.06 350 THR A C 1
ATOM 2804 O O . THR A 1 350 ? -21.333 -1.289 30.379 1.00 87.06 350 THR A O 1
ATOM 2807 N N . THR A 1 351 ? -23.002 -2.746 30.741 1.00 83.19 351 THR A N 1
ATOM 2808 C CA . THR A 1 351 ? -22.164 -3.806 31.335 1.00 83.19 351 THR A CA 1
ATOM 2809 C C . THR A 1 351 ? -22.214 -5.117 30.553 1.00 83.19 351 THR A C 1
ATOM 2811 O O . THR A 1 351 ? -21.525 -6.069 30.914 1.00 83.19 351 THR A O 1
ATOM 2814 N N . ASN A 1 352 ? -23.004 -5.190 29.477 1.00 82.31 352 ASN A N 1
ATOM 2815 C CA . ASN A 1 352 ? -23.066 -6.376 28.630 1.00 82.31 352 ASN A CA 1
ATOM 2816 C C . ASN A 1 352 ? -21.785 -6.466 27.785 1.00 82.31 352 ASN A C 1
ATOM 2818 O O . ASN A 1 352 ? -21.565 -5.658 26.883 1.00 82.31 352 ASN A O 1
ATOM 2822 N N . MET A 1 353 ? -20.928 -7.431 28.125 1.00 78.69 353 MET A N 1
ATOM 2823 C CA . MET A 1 353 ? -19.611 -7.618 27.505 1.00 78.69 353 MET A CA 1
ATOM 2824 C C . MET A 1 353 ? -19.593 -8.724 26.445 1.00 78.69 353 MET A C 1
ATOM 2826 O O . MET A 1 353 ? -18.590 -8.895 25.760 1.00 78.69 353 MET A O 1
ATOM 2830 N N . THR A 1 354 ? -20.690 -9.470 26.298 1.00 78.62 354 THR A N 1
ATOM 2831 C CA . THR A 1 354 ? -20.757 -10.657 25.434 1.00 78.62 354 THR A CA 1
ATOM 2832 C C . THR A 1 354 ? -21.525 -10.413 24.137 1.00 78.62 354 THR A C 1
ATOM 2834 O O . THR A 1 354 ? -21.266 -11.084 23.137 1.00 78.62 354 THR A O 1
ATOM 2837 N N . GLU A 1 355 ? -22.436 -9.438 24.112 1.00 84.38 355 GLU A N 1
ATOM 2838 C CA . GLU A 1 355 ? -23.288 -9.165 22.952 1.00 84.38 355 GLU A CA 1
ATOM 2839 C C . GLU A 1 355 ? -22.878 -7.877 22.229 1.00 84.38 355 GLU A C 1
ATOM 2841 O O . GLU A 1 355 ? -23.291 -6.767 22.576 1.00 84.38 355 GLU A O 1
ATOM 2846 N N . CYS A 1 356 ? -22.088 -8.041 21.166 1.00 93.75 356 CYS A N 1
ATOM 2847 C CA . CYS A 1 356 ? -21.841 -6.987 20.188 1.00 93.75 356 CYS A CA 1
ATOM 2848 C C . CYS A 1 356 ? -22.665 -7.235 18.917 1.00 93.75 356 CYS A C 1
ATOM 2850 O O . CYS A 1 356 ? -22.181 -7.788 17.928 1.00 93.75 356 CYS A O 1
ATOM 2852 N N . LEU A 1 357 ? -23.951 -6.886 18.995 1.00 93.88 357 LEU A N 1
ATOM 2853 C CA . LEU A 1 357 ? -24.945 -7.023 17.926 1.00 93.88 357 LEU A CA 1
ATOM 2854 C C . LEU A 1 357 ? -25.358 -5.647 17.387 1.00 93.88 357 LEU A C 1
ATOM 2856 O O . LEU A 1 357 ? -25.142 -4.631 18.043 1.00 93.88 357 LEU A O 1
ATOM 2860 N N . GLU A 1 358 ? -26.003 -5.612 16.217 1.00 92.12 358 GLU A N 1
ATOM 2861 C CA . GLU A 1 358 ? -26.483 -4.361 15.600 1.00 92.12 358 GLU A CA 1
ATOM 2862 C C . GLU A 1 358 ? -27.509 -3.607 16.458 1.00 92.12 358 GLU A C 1
ATOM 2864 O O . GLU A 1 358 ? -27.590 -2.385 16.409 1.00 92.12 358 GLU A O 1
ATOM 2869 N N . THR A 1 359 ? -28.270 -4.332 17.274 1.00 92.31 359 THR A N 1
ATOM 2870 C CA . THR A 1 359 ? -29.271 -3.770 18.186 1.00 92.31 359 THR A CA 1
ATOM 2871 C C . THR A 1 359 ? -28.704 -3.447 19.566 1.00 92.31 359 THR A C 1
ATOM 2873 O O . THR A 1 359 ? -29.449 -3.031 20.449 1.00 92.31 359 THR A O 1
ATOM 2876 N N . SER A 1 360 ? -27.407 -3.682 19.792 1.00 93.00 360 SER A N 1
ATOM 2877 C CA . SER A 1 360 ? -26.815 -3.528 21.115 1.00 93.00 360 SER A CA 1
ATOM 2878 C C . SER A 1 360 ? -26.633 -2.058 21.480 1.00 93.00 360 SER A C 1
ATOM 2880 O O . SER A 1 360 ? -26.081 -1.256 20.722 1.00 93.00 360 SER A O 1
ATOM 2882 N N . ASP A 1 361 ? -26.998 -1.716 22.714 1.00 92.06 361 ASP A N 1
ATOM 2883 C CA . ASP A 1 361 ? -26.737 -0.402 23.301 1.00 92.06 361 ASP A CA 1
ATOM 2884 C C . ASP A 1 361 ? -25.238 -0.066 23.387 1.00 92.06 361 ASP A C 1
ATOM 2886 O O . ASP A 1 361 ? -24.890 1.098 23.579 1.00 92.06 361 ASP A O 1
ATOM 2890 N N . THR A 1 362 ? -24.351 -1.053 23.217 1.00 94.38 362 THR A N 1
ATOM 2891 C CA . THR A 1 362 ? -22.890 -0.888 23.205 1.00 94.38 362 THR A CA 1
ATOM 2892 C C . THR A 1 362 ? -22.301 -0.623 21.814 1.00 94.38 362 THR A C 1
ATOM 2894 O O . THR A 1 362 ? -21.133 -0.248 21.734 1.00 94.38 362 THR A O 1
ATOM 2897 N N . LEU A 1 363 ? -23.061 -0.783 20.719 1.00 96.31 363 LEU A N 1
ATOM 2898 C CA . LEU A 1 363 ? -22.554 -0.699 19.338 1.00 96.31 363 LEU A CA 1
ATOM 2899 C C . LEU A 1 363 ? -22.024 0.690 18.953 1.00 96.31 363 LEU A C 1
ATOM 2901 O O . LEU A 1 363 ? -22.785 1.635 18.793 1.00 96.31 363 LEU A O 1
ATOM 2905 N N . ILE A 1 364 ? -20.731 0.831 18.707 1.00 96.88 364 ILE A N 1
ATOM 2906 C CA . ILE A 1 364 ? -20.176 2.078 18.169 1.00 96.88 364 ILE A CA 1
ATOM 2907 C C . ILE A 1 364 ? -20.374 2.145 16.654 1.00 96.88 364 ILE A C 1
ATOM 2909 O O . ILE A 1 364 ? -20.789 3.176 16.134 1.00 96.88 364 ILE A O 1
ATOM 2913 N N . GLY A 1 365 ? -20.108 1.046 15.948 1.00 96.31 365 GLY A N 1
ATOM 2914 C CA . GLY A 1 365 ? -20.195 1.023 14.494 1.00 96.31 365 GLY A CA 1
ATOM 2915 C C . GLY A 1 365 ? -19.824 -0.321 13.881 1.00 96.31 365 GLY A C 1
ATOM 2916 O O . GLY A 1 365 ? -19.675 -1.333 14.567 1.00 96.31 365 GLY A O 1
ATOM 2917 N N . SER A 1 366 ? -19.708 -0.328 12.554 1.00 96.06 366 SER A N 1
ATOM 2918 C CA . SER A 1 366 ? -19.269 -1.487 11.773 1.00 96.06 366 SER A CA 1
ATOM 2919 C C . SER A 1 366 ? -18.105 -1.103 10.869 1.00 96.06 366 SER A C 1
ATOM 2921 O O . SER A 1 366 ? -18.124 -0.025 10.283 1.00 96.06 366 SER A O 1
ATOM 2923 N N . TYR A 1 367 ? -17.127 -1.993 10.719 1.00 95.88 367 TYR A N 1
ATOM 2924 C CA . TYR A 1 367 ? -15.952 -1.789 9.868 1.00 95.88 367 TYR A CA 1
ATOM 2925 C C . TYR A 1 367 ? -15.773 -2.962 8.904 1.00 95.88 367 TYR A C 1
ATOM 2927 O O . TYR A 1 367 ? -15.891 -4.112 9.316 1.00 95.88 367 TYR A O 1
ATOM 2935 N N . SER A 1 368 ? -15.475 -2.698 7.632 1.00 94.69 368 SER A N 1
ATOM 2936 C CA . SER A 1 368 ? -15.203 -3.753 6.651 1.00 94.69 368 SER A CA 1
ATOM 2937 C C . SER A 1 368 ? -13.704 -3.988 6.492 1.00 94.69 368 SER A C 1
ATOM 2939 O O . SER A 1 368 ? -12.961 -3.078 6.135 1.00 94.69 368 SER A O 1
ATOM 2941 N N . SER A 1 369 ? -13.255 -5.237 6.635 1.00 93.12 369 SER A N 1
ATOM 2942 C CA . SER A 1 369 ? -11.897 -5.630 6.233 1.00 93.12 369 SER A CA 1
ATOM 2943 C C . SER A 1 369 ? -11.752 -5.881 4.733 1.00 93.12 369 SER A C 1
ATOM 2945 O O . SER A 1 369 ? -10.672 -6.245 4.260 1.00 93.12 369 SER A O 1
ATOM 2947 N N . VAL A 1 370 ? -12.795 -5.690 3.938 1.00 91.44 370 VAL A N 1
ATOM 2948 C CA . VAL A 1 370 ? -12.713 -5.848 2.486 1.00 91.44 370 VAL A CA 1
ATOM 2949 C C . VAL A 1 370 ? -12.360 -4.504 1.868 1.00 91.44 370 VAL A C 1
ATOM 2951 O O . VAL A 1 370 ? -13.071 -3.524 2.057 1.00 91.44 370 VAL A O 1
ATOM 2954 N N . ILE A 1 371 ? -11.229 -4.463 1.161 1.00 87.25 371 ILE A N 1
ATOM 2955 C CA . ILE A 1 371 ? -10.803 -3.298 0.382 1.00 87.25 371 ILE A CA 1
ATOM 2956 C C . ILE A 1 371 ? -11.262 -3.531 -1.044 1.00 87.25 371 ILE A C 1
ATOM 2958 O O . ILE A 1 371 ? -10.948 -4.568 -1.627 1.00 87.25 371 ILE A O 1
ATOM 2962 N N . CYS A 1 372 ? -11.972 -2.558 -1.593 1.00 85.69 372 CYS A N 1
ATOM 2963 C CA . CYS A 1 372 ? -12.347 -2.549 -2.991 1.00 85.69 372 CYS A CA 1
ATOM 2964 C C . CYS A 1 372 ? -11.560 -1.449 -3.698 1.00 85.69 372 CYS A C 1
ATOM 2966 O O . CYS A 1 372 ? -11.513 -0.314 -3.227 1.00 85.69 372 CYS A O 1
ATOM 2968 N N . GLU A 1 373 ? -10.904 -1.796 -4.802 1.00 84.62 373 GLU A N 1
ATOM 2969 C CA . GLU A 1 373 ? -10.314 -0.797 -5.691 1.00 84.62 373 GLU A CA 1
ATOM 2970 C C . GLU A 1 373 ? -11.433 -0.048 -6.399 1.00 84.62 373 GLU A C 1
ATOM 2972 O O . GLU A 1 373 ? -12.443 -0.652 -6.752 1.00 84.62 373 GLU A O 1
ATOM 2977 N N . TRP A 1 374 ? -11.265 1.249 -6.651 1.00 78.56 374 TRP A N 1
ATOM 2978 C CA . TRP A 1 374 ? -12.212 1.965 -7.500 1.00 78.56 374 TRP A CA 1
ATOM 2979 C C . TRP A 1 374 ? -12.250 1.304 -8.894 1.00 78.56 374 TRP A C 1
ATOM 2981 O O . TRP A 1 374 ? -11.186 1.012 -9.443 1.00 78.56 374 TRP A O 1
ATOM 2991 N N . PRO A 1 375 ? -13.432 1.041 -9.482 1.00 84.94 375 PRO A N 1
ATOM 2992 C CA . PRO A 1 375 ? -14.761 1.550 -9.121 1.00 84.94 375 PRO A CA 1
ATOM 2993 C C . PRO A 1 375 ? -15.632 0.607 -8.268 1.00 84.94 375 PRO A C 1
ATOM 2995 O O . PRO A 1 375 ? -16.859 0.672 -8.297 1.00 84.94 375 PRO A O 1
ATOM 2998 N N . TYR A 1 376 ? -15.041 -0.322 -7.536 1.00 88.94 376 TYR A N 1
ATOM 2999 C CA . TYR A 1 376 ? -15.778 -1.244 -6.689 1.00 88.94 376 TYR A CA 1
ATOM 3000 C C . TYR A 1 376 ? -16.042 -0.645 -5.304 1.00 88.94 376 TYR A C 1
ATOM 3002 O O . TYR A 1 376 ? -15.212 0.070 -4.746 1.00 88.94 376 TYR A O 1
ATOM 3010 N N . ALA A 1 377 ? -17.186 -0.989 -4.719 1.00 88.31 377 ALA A N 1
ATOM 3011 C CA . ALA A 1 377 ? -17.540 -0.663 -3.342 1.00 88.31 377 ALA A CA 1
ATOM 3012 C C . ALA A 1 377 ? -17.896 -1.935 -2.562 1.00 88.31 377 ALA A C 1
ATOM 3014 O O . ALA A 1 377 ? -18.249 -2.962 -3.142 1.00 88.31 377 ALA A O 1
ATOM 3015 N N . VAL A 1 378 ? -17.788 -1.872 -1.235 1.00 90.00 378 VAL A N 1
ATOM 3016 C CA . VAL A 1 378 ? -18.077 -3.008 -0.351 1.00 90.00 378 VAL A CA 1
ATOM 3017 C C . VAL A 1 378 ? -19.592 -3.163 -0.188 1.00 90.00 378 VAL A C 1
ATOM 3019 O O . VAL A 1 378 ? -20.242 -2.306 0.407 1.00 90.00 378 VAL A O 1
ATOM 3022 N N . ALA A 1 379 ? -20.153 -4.272 -0.672 1.00 89.88 379 ALA A N 1
ATOM 3023 C CA . ALA A 1 379 ? -21.548 -4.650 -0.436 1.00 89.88 379 ALA A CA 1
ATOM 3024 C C . ALA A 1 379 ? -21.788 -5.138 1.010 1.00 89.88 379 ALA A C 1
ATOM 3026 O O . ALA A 1 379 ? -20.828 -5.553 1.659 1.00 89.88 379 ALA A O 1
ATOM 3027 N N . PRO A 1 380 ? -23.038 -5.192 1.525 1.00 85.25 380 PRO A N 1
ATOM 3028 C CA . PRO A 1 380 ? -23.343 -5.722 2.865 1.00 85.25 380 PRO A CA 1
ATOM 3029 C C . PRO A 1 380 ? -22.931 -7.189 3.064 1.00 85.25 380 PRO A C 1
ATOM 3031 O O . PRO A 1 380 ? -22.689 -7.628 4.183 1.00 85.25 380 PRO A O 1
ATOM 3034 N N . THR A 1 381 ? -22.783 -7.939 1.972 1.00 85.44 381 THR A N 1
ATOM 3035 C CA . THR A 1 381 ? -22.216 -9.299 1.922 1.00 85.44 381 THR A CA 1
ATOM 3036 C C . THR A 1 381 ? -20.692 -9.335 2.074 1.00 85.44 381 THR A C 1
ATOM 3038 O O . THR A 1 381 ? -20.091 -10.403 2.007 1.00 85.44 381 THR A O 1
ATOM 3041 N N . ALA A 1 382 ? -20.055 -8.173 2.230 1.00 87.06 382 ALA A N 1
ATOM 3042 C CA . ALA A 1 382 ? -18.614 -7.970 2.209 1.00 87.06 382 ALA A CA 1
ATOM 3043 C C . ALA A 1 382 ? -17.934 -8.479 0.930 1.00 87.06 382 ALA A C 1
ATOM 3045 O O . ALA A 1 382 ? -16.818 -8.992 0.940 1.00 87.06 382 ALA A O 1
ATOM 3046 N N . THR A 1 383 ? -18.606 -8.320 -0.202 1.00 90.38 383 THR A N 1
ATOM 3047 C CA . THR A 1 383 ? -18.024 -8.540 -1.527 1.00 90.38 383 THR A CA 1
ATOM 3048 C C . THR A 1 383 ? -17.849 -7.206 -2.234 1.00 90.38 383 THR A C 1
ATOM 3050 O O . THR A 1 383 ? -18.633 -6.283 -2.024 1.00 90.38 383 THR A O 1
ATOM 3053 N N . CYS A 1 384 ? -16.837 -7.098 -3.088 1.00 90.00 384 CYS A N 1
ATOM 3054 C CA . CYS A 1 384 ? -16.676 -5.925 -3.937 1.00 90.00 384 CYS A CA 1
ATOM 3055 C C . CYS A 1 384 ? -17.662 -5.991 -5.103 1.00 90.00 384 CYS A C 1
ATOM 3057 O O . CYS A 1 384 ? -17.606 -6.916 -5.910 1.00 90.00 384 CYS A O 1
ATOM 3059 N N . VAL A 1 385 ? -18.551 -5.006 -5.188 1.00 90.56 385 VAL A N 1
ATOM 3060 C CA . VAL A 1 385 ? -19.502 -4.838 -6.294 1.00 90.56 385 VAL A CA 1
ATOM 3061 C C . VAL A 1 385 ? -19.098 -3.625 -7.116 1.00 90.56 385 VAL A C 1
ATOM 3063 O O . VAL A 1 385 ? -18.668 -2.615 -6.562 1.00 90.56 385 VAL A O 1
ATOM 3066 N N . ASN A 1 386 ? -19.176 -3.729 -8.441 1.00 87.44 386 ASN A N 1
ATOM 3067 C CA . ASN A 1 386 ? -18.792 -2.633 -9.327 1.00 87.44 386 ASN A CA 1
ATOM 3068 C C . ASN A 1 386 ? -19.944 -1.634 -9.429 1.00 87.44 386 ASN A C 1
ATOM 3070 O O . ASN A 1 386 ? -20.924 -1.902 -10.124 1.00 87.44 386 ASN A O 1
ATOM 3074 N N . ILE A 1 387 ? -19.817 -0.473 -8.786 1.00 88.38 387 ILE A N 1
ATOM 3075 C CA . ILE A 1 387 ? -20.924 0.489 -8.727 1.00 88.38 387 ILE A CA 1
ATOM 3076 C C . ILE A 1 387 ? -21.172 1.207 -10.056 1.00 88.38 387 ILE A C 1
ATOM 3078 O O . ILE A 1 387 ? -22.147 1.938 -10.169 1.00 88.38 387 ILE A O 1
ATOM 3082 N N . LEU A 1 388 ? -20.322 1.026 -11.071 1.00 83.19 388 LEU A N 1
ATOM 3083 C CA . LEU A 1 388 ? -20.525 1.659 -12.376 1.00 83.19 388 LEU A CA 1
ATOM 3084 C C . LEU A 1 388 ? -21.374 0.831 -13.336 1.00 83.19 388 LEU A C 1
ATOM 3086 O O . LEU A 1 388 ? -21.913 1.401 -14.282 1.00 83.19 388 LEU A O 1
ATOM 3090 N N . ILE A 1 389 ? -21.465 -0.483 -13.120 1.00 81.44 389 ILE A N 1
ATOM 3091 C CA . ILE A 1 389 ? -22.100 -1.410 -14.072 1.00 81.44 389 ILE A CA 1
ATOM 3092 C C . ILE A 1 389 ? -23.065 -2.405 -13.423 1.00 81.44 389 ILE A C 1
ATOM 3094 O O . ILE A 1 389 ? -23.855 -3.032 -14.126 1.00 81.44 389 ILE A O 1
ATOM 3098 N N . ASP A 1 390 ? -23.019 -2.579 -12.102 1.00 82.81 390 ASP A N 1
ATOM 3099 C CA . ASP A 1 390 ? -23.932 -3.478 -11.406 1.00 82.81 390 ASP A CA 1
ATOM 3100 C C . ASP A 1 390 ? -25.304 -2.815 -11.234 1.00 82.81 390 ASP A C 1
ATOM 3102 O O . ASP A 1 390 ? -25.450 -1.814 -10.530 1.00 82.81 390 ASP A O 1
ATOM 3106 N N . ARG A 1 391 ? -26.325 -3.403 -11.870 1.00 86.81 391 ARG A N 1
ATOM 3107 C CA . ARG A 1 391 ? -27.714 -2.927 -11.826 1.00 86.81 391 ARG A CA 1
ATOM 3108 C C . ARG A 1 391 ? -28.262 -2.832 -10.400 1.00 86.81 391 ARG A C 1
ATOM 3110 O O . ARG A 1 391 ? -29.083 -1.958 -10.146 1.00 86.81 391 ARG A O 1
ATOM 3117 N N . ASN A 1 392 ? -27.806 -3.691 -9.490 1.00 90.31 392 ASN A N 1
ATOM 3118 C CA . ASN A 1 392 ? -28.284 -3.738 -8.106 1.00 90.31 392 ASN A CA 1
ATOM 3119 C C . ASN A 1 392 ? -27.507 -2.789 -7.178 1.00 90.31 392 ASN A C 1
ATOM 3121 O O . ASN A 1 392 ? -27.846 -2.647 -6.004 1.00 90.31 392 ASN A O 1
ATOM 3125 N N . ASN A 1 393 ? -26.440 -2.162 -7.681 1.00 91.00 393 ASN A N 1
ATOM 3126 C CA . ASN A 1 393 ? -25.509 -1.346 -6.904 1.00 91.00 393 ASN A CA 1
ATOM 3127 C C . ASN A 1 393 ? -25.098 -0.074 -7.665 1.00 91.00 393 ASN A C 1
ATOM 3129 O O . ASN A 1 393 ? -23.954 0.370 -7.567 1.00 91.00 393 ASN A O 1
ATOM 3133 N N . CYS A 1 394 ? -26.011 0.501 -8.446 1.00 89.00 394 CYS A N 1
ATOM 3134 C CA . CYS A 1 394 ? -25.680 1.539 -9.407 1.00 89.00 394 CYS A CA 1
ATOM 3135 C C . CYS A 1 394 ? -25.366 2.885 -8.746 1.00 89.00 394 CYS A C 1
ATOM 3137 O O . CYS A 1 394 ? -26.190 3.463 -8.045 1.00 89.00 394 CYS A O 1
ATOM 3139 N N . GLY A 1 395 ? -24.147 3.389 -8.917 1.00 87.62 395 GLY A N 1
ATOM 3140 C CA . GLY A 1 395 ? -23.646 4.626 -8.306 1.00 87.62 395 GLY A CA 1
ATOM 3141 C C . GLY A 1 395 ? -23.392 4.515 -6.801 1.00 87.62 395 GLY A C 1
ATOM 3142 O O . GLY A 1 395 ? -22.487 5.157 -6.272 1.00 87.62 395 GLY A O 1
ATOM 3143 N N . LYS A 1 396 ? -24.144 3.661 -6.106 1.00 91.06 396 LYS A N 1
ATOM 3144 C CA . LYS A 1 396 ? -23.945 3.289 -4.709 1.00 91.06 396 LYS A CA 1
ATOM 3145 C C . LYS A 1 396 ? -24.456 1.872 -4.460 1.00 91.06 396 LYS A C 1
ATOM 3147 O O . LYS A 1 396 ? -25.426 1.418 -5.064 1.00 91.06 396 LYS A O 1
ATOM 3152 N N . VAL A 1 397 ? -23.832 1.205 -3.499 1.00 90.12 397 VAL A N 1
ATOM 3153 C CA . VAL A 1 397 ? -24.246 -0.116 -3.013 1.00 90.12 397 VAL A CA 1
ATOM 3154 C C . VAL A 1 397 ? -25.724 -0.106 -2.605 1.00 90.12 397 VAL A C 1
ATOM 3156 O O . VAL A 1 397 ? -26.163 0.787 -1.879 1.00 90.12 397 VAL A O 1
ATOM 3159 N N . GLY A 1 398 ? -26.483 -1.096 -3.076 1.00 90.25 398 GLY A N 1
ATOM 3160 C CA . GLY A 1 398 ? -27.917 -1.250 -2.824 1.00 90.25 398 GLY A CA 1
ATOM 3161 C C . GLY A 1 398 ? -28.834 -0.324 -3.630 1.00 90.25 398 GLY A C 1
ATOM 3162 O O . GLY A 1 398 ? -30.046 -0.357 -3.423 1.00 90.25 398 GLY A O 1
ATOM 3163 N N . HIS A 1 399 ? -28.310 0.520 -4.527 1.00 91.56 399 HIS A N 1
ATOM 3164 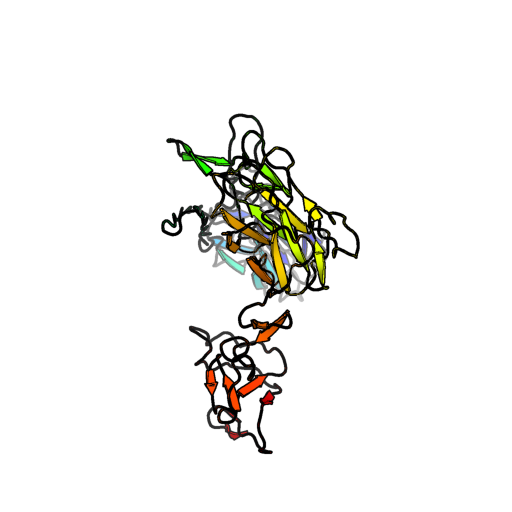C CA . HIS A 1 399 ? -29.156 1.273 -5.452 1.00 91.56 399 HIS A CA 1
ATOM 3165 C C . HIS A 1 399 ? -29.496 0.431 -6.675 1.00 91.56 399 HIS A C 1
ATOM 3167 O O . HIS A 1 399 ? -28.730 0.347 -7.635 1.00 91.56 399 HIS A O 1
ATOM 3173 N N . GLU A 1 400 ? -30.666 -0.192 -6.621 1.00 92.06 400 GLU A N 1
ATOM 3174 C CA . GLU A 1 400 ? -31.190 -0.975 -7.726 1.00 92.06 400 GLU A CA 1
ATOM 3175 C C . GLU A 1 400 ? -31.840 -0.076 -8.783 1.00 92.06 400 GLU A C 1
ATOM 3177 O O . GLU A 1 400 ? -32.722 0.737 -8.487 1.00 92.06 400 GLU A O 1
ATOM 3182 N N . CYS A 1 401 ? -31.429 -0.244 -10.038 1.00 85.75 401 CYS A N 1
ATOM 3183 C CA . CYS A 1 401 ? -32.123 0.374 -11.156 1.00 85.75 401 CYS A CA 1
ATOM 3184 C C . CYS A 1 401 ? -33.488 -0.288 -11.346 1.00 85.75 401 CYS A C 1
ATOM 3186 O O . CYS A 1 401 ? -33.576 -1.472 -11.695 1.00 85.75 401 CYS A O 1
ATOM 3188 N N . ASN A 1 402 ? -34.546 0.501 -11.127 1.00 85.25 402 ASN A N 1
ATOM 3189 C CA . ASN A 1 402 ? -35.935 0.072 -11.268 1.00 85.25 402 ASN A CA 1
ATOM 3190 C C . ASN A 1 402 ? -36.216 -0.544 -12.657 1.00 85.25 402 ASN A C 1
ATOM 3192 O O . ASN A 1 402 ? -35.439 -0.402 -13.597 1.00 85.25 402 ASN A O 1
ATOM 3196 N N . ASN A 1 403 ? -37.360 -1.210 -12.815 1.00 78.25 403 ASN A N 1
ATOM 3197 C CA . ASN A 1 403 ? -37.687 -1.944 -14.046 1.00 78.25 403 ASN A CA 1
ATOM 3198 C C . ASN A 1 403 ? -37.816 -1.080 -15.311 1.00 78.25 403 ASN A C 1
ATOM 3200 O O . ASN A 1 403 ? -37.842 -1.629 -16.406 1.00 78.25 403 ASN A O 1
ATOM 3204 N N . THR A 1 404 ? -37.894 0.248 -15.183 1.00 76.94 404 THR A N 1
ATOM 3205 C CA . THR A 1 404 ? -37.869 1.160 -16.338 1.00 76.94 404 THR A CA 1
ATOM 3206 C C . THR A 1 404 ? -36.458 1.415 -16.875 1.00 76.94 404 THR A C 1
ATOM 3208 O O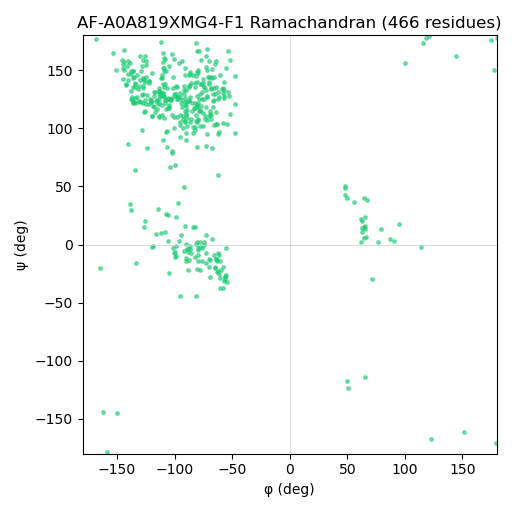 . THR A 1 404 ? -36.325 1.911 -17.990 1.00 76.94 404 THR A O 1
ATOM 3211 N N . TYR A 1 405 ? -35.408 1.062 -16.130 1.00 70.25 405 TYR A N 1
ATOM 3212 C CA . TYR A 1 405 ? -34.015 1.162 -16.559 1.00 70.25 405 TYR A CA 1
ATOM 3213 C C . TYR A 1 405 ? -33.408 -0.234 -16.735 1.00 70.25 405 TYR A C 1
ATOM 3215 O O . TYR A 1 405 ? -33.460 -1.079 -15.843 1.00 70.25 405 TYR A O 1
ATOM 3223 N N . ASN A 1 406 ? -32.802 -0.472 -17.897 1.00 72.31 406 ASN A N 1
ATOM 3224 C CA . ASN A 1 406 ? -32.286 -1.791 -18.263 1.00 72.31 406 ASN A CA 1
ATOM 3225 C C . ASN A 1 406 ? -30.847 -2.036 -17.791 1.00 72.31 406 ASN A C 1
ATOM 3227 O O . ASN A 1 406 ? -30.402 -3.185 -17.830 1.00 72.31 406 ASN A O 1
ATOM 3231 N N . SER A 1 407 ? -30.118 -0.998 -17.366 1.00 80.31 407 SER A N 1
ATOM 3232 C CA . SER A 1 407 ? -28.712 -1.113 -16.974 1.00 80.31 407 SER A CA 1
ATOM 3233 C C . SER A 1 407 ? -28.266 -0.043 -15.969 1.00 80.31 407 SER A C 1
ATOM 3235 O O . SER A 1 407 ? -28.919 0.988 -15.782 1.00 80.31 407 SER A O 1
ATOM 3237 N N . CYS A 1 408 ? -27.106 -0.296 -15.360 1.00 80.75 408 CYS A N 1
ATOM 3238 C CA . CYS A 1 408 ? -26.277 0.727 -14.743 1.00 80.75 408 CYS A CA 1
ATOM 3239 C C . CYS A 1 408 ? -25.126 1.079 -15.691 1.00 80.75 408 CYS A C 1
ATOM 3241 O O . CYS A 1 408 ? -24.433 0.177 -16.164 1.00 80.75 408 CYS A O 1
ATOM 3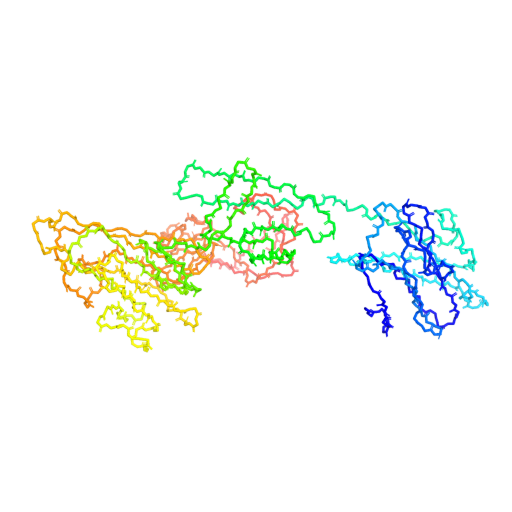243 N N . SER A 1 409 ? -24.916 2.366 -15.964 1.00 82.19 409 SER A N 1
ATOM 3244 C CA . SER A 1 409 ? -23.792 2.843 -16.775 1.00 82.19 409 SER A CA 1
ATOM 3245 C C . SER A 1 409 ? -23.174 4.071 -16.126 1.00 82.19 409 SER A C 1
ATOM 3247 O O . SER A 1 409 ? -23.871 5.051 -15.871 1.00 82.19 409 SER A O 1
ATOM 3249 N N . GLY A 1 410 ? -21.876 4.017 -15.823 1.00 76.94 410 GLY A N 1
ATOM 3250 C CA . GLY A 1 410 ? -21.179 5.120 -15.151 1.00 76.94 410 GLY A CA 1
ATOM 3251 C C . GLY A 1 410 ? -21.738 5.427 -13.754 1.00 76.94 410 GLY A C 1
ATOM 3252 O O . GLY A 1 410 ? -21.586 6.532 -13.249 1.00 76.94 410 GLY A O 1
ATOM 3253 N N . GLY A 1 411 ? -22.423 4.466 -13.126 1.00 83.56 411 GLY A N 1
ATOM 3254 C CA . GLY A 1 411 ? -23.080 4.668 -11.833 1.00 83.56 411 GLY A CA 1
ATOM 3255 C C . GLY A 1 411 ? -24.420 5.400 -11.915 1.00 83.56 411 GLY A C 1
ATOM 3256 O O . GLY A 1 411 ? -24.953 5.819 -10.891 1.00 83.56 411 GLY A O 1
ATOM 3257 N N . VAL A 1 412 ? -24.984 5.532 -13.118 1.00 86.25 412 VAL A N 1
ATOM 3258 C CA . VAL A 1 412 ? -26.310 6.106 -13.345 1.00 86.25 412 VAL A CA 1
ATOM 3259 C C . VAL A 1 412 ? -27.222 5.051 -13.961 1.00 86.25 412 VAL A C 1
ATOM 3261 O O . VAL A 1 412 ? -26.865 4.376 -14.931 1.00 86.25 412 VAL A O 1
ATOM 3264 N N . CYS A 1 413 ? -28.419 4.903 -13.395 1.00 86.75 413 CYS A N 1
ATOM 3265 C CA . CYS A 1 413 ? -29.443 4.051 -13.980 1.00 86.75 413 CYS A CA 1
ATOM 3266 C C . CYS A 1 413 ? -29.885 4.630 -15.319 1.00 86.75 413 CYS A C 1
ATOM 3268 O O . CYS A 1 413 ? -30.284 5.791 -15.405 1.00 86.75 413 CYS A O 1
ATOM 3270 N N . SER A 1 414 ? -29.795 3.821 -16.370 1.00 80.69 414 SER A N 1
ATOM 3271 C CA . SER A 1 414 ? -30.078 4.275 -17.725 1.00 80.69 414 SER A CA 1
ATOM 3272 C C . SER A 1 414 ? -30.871 3.233 -18.507 1.00 80.69 414 SER A C 1
ATOM 3274 O O . SER A 1 414 ? -30.841 2.034 -18.224 1.00 80.69 414 SER A O 1
ATOM 3276 N N . MET A 1 415 ? -31.595 3.698 -19.524 1.00 76.69 415 MET A N 1
ATOM 3277 C CA . MET A 1 415 ? -32.173 2.814 -20.541 1.00 76.69 415 MET A CA 1
ATOM 3278 C C . MET A 1 415 ? -31.127 2.393 -21.583 1.00 76.69 415 MET A C 1
ATOM 3280 O O . MET A 1 415 ? -31.443 1.630 -22.494 1.00 76.69 415 MET A O 1
ATOM 3284 N N . ALA A 1 416 ? -29.893 2.899 -21.479 1.00 64.75 416 ALA A N 1
ATOM 3285 C CA . ALA A 1 416 ? -28.840 2.590 -22.427 1.00 64.75 416 ALA A CA 1
ATOM 3286 C C . ALA A 1 416 ? -28.404 1.131 -22.267 1.00 64.75 416 ALA A C 1
ATOM 3288 O O . ALA A 1 416 ? -28.292 0.603 -21.160 1.00 64.75 416 ALA A O 1
ATOM 3289 N N . ARG A 1 417 ? -28.156 0.463 -23.390 1.00 62.16 417 ARG A N 1
ATOM 3290 C CA . ARG A 1 417 ? -27.592 -0.887 -23.397 1.00 62.16 417 ARG A CA 1
ATOM 3291 C C . ARG A 1 417 ? -26.118 -0.793 -22.999 1.00 62.16 417 ARG A C 1
ATOM 3293 O O . ARG A 1 417 ? -25.401 0.057 -23.520 1.00 62.16 417 ARG A O 1
ATOM 3300 N N . ALA A 1 418 ? -25.671 -1.652 -22.088 1.00 58.84 418 ALA A N 1
ATOM 3301 C CA . ALA A 1 418 ? -24.269 -1.718 -21.688 1.00 58.84 418 ALA A CA 1
ATOM 3302 C C . ALA A 1 418 ? -23.555 -2.847 -22.446 1.00 58.84 418 ALA A C 1
ATOM 3304 O O . ALA A 1 418 ? -24.072 -3.962 -22.553 1.00 58.84 418 ALA A O 1
ATOM 3305 N N . ILE A 1 419 ? -2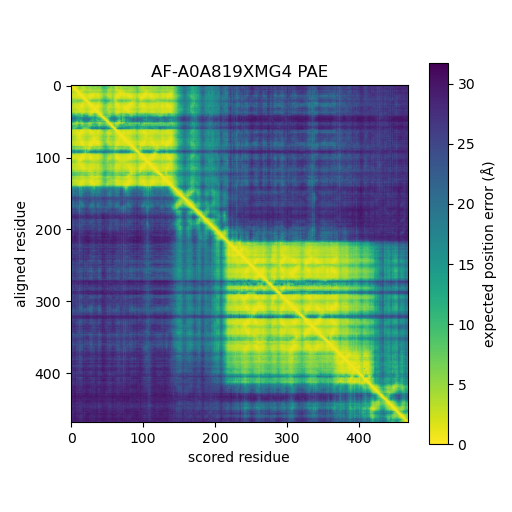2.353 -2.561 -22.949 1.00 60.28 419 ILE A N 1
ATOM 3306 C CA . ILE A 1 419 ? -21.482 -3.529 -23.627 1.00 60.28 419 ILE A CA 1
ATOM 3307 C C . ILE A 1 419 ? -20.292 -3.812 -22.711 1.00 60.28 419 ILE A C 1
ATOM 3309 O O . ILE A 1 419 ? -19.617 -2.880 -22.274 1.00 60.28 419 ILE A O 1
ATOM 3313 N N . LYS A 1 420 ? -20.004 -5.089 -22.437 1.00 62.66 420 LYS A N 1
ATOM 3314 C CA . LYS A 1 420 ? -18.799 -5.500 -21.707 1.00 62.66 420 LYS A CA 1
ATOM 3315 C C . LYS A 1 420 ? -17.871 -6.294 -22.617 1.00 62.66 420 LYS A C 1
ATOM 3317 O O . LYS A 1 420 ? -18.295 -7.249 -23.265 1.00 62.66 420 LYS A O 1
ATOM 3322 N N . LEU A 1 421 ? -16.589 -5.940 -22.606 1.00 61.06 421 LEU A N 1
ATOM 3323 C CA . LEU A 1 421 ? -15.530 -6.764 -23.190 1.00 61.06 421 LEU A CA 1
ATOM 3324 C C . LEU A 1 421 ? -15.305 -7.992 -22.295 1.00 61.06 421 LEU A C 1
ATOM 3326 O O . LEU A 1 421 ? -15.109 -7.851 -21.086 1.00 61.06 421 LEU A O 1
ATOM 3330 N N . THR A 1 422 ? -15.344 -9.198 -22.863 1.00 58.84 422 THR A N 1
ATOM 3331 C CA . THR A 1 422 ? -15.203 -10.442 -22.077 1.00 58.84 422 THR A CA 1
ATOM 3332 C C . THR A 1 422 ? -13.769 -10.737 -21.656 1.00 58.84 422 THR A C 1
ATOM 3334 O O . THR A 1 422 ? -13.542 -11.568 -20.782 1.00 58.84 422 THR A O 1
ATOM 3337 N N . GLU A 1 423 ? -12.801 -10.056 -22.263 1.00 62.41 423 GLU A N 1
ATOM 3338 C CA . GLU A 1 423 ? -11.375 -10.229 -22.018 1.00 62.41 423 GLU A CA 1
ATOM 3339 C C . GLU A 1 423 ? -10.705 -8.861 -21.838 1.00 62.41 423 GLU A C 1
ATOM 3341 O O . GLU A 1 423 ? -11.087 -7.905 -22.522 1.00 62.41 423 GLU A O 1
ATOM 3346 N N . PRO A 1 424 ? -9.677 -8.746 -20.975 1.00 56.50 424 PRO A N 1
ATOM 3347 C CA . PRO A 1 424 ? -8.826 -7.565 -20.937 1.00 56.50 424 PRO A CA 1
ATOM 3348 C C . PRO A 1 424 ? -8.195 -7.333 -22.316 1.00 56.50 424 PRO A C 1
ATOM 3350 O O . PRO A 1 424 ? -7.579 -8.239 -22.881 1.00 56.50 424 PRO A O 1
ATOM 3353 N N . LYS A 1 425 ? -8.327 -6.123 -22.863 1.00 64.62 425 LYS A N 1
ATOM 3354 C CA . LYS A 1 425 ? -7.680 -5.735 -24.123 1.00 64.62 425 LYS A CA 1
ATOM 3355 C C . LYS A 1 425 ? -6.802 -4.515 -23.905 1.00 64.62 425 LYS A C 1
ATOM 3357 O O . LYS A 1 425 ? -7.159 -3.595 -23.171 1.00 64.62 425 LYS A O 1
ATOM 3362 N N . THR A 1 426 ? -5.643 -4.520 -24.554 1.00 57.50 426 THR A N 1
ATOM 3363 C CA . THR A 1 426 ? -4.734 -3.379 -24.556 1.00 57.50 426 THR A CA 1
ATOM 3364 C C . THR A 1 426 ? -5.395 -2.235 -25.312 1.00 57.50 426 THR A C 1
ATOM 3366 O O . THR A 1 426 ? -5.698 -2.362 -26.497 1.00 57.50 426 THR A O 1
ATOM 3369 N N . ILE A 1 427 ? -5.627 -1.120 -24.624 1.00 57.88 427 ILE A N 1
ATOM 3370 C CA . ILE A 1 427 ? -6.074 0.110 -25.271 1.00 57.88 427 ILE A CA 1
ATOM 3371 C C . ILE A 1 427 ? -4.869 0.705 -25.996 1.00 57.88 427 ILE A C 1
ATOM 3373 O O . ILE A 1 427 ? -3.828 0.934 -25.377 1.00 57.88 427 ILE A O 1
ATOM 3377 N N . ILE A 1 428 ? -4.998 0.957 -27.299 1.00 57.84 428 ILE A N 1
ATOM 3378 C CA . ILE A 1 428 ? -3.938 1.608 -28.074 1.00 57.84 428 ILE A CA 1
ATOM 3379 C C . ILE A 1 428 ? -3.832 3.058 -27.578 1.00 57.84 428 ILE A C 1
ATOM 3381 O O . ILE A 1 428 ? -4.734 3.874 -27.776 1.00 57.84 428 ILE A O 1
ATOM 3385 N N . GLN A 1 429 ? -2.755 3.353 -26.847 1.00 47.44 429 GLN A N 1
ATOM 3386 C CA . GLN A 1 429 ? -2.505 4.645 -26.208 1.00 47.44 429 GLN A CA 1
ATOM 3387 C C . GLN A 1 429 ? -2.348 5.743 -27.270 1.00 47.44 429 GLN A C 1
ATOM 3389 O O . GLN A 1 429 ? -1.319 5.856 -27.926 1.00 47.44 429 GLN A O 1
ATOM 3394 N N . GLY A 1 430 ? -3.391 6.554 -27.434 1.00 49.03 430 GLY A N 1
ATOM 3395 C CA . GLY A 1 430 ? -3.373 7.739 -28.299 1.00 49.03 430 GLY A CA 1
ATOM 3396 C C . GLY A 1 430 ? -4.528 8.717 -28.067 1.00 49.03 430 GLY A C 1
ATOM 3397 O O . GLY A 1 430 ? -4.399 9.891 -28.387 1.00 49.03 430 GLY A O 1
ATOM 3398 N N . ALA A 1 431 ? -5.635 8.276 -27.455 1.00 43.34 431 ALA A N 1
ATOM 3399 C CA . ALA A 1 431 ? -6.860 9.079 -27.329 1.00 43.34 431 ALA A CA 1
ATOM 3400 C C . ALA A 1 431 ? -7.263 9.448 -25.884 1.00 43.34 431 ALA A C 1
ATOM 3402 O O . ALA A 1 431 ? -8.358 9.961 -25.653 1.00 43.34 431 ALA A O 1
ATOM 3403 N N . ILE A 1 432 ? -6.425 9.189 -24.874 1.00 44.03 432 ILE A N 1
ATOM 3404 C CA . ILE A 1 432 ? -6.847 9.321 -23.471 1.00 44.03 432 ILE A CA 1
ATOM 3405 C C . ILE A 1 432 ? -6.315 10.619 -22.836 1.00 44.03 432 ILE A C 1
ATOM 3407 O O . ILE A 1 432 ? -5.394 10.574 -22.038 1.00 44.03 432 ILE A O 1
ATOM 3411 N N . ASN A 1 433 ? -6.980 11.754 -23.086 1.00 39.00 433 ASN A N 1
ATOM 3412 C CA . ASN A 1 433 ? -6.960 12.924 -22.182 1.00 39.00 433 ASN A CA 1
ATOM 3413 C C . ASN A 1 433 ? -8.392 13.174 -21.657 1.00 39.00 433 ASN A C 1
ATOM 3415 O O . ASN A 1 433 ? -9.293 13.351 -22.467 1.00 39.00 433 ASN A O 1
ATOM 3419 N N . GLY A 1 434 ? -8.658 13.015 -20.345 1.00 44.50 434 GLY A N 1
ATOM 3420 C CA . GLY A 1 434 ? -10.000 13.177 -19.713 1.00 44.50 434 GLY A CA 1
ATOM 3421 C C . GLY A 1 434 ? -10.618 11.934 -19.021 1.00 44.50 434 GLY A C 1
ATOM 3422 O O . GLY A 1 434 ? -10.028 10.854 -19.060 1.00 44.50 434 GLY A O 1
ATOM 3423 N N . THR A 1 435 ? -11.804 12.071 -18.411 1.00 41.41 435 THR A N 1
ATOM 3424 C CA . THR A 1 435 ? -12.582 10.992 -17.749 1.00 41.41 435 THR A CA 1
ATOM 3425 C C . THR A 1 435 ? -13.229 10.031 -18.770 1.00 41.41 435 THR A C 1
ATOM 3427 O O . THR A 1 435 ? -13.436 10.406 -19.923 1.00 41.41 435 THR A O 1
ATOM 3430 N N . MET A 1 436 ? -13.469 8.760 -18.401 1.00 48.31 436 MET A N 1
ATOM 3431 C CA . MET A 1 436 ? -13.847 7.686 -19.349 1.00 48.31 436 MET A CA 1
ATOM 3432 C C . MET A 1 436 ? -15.258 7.794 -19.948 1.00 48.31 436 MET A C 1
ATOM 3434 O O . MET A 1 436 ? -15.486 7.194 -20.995 1.00 48.31 436 MET A O 1
ATOM 3438 N N . ASP A 1 437 ? -16.177 8.549 -19.343 1.00 40.66 437 ASP A N 1
ATOM 3439 C CA . ASP A 1 437 ? -17.608 8.498 -19.698 1.00 40.66 437 ASP A CA 1
ATOM 3440 C C . ASP A 1 437 ? -17.954 8.998 -21.115 1.00 40.66 437 ASP A C 1
ATOM 3442 O O . ASP A 1 437 ? -19.067 8.775 -21.582 1.00 40.66 437 ASP A O 1
ATOM 3446 N N . SER A 1 438 ? -17.004 9.600 -21.844 1.00 39.19 438 SER A N 1
ATOM 3447 C CA . SER A 1 438 ? -17.254 10.163 -23.183 1.00 39.19 438 SER A CA 1
ATOM 3448 C C . SER A 1 438 ? -16.154 9.876 -24.213 1.00 39.19 438 SER A C 1
ATOM 3450 O O . SER A 1 438 ? -15.918 10.699 -25.100 1.00 39.19 438 SER A O 1
ATOM 3452 N N . LYS A 1 439 ? -15.429 8.753 -24.109 1.00 49.38 439 LYS A N 1
ATOM 3453 C CA . LYS A 1 439 ? -14.275 8.484 -24.991 1.00 49.38 439 LYS A CA 1
ATOM 3454 C C . LYS A 1 439 ? -14.475 7.361 -25.994 1.00 49.38 439 LYS A C 1
ATOM 3456 O O . LYS A 1 439 ? -15.014 6.304 -25.689 1.00 49.38 439 LYS A O 1
ATOM 3461 N N . ILE A 1 440 ? -13.903 7.582 -27.176 1.00 50.50 440 ILE A N 1
ATOM 3462 C CA . ILE A 1 440 ? -13.683 6.554 -28.190 1.00 50.50 440 ILE A CA 1
ATOM 3463 C C . ILE A 1 440 ? -12.421 5.782 -27.797 1.00 50.50 440 ILE A C 1
ATOM 3465 O O . ILE A 1 440 ? -11.335 6.355 -27.684 1.00 50.50 440 ILE A O 1
ATOM 3469 N N . VAL A 1 441 ? -12.574 4.480 -27.568 1.00 53.81 441 VAL A N 1
ATOM 3470 C CA . VAL A 1 441 ? -11.478 3.571 -27.227 1.00 53.81 441 VAL A CA 1
ATOM 3471 C C . VAL A 1 441 ? -11.210 2.674 -28.427 1.00 53.81 441 VAL A C 1
ATOM 3473 O O . VAL A 1 441 ? -12.095 1.950 -28.876 1.00 53.81 441 VAL A O 1
ATOM 3476 N N . PHE A 1 442 ? -9.982 2.710 -28.942 1.00 58.81 442 PHE A N 1
ATOM 3477 C CA . PHE A 1 442 ? -9.555 1.802 -30.001 1.00 58.81 442 PHE A CA 1
ATOM 3478 C C . PHE A 1 442 ? -9.144 0.462 -29.385 1.00 58.81 442 PHE A C 1
ATOM 3480 O O . PHE A 1 442 ? -8.203 0.399 -28.588 1.00 58.81 442 PHE A O 1
ATOM 3487 N N . VAL A 1 443 ? -9.868 -0.596 -29.752 1.00 57.97 443 VAL A N 1
ATOM 3488 C CA . VAL A 1 443 ? -9.640 -1.972 -29.294 1.00 57.97 443 VAL A CA 1
ATOM 3489 C C . VAL A 1 443 ? -9.183 -2.815 -30.480 1.00 57.97 443 VAL A C 1
ATOM 3491 O O . VAL A 1 443 ? -9.820 -2.806 -31.533 1.00 57.97 443 VAL A O 1
ATOM 3494 N N . SER A 1 444 ? -8.082 -3.548 -30.319 1.00 60.97 444 SER A N 1
ATOM 3495 C CA . SER A 1 444 ? -7.575 -4.458 -31.349 1.00 60.97 444 SER A CA 1
ATOM 3496 C C . SER A 1 444 ? -8.540 -5.629 -31.568 1.00 60.97 444 SER A C 1
ATOM 3498 O O . SER A 1 444 ? -8.926 -6.302 -30.610 1.00 60.97 444 SER A O 1
ATOM 3500 N N . LEU A 1 445 ? -8.903 -5.891 -32.825 1.00 65.12 445 LEU A N 1
ATOM 3501 C CA . LEU A 1 445 ? -9.673 -7.074 -33.219 1.00 65.12 445 LEU A CA 1
ATOM 3502 C C . LEU A 1 445 ? -8.769 -8.322 -33.327 1.00 65.12 445 LEU A C 1
ATOM 3504 O O . LEU A 1 445 ? -7.597 -8.182 -33.687 1.00 65.12 445 LEU A O 1
ATOM 3508 N N . PRO A 1 446 ? -9.303 -9.536 -33.071 1.00 69.88 446 PRO A N 1
ATOM 3509 C CA . PRO A 1 446 ? -10.679 -9.821 -32.653 1.00 69.88 446 PRO A CA 1
ATOM 3510 C C . PRO A 1 446 ? -10.905 -9.602 -31.145 1.00 69.88 446 PRO A C 1
ATOM 3512 O O . PRO A 1 446 ? -10.022 -9.834 -30.311 1.00 69.88 446 PRO A O 1
ATOM 3515 N N . PHE A 1 447 ? -12.123 -9.198 -30.783 1.00 64.75 447 PHE A N 1
ATOM 3516 C CA . PHE A 1 447 ? -12.586 -9.168 -29.398 1.00 64.75 447 PHE A CA 1
ATOM 3517 C C . PHE A 1 447 ? -14.004 -9.727 -29.298 1.00 64.75 447 PHE A C 1
ATOM 3519 O O . PHE A 1 447 ? -14.804 -9.594 -30.219 1.00 64.75 447 PHE A O 1
ATOM 3526 N N . ASN A 1 448 ? -14.299 -10.333 -28.154 1.00 67.38 448 ASN A N 1
ATOM 3527 C CA . ASN A 1 448 ? -15.623 -10.832 -27.825 1.00 67.38 448 ASN A CA 1
ATOM 3528 C C . ASN A 1 448 ? -16.332 -9.808 -26.927 1.00 67.38 448 ASN A C 1
ATOM 3530 O O . ASN A 1 448 ? -15.735 -9.256 -25.994 1.00 67.38 448 ASN A O 1
ATOM 3534 N N . ILE A 1 449 ? -17.607 -9.553 -27.217 1.00 62.50 449 ILE A N 1
ATOM 3535 C CA . ILE A 1 449 ? -18.489 -8.744 -26.373 1.00 62.50 449 ILE A CA 1
ATOM 3536 C C . ILE A 1 449 ? -19.568 -9.623 -25.760 1.00 62.50 449 ILE A C 1
ATOM 3538 O O . ILE A 1 449 ? -20.089 -10.533 -26.398 1.00 62.50 449 ILE A O 1
ATOM 3542 N N . THR A 1 450 ? -19.929 -9.320 -24.520 1.00 61.22 450 THR A N 1
ATOM 3543 C CA . THR A 1 450 ? -21.190 -9.771 -23.939 1.00 61.22 450 THR A CA 1
ATOM 3544 C C . THR A 1 450 ? -22.086 -8.562 -23.778 1.00 61.22 450 THR A C 1
ATOM 3546 O O . THR A 1 450 ? -21.692 -7.544 -23.200 1.00 61.22 450 THR A O 1
ATOM 3549 N N . LEU A 1 451 ? -23.295 -8.686 -24.308 1.00 59.31 451 LEU A N 1
ATOM 3550 C CA . LEU A 1 451 ? -24.352 -7.716 -24.103 1.00 59.31 451 LEU A CA 1
ATOM 3551 C C . LEU A 1 451 ? -25.170 -8.143 -22.909 1.00 59.31 451 LEU A C 1
ATOM 3553 O O . LEU A 1 451 ? -25.560 -9.303 -22.786 1.00 59.31 451 LEU A O 1
ATOM 3557 N N . TYR A 1 452 ? -25.429 -7.187 -22.035 1.00 56.12 452 TYR A N 1
ATOM 3558 C CA . TYR A 1 452 ? -26.346 -7.406 -20.938 1.00 56.12 452 TYR A CA 1
ATOM 3559 C C . TYR A 1 452 ? -27.724 -6.900 -21.340 1.00 56.12 452 TYR A C 1
ATOM 3561 O O . TYR A 1 452 ? -27.867 -5.752 -21.763 1.00 56.12 452 TYR A O 1
ATOM 3569 N N . ASN A 1 453 ? -28.727 -7.756 -21.136 1.00 52.59 453 ASN A N 1
ATOM 3570 C CA . ASN A 1 453 ? -30.142 -7.404 -21.225 1.00 52.59 453 ASN A CA 1
ATOM 3571 C C . ASN A 1 453 ? -30.629 -7.047 -22.650 1.00 52.59 453 ASN A C 1
ATOM 3573 O O . ASN A 1 453 ? -31.432 -6.128 -22.814 1.00 52.59 453 ASN A O 1
ATOM 3577 N N . ASP A 1 454 ? -30.143 -7.762 -23.675 1.00 52.00 454 ASP A N 1
ATOM 3578 C CA . ASP A 1 454 ? -30.721 -7.722 -25.026 1.00 52.00 454 ASP A CA 1
ATOM 3579 C C . ASP A 1 454 ? -31.618 -8.949 -25.241 1.00 52.00 454 ASP A C 1
ATOM 3581 O O . ASP A 1 454 ? -31.203 -10.081 -24.994 1.00 52.00 454 ASP A O 1
ATOM 3585 N N . THR A 1 455 ? -32.860 -8.716 -25.663 1.00 53.38 455 THR A N 1
ATOM 3586 C CA . THR A 1 455 ? -33.784 -9.759 -26.138 1.00 53.38 455 THR A CA 1
ATOM 3587 C C . THR A 1 455 ? -33.816 -9.832 -27.665 1.00 53.38 455 THR A C 1
ATOM 3589 O O . THR A 1 455 ? -34.553 -10.643 -28.219 1.00 53.38 455 THR A O 1
ATOM 3592 N N . GLY A 1 456 ? -33.057 -8.969 -28.350 1.00 57.44 456 GLY A N 1
ATOM 3593 C CA . GLY A 1 456 ? -32.886 -9.005 -29.793 1.00 57.44 456 GLY A CA 1
ATOM 3594 C C . GLY A 1 456 ? -31.752 -9.938 -30.209 1.00 57.44 456 GLY A C 1
ATOM 3595 O O . GLY A 1 456 ? -30.666 -9.907 -29.637 1.00 57.44 456 GLY A O 1
ATOM 3596 N N . ASP A 1 457 ? -31.986 -10.718 -31.263 1.00 52.81 457 ASP A N 1
ATOM 3597 C CA . ASP A 1 457 ? -31.006 -11.664 -31.818 1.00 52.81 457 ASP A CA 1
ATOM 3598 C C . ASP A 1 457 ? -29.895 -10.984 -32.643 1.00 52.81 457 ASP A C 1
ATOM 3600 O O . ASP A 1 457 ? -28.995 -11.648 -33.155 1.00 52.81 457 ASP A O 1
ATOM 3604 N N . THR A 1 458 ? -29.957 -9.660 -32.830 1.00 55.19 458 THR A N 1
ATOM 3605 C CA . THR A 1 458 ? -29.053 -8.918 -33.721 1.00 55.19 458 THR A CA 1
ATOM 3606 C C . THR A 1 458 ? -28.588 -7.605 -33.115 1.00 55.19 458 THR A C 1
ATOM 3608 O O . THR A 1 458 ? -29.374 -6.792 -32.631 1.00 55.19 458 THR A O 1
ATOM 3611 N N . VAL A 1 459 ? -27.276 -7.392 -33.186 1.00 55.28 459 VAL A N 1
ATOM 3612 C CA . VAL A 1 459 ? -26.579 -6.254 -32.595 1.00 55.28 459 VAL A CA 1
ATOM 3613 C C . VAL A 1 459 ? -25.784 -5.613 -33.705 1.00 55.28 459 VAL A C 1
ATOM 3615 O O . VAL A 1 459 ? -24.857 -6.222 -34.225 1.00 55.28 459 VAL A O 1
ATOM 3618 N N . TYR A 1 460 ? -26.144 -4.384 -34.047 1.00 53.94 460 TYR A N 1
ATOM 3619 C CA . TYR A 1 460 ? -25.447 -3.629 -35.075 1.00 53.94 460 TYR A CA 1
ATOM 3620 C C . TYR A 1 460 ? -24.322 -2.832 -34.426 1.00 53.94 460 TYR A C 1
ATOM 3622 O O . TYR A 1 460 ? -24.569 -1.882 -33.676 1.00 53.94 460 TYR A O 1
ATOM 3630 N N . LEU A 1 461 ? -23.079 -3.211 -34.712 1.00 51.22 461 LEU A N 1
ATOM 3631 C CA . LEU A 1 461 ? -21.910 -2.426 -34.325 1.00 51.22 461 LEU A CA 1
ATOM 3632 C C . LEU A 1 461 ? -21.562 -1.501 -35.489 1.00 51.22 461 LEU A C 1
ATOM 3634 O O . LEU A 1 461 ? -21.085 -1.946 -36.529 1.00 51.22 461 LEU A O 1
ATOM 3638 N N . ASN A 1 462 ? -21.812 -0.200 -35.327 1.00 46.38 462 ASN A N 1
ATOM 3639 C CA . ASN A 1 462 ? -21.447 0.790 -36.336 1.00 46.38 462 ASN A CA 1
ATOM 3640 C C . ASN A 1 462 ? -20.056 1.354 -36.025 1.00 46.38 462 ASN A C 1
ATOM 3642 O O . ASN A 1 462 ? -19.896 2.209 -35.153 1.00 46.38 462 ASN A O 1
ATOM 3646 N N . LEU A 1 463 ? -19.042 0.851 -36.727 1.00 46.62 463 LEU A N 1
ATOM 3647 C CA . LEU A 1 463 ? -17.663 1.317 -36.618 1.00 46.62 463 LEU A CA 1
ATOM 3648 C C . LEU A 1 463 ? -17.377 2.245 -37.799 1.00 46.62 463 LEU A C 1
ATOM 3650 O O . LEU A 1 463 ? -17.138 1.783 -38.909 1.00 46.62 463 LEU A O 1
ATOM 3654 N N . HIS A 1 464 ? -17.418 3.562 -37.570 1.00 43.75 464 HIS A N 1
ATOM 3655 C CA . HIS A 1 464 ? -17.066 4.580 -38.573 1.00 43.75 464 HIS A CA 1
ATOM 3656 C C . HIS A 1 464 ? -17.723 4.376 -39.959 1.00 43.75 464 HIS A C 1
ATOM 3658 O O . HIS A 1 464 ? -17.074 4.543 -40.989 1.00 43.75 464 HIS A O 1
ATOM 3664 N N . GLY A 1 465 ? -19.014 4.029 -40.000 1.00 36.31 465 GLY A N 1
ATOM 3665 C CA . GLY A 1 465 ? -19.753 3.864 -41.258 1.00 36.31 465 GLY A CA 1
ATOM 3666 C C . GLY A 1 465 ? -19.652 2.472 -41.884 1.00 36.31 465 GLY A C 1
ATOM 3667 O O . GLY A 1 465 ? -20.205 2.258 -42.960 1.00 36.31 465 GLY A O 1
ATOM 3668 N N . VAL A 1 466 ? -19.004 1.520 -41.210 1.00 35.34 466 VAL A N 1
ATOM 3669 C CA . VAL A 1 466 ? -19.112 0.092 -41.516 1.00 35.34 466 VAL A CA 1
ATOM 3670 C C . VAL A 1 466 ? -20.047 -0.533 -40.483 1.00 35.34 466 VAL A C 1
ATOM 3672 O O . VAL A 1 466 ? -19.729 -0.582 -39.293 1.00 35.34 466 VAL A O 1
ATOM 3675 N N . SER A 1 467 ? -21.224 -0.964 -40.933 1.00 37.19 467 SER A N 1
ATOM 3676 C CA . SER A 1 467 ? -22.137 -1.783 -40.134 1.00 37.19 467 SER A CA 1
ATOM 3677 C C . SER A 1 467 ? -21.660 -3.233 -40.184 1.00 37.19 467 SER A C 1
ATOM 3679 O O . SER A 1 467 ? -21.581 -3.804 -41.272 1.00 37.19 467 SER A O 1
ATOM 3681 N N . LEU A 1 468 ? -21.313 -3.789 -39.023 1.00 45.78 468 LEU A N 1
ATOM 3682 C CA . LEU A 1 468 ? -21.118 -5.227 -38.819 1.00 45.78 468 LEU A CA 1
ATOM 3683 C C . LEU A 1 468 ? -22.402 -5.866 -38.298 1.00 45.78 468 LEU A C 1
ATOM 3685 O O . LEU A 1 468 ? -23.041 -5.234 -37.417 1.00 45.78 468 LEU A O 1
#

Organism: NCBI:txid433720

pLDDT: mean 75.01, std 20.74, range [30.92, 97.81]

Nearest PDB structures (foldseek):
  5mtl-assembly1_B  TM=3.286E-01  e=7.025E-01  Homo sapiens
  8j8r-assembly1_N  TM=3.797E-01  e=1.646E+00  Mus musculus
  5fyk-assembly1_V  TM=3.770E-01  e=2.520E+00  Homo sapiens
  2r6p-assembly1_E  TM=3.719E-01  e=2.956E+00  Mus musculus
  7rth-assembly4_K  TM=2.093E-01  e=4.352E-01  Homo sapiens

Secondary structure (DSSP, 8-state):
-EETTEE----SEEEEEEES-SSS--EEEEE-TTS-EESTTS-TT---TT--EEEE-STT-SEEEEEE-TTSPPPSSEEEEEEE-GGGG-STT---EEEEEEEEETTSPPEEEEEEESS----SS---TTSTTEEEEEE--------EEEEE---SSTT---EEEEE----SS--------SSS--------TT-------S--EEE-TT--EEE---EETTEEPPTTEEEETTEEEE--SEEEEEE--S-SS--EEEEE-TTS-EEBTTB---SGGGTT-EEEE--SS-SEEEEEE-TTSPPPPSEEEEEEE-TTTT-SSS-S-EEEEEEEEETTSPPEEEEEEE-S-----S---TT-TTEEEEEE-----TTEEE-TTS-EEETTT-TTSSSSTT----TT--EEETTEEESSPEEEESS---B-TTS-SS-GGG----BPSS--EEEES---S----EETTEE-

Mean predicted aligned error: 18.04 Å

Foldseek 3Di:
DDDPNFDDDAAQKKKKKFWDDQDDDKWKWKQAPVRDIEIPPPDQDDPDQAHWDWDDTDDRHGMIMTYDHNPGDHDAFKMWMFMFCGCQQPDDVRPWIKMKIWIDGVPDDIDIFIDIQGHGGHDRPDRDPPDSGTGDMDGNDDPFPQLWQWDFDDDPDPPDTDTDTDRDGPDVDQPFPFQDDPPDDTDTDGDDPVDSDDPDPPFDFDQDPVRRTDGDQNQLQPDRADVQWDHDNSDTDGEAQKKKKKFWDQAPFDKKKWKQAPVRAIDIPVRADQDVSRQRKGWDDDPDSHGMTMIYHHHPGDHHFAKMWIFMFCGCRQVDPVHDWIKMKIWMDGPPDDIDIFIDIDGDGGDPRNDRDPPDPGTRDMDGPQDDDPPWDQENRSDTDRCAWDQCAQLHHRDHQPPVFQTRHHSDGHVDKDKDWPDDFDFPPDWDDDDDRDDDTDGDDDTDIDTGPDPDPDDWDQDPNDTD